Protein 8OYY (pdb70)

Radius of gyration: 28.61 Å; Cα contacts (8 Å, |Δi|>4): 568; chains: 2; bounding box: 35×54×94 Å

B-factor: mean 41.13, std 16.04, range [17.5, 110.41]

Nearest PDB structures (foldseek):
  8oyy-assembly2_B  TM=9.981E-01  e=1.713E-27  synthetic construct
  8oyx-assembly1_A  TM=9.283E-01  e=5.931E-12  synthetic construct
  8oyx-assembly2_B  TM=9.402E-01  e=3.424E-11  synthetic construct
  9dqj-assembly1_A  TM=5.378E-01  e=1.650E-01  Homo sapiens
  8yrg-assembly1_R  TM=5.883E-01  e=1.140E+00  Homo sapiens

Sequence (465 aa):
MGKMEELVKRRAEELAKEAKEMLEILKKAHEEGKIDSFLYEALKEMLESIKELAEALKELLEHPTGEKHLEALIKLLKSMVGILASMYEIARYRYLVGQQKQQDPNAPVDPRLPEEAREEAEKYVKEFEELVKKLKDSGKLREVEGLLRELLEFLRELAEKTLEAAEEYAKLDPDDELAKGLLEAARRILEALERALRAMEETDEWDLAIAEAAVEIAEAAIELVIKPVVEKLKEGKMEELVKRAEELAKEAKEMLEILKKAHEEGKIDSFLYEALKEMLESIKELAEALKELLEHPTGEKHLEALIKLLKSMVGILASMYEIARYRYLVGQQKQQDPNAPVDPRLPEEAREEAEKYVKEFEELVKKLKDSGKLREVEGLRELLEFLRELAEKTLEAAEEYAKLDPDDELAKGLLEAARRILEALERALRAMEETDEWDLAIAEAAVEIAEAAIELVIKPVVEKLKE

Solvent-accessible surface area: 23034 Å² total; per-residue (Å²): 139,21,48,27,80,59,0,8,113,67,0,77,86,11,14,127,50,0,117,78,13,28,112,55,0,116,130,7,56,120,107,72,124,17,77,62,20,12,14,84,0,0,69,75,0,0,57,13,1,50,79,1,4,88,0,0,93,57,2,62,93,61,87,105,56,132,118,36,36,86,0,2,13,67,0,0,87,4,0,2,14,0,0,4,6,1,21,8,1,0,53,38,66,39,13,62,20,52,38,154,120,139,68,93,149,43,112,138,51,96,179,18,33,97,62,0,93,116,37,2,80,108,45,68,130,64,1,101,116,27,8,137,124,2,110,114,80,12,80,3,191,79,30,78,0,9,68,55,0,0,65,30,0,46,92,3,0,69,101,1,25,83,8,1,49,60,8,4,154,47,65,89,120,30,118,18,0,79,9,0,17,64,0,0,103,116,0,21,89,2,0,53,115,5,22,100,36,2,14,36,5,92,37,69,30,40,9,0,0,46,3,0,0,43,0,0,54,5,0,0,79,39,1,0,52,54,16,2,74,125,44,130,177,76,137,25,89,111,17,10,128,80,1,77,72,1,19,142,43,0,140,96,12,26,85,52,0,103,129,6,22,48,109,61,131,18,64,34,5,14,16,61,2,0,69,86,0,0,42,7,2,70,83,2,6,85,0,0,94,62,3,57,95,60,88,108,53,130,106,34,30,92,0,5,19,63,0,0,86,6,0,2,12,0,0,5,10,0,20,20,1,0,57,17,62,42,21,40,12,48,28,140,113,127,84,97,151,52,103,60,59,80,175,19,4,49,64,0,55,107,38,6,82,110,37,68,124,72,2,98,116,28,6,138,117,1,103,107,80,10,80,4,176,80,23,88,0,6,57,54,0,0,67,36,0,53,66,0,0,69,82,0,30,89,8,0,71,61,3,16,145,31,54,91,126,40,94,18,0,90,9,0,53,54,0,0,103,101,0,23,65,3,0,60,113,5,26,133,29,3,121,136,65,124,95,69,32,40,11,0,0,74,2,0,10,50,0,1,53,4,0,0,64,34,1,0,58,49,16,1,75,104,43,124,177

Secondary structure (DSSP, 8-state):
--HHHHHHHHHHHHHHHHHHHHHHHHHHHHTT-S-HHHHHHHHHHHHHHHHHHHHHHHHHH-SSHHHHHHHHHHHHHHHHHHHHHHHHHHHHHHHHHHHHHH-TTS---THHHHHHHHHHHHHHHHHHHHHHHHHHHSGGGSHHHHHHHHHHHHHHHHHHHHHHHHHHHH-TT-HHHHHHHHHHHHHHHHHHHHHHHHHH-S-HHHHHHHHHHHHHHHIIIIIIHHHHHHHH-/-HHHHHHHHHHHHHHHHHHHHHHHHHHHHTT-S-HHHHHHHHHHHHHHHHHHHHHHHHHH-SSHHHHHHHHHHHHHHHHHHHHHHHHHHHHHHHHHHHHHH-TTSPPPTHHHHHHHHHHHHHHHHHHHHHHHHHHHTGGGSHHHHHHHHHHHHHHHHHHHHHHHHHHHH-TT-HHHHHHHHHHHHHHHHHHHHHHHHHH-S-HHHHHHHHHHHHHHHIIIIIIHHHHHHHH-

Foldseek 3Di:
DDLLVVLLVLLVVLLVVLVVLLVLLVVCVVVVNDDPLLSVLSNQLSVLSNQLSVLSVQCVVDVDDPSNLVSLLSNLLSLLSNLLSLQLVLQLLLVVLVCCVVPVPDDDDPCSNVVSNVVSVVLSVVLVVLVVVCVVVVVSVPLVSVLVSLVSSLVSLVSSLVSLVSSCVSPVVDQLSVLSNVLSVQLNVLSVVLSVVVVPDVPNSSSSSSSSSSSSVSCVPRHRVVVSVVSVD/DLLVVLLVLLVVLLVVLVVLLVLLVVCVVVVNDDPLLSVLSNQLSVLSNQLSVLSVQCVVDVDDPSNLVSLLSNLLSLLSNLLSLQLVLQLLLQQLVCCVVPVPDDGDVCSNVVSVVVSVVLSVVLVVLSVVCVVVVVSVPLVSVLVSLVSSLVSLVSSLVSLVSSCVSPVPDQLSVLSNVLSVQLNVLSVQLSVVSVVDVPNSSSSSSSSSSSSCSCVPRHSVVVSVVSVD

Structure (mmCIF, N/CA/C/O backbone):
data_8OYY
#
_entry.id   8OYY
#
_cell.length_a   39.278
_cell.length_b   56.783
_cell.length_c   202.974
_cell.angle_alpha   90.000
_cell.angle_beta   90.000
_cell.angle_gamma   90.000
#
_symmetry.space_group_name_H-M   'P 21 21 21'
#
loop_
_entity.id
_entity.type
_entity.pdbx_description
1 polymer 'De novo designed soluble GPCR-like protein'
2 non-polymer 'POTASSIUM ION'
3 non-polymer 'CHLORIDE ION'
4 water water
#
loop_
_atom_site.group_PDB
_atom_site.id
_atom_site.type_symbol
_atom_site.label_atom_id
_atom_site.label_alt_id
_atom_site.label_comp_id
_atom_site.label_asym_id
_atom_site.label_entity_id
_atom_site.label_seq_id
_atom_site.pdbx_PDB_ins_code
_atom_site.Cartn_x
_atom_site.Cartn_y
_atom_site.Cartn_z
_atom_site.occupancy
_atom_site.B_iso_or_equiv
_atom_site.auth_seq_id
_atom_site.auth_comp_id
_atom_site.auth_asym_id
_atom_site.auth_atom_id
_atom_site.pdbx_PDB_model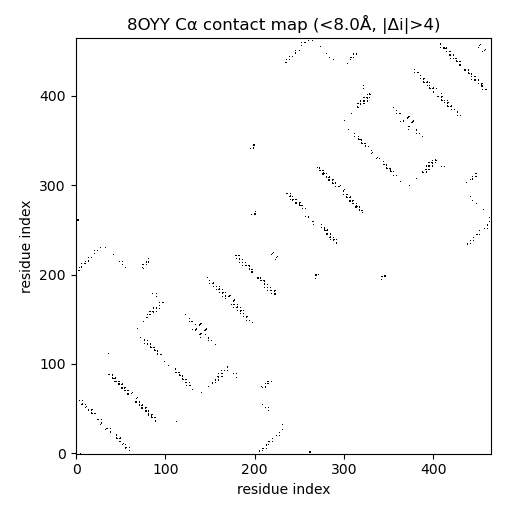_num
ATOM 1 N N . MET A 1 1 ? 21.52000 -12.78500 -24.31400 1.000 87.67104 0 MET A N 1
ATOM 2 C CA . MET A 1 1 ? 20.43600 -11.81100 -24.27300 1.000 81.15710 0 MET A CA 1
ATOM 3 C C . MET A 1 1 ? 19.08700 -12.51300 -24.18400 1.000 72.76136 0 MET A C 1
ATOM 4 O O . MET A 1 1 ? 18.91900 -13.62400 -24.68900 1.000 73.04823 0 MET A O 1
ATOM 9 N N . GLY A 1 2 ? 18.12600 -11.86500 -23.53600 1.000 50.31130 1 GLY A N 1
ATOM 10 C CA . GLY A 1 2 ? 16.78600 -12.40300 -23.46700 1.000 49.83492 1 GLY A CA 1
ATOM 11 C C . GLY A 1 2 ? 16.10600 -12.38500 -24.82200 1.000 50.83504 1 GLY A C 1
ATOM 12 O O . GLY A 1 2 ? 16.60700 -11.83400 -25.80600 1.000 43.69998 1 GLY A O 1
ATOM 13 N N . LYS A 1 3 ? 14.92500 -13.00400 -24.87000 1.000 45.87919 2 LYS A N 1
ATOM 14 C CA . LYS A 1 3 ? 14.18400 -13.06100 -26.12800 1.000 42.70249 2 LYS A CA 1
ATOM 15 C C . LYS A 1 3 ? 13.81500 -11.66400 -26.62200 1.000 42.27349 2 LYS A C 1
ATOM 16 O O . LYS A 1 3 ? 14.06400 -11.32500 -27.78700 1.000 43.18939 2 LYS A O 1
ATOM 22 N N . MET A 1 4 ? 13.21200 -10.83700 -25.75700 1.000 41.57867 3 MET A N 1
ATOM 23 C CA . MET A 1 4 ? 12.79800 -9.50400 -26.20100 1.000 47.01353 3 MET A CA 1
ATOM 24 C C . MET A 1 4 ? 13.98500 -8.69000 -26.70600 1.000 40.98913 3 MET A C 1
ATOM 25 O O . MET A 1 4 ? 13.87300 -7.95800 -27.69600 1.000 38.19932 3 MET A O 1
ATOM 30 N N . GLU A 1 5 ? 15.13700 -8.81800 -26.04900 1.000 41.82607 4 GLU A N 1
ATOM 31 C CA . GLU A 1 5 ? 16.32400 -8.10300 -26.50400 1.000 46.53453 4 GLU A CA 1
ATOM 32 C C . GLU A 1 5 ? 16.78900 -8.60500 -27.86800 1.000 39.58369 4 GLU A C 1
ATOM 33 O O . GLU A 1 5 ? 17.21200 -7.81300 -28.71900 1.000 41.21547 4 GLU A O 1
ATOM 39 N N . GLU A 1 6 ? 16.73200 -9.91700 -28.09400 1.000 39.98111 5 GLU A N 1
ATOM 40 C CA . GLU A 1 6 ? 17.07300 -10.44600 -29.41000 1.000 42.32613 5 GLU A CA 1
ATOM 41 C C . GLU A 1 6 ? 16.11100 -9.93400 -30.47900 1.000 41.03650 5 GLU A C 1
ATOM 42 O O . GLU A 1 6 ? 16.52700 -9.62800 -31.60500 1.000 40.33905 5 GLU A O 1
ATOM 48 N N . LEU A 1 7 ? 14.82400 -9.80900 -30.14200 1.000 37.43870 6 LEU A N 1
ATOM 49 C CA . LEU A 1 7 ? 13.86300 -9.29300 -31.11400 1.000 39.14417 6 LEU A CA 1
ATOM 50 C C . LEU A 1 7 ? 14.15300 -7.83700 -31.47200 1.000 35.82008 6 LEU A C 1
ATOM 51 O O . LEU A 1 7 ? 13.99500 -7.43500 -32.63600 1.000 34.96998 6 LEU A O 1
ATOM 56 N N . VAL A 1 8 ? 14.57500 -7.03100 -30.49100 1.000 35.81482 7 VAL A N 1
ATOM 57 C CA . VAL A 1 8 ? 14.90000 -5.63800 -30.78400 1.000 40.18113 7 VAL A CA 1
ATOM 58 C C . VAL A 1 8 ? 16.13900 -5.55600 -31.66600 1.000 35.87799 7 VAL A C 1
ATOM 59 O O . VAL A 1 8 ? 16.18700 -4.76800 -32.61500 1.000 36.64124 7 VAL A O 1
ATOM 63 N N . LYS A 1 9 ? 17.15400 -6.36900 -31.37400 1.000 36.71493 8 LYS A N 1
ATOM 64 C CA . LYS A 1 9 ? 18.32500 -6.42500 -32.24400 1.000 45.85023 8 LYS A CA 1
ATOM 65 C C . LYS A 1 9 ? 17.92300 -6.73700 -33.68500 1.000 36.21750 8 LYS A C 1
ATOM 66 O O . LYS A 1 9 ? 18.34800 -6.05000 -34.62700 1.000 36.04906 8 LYS A O 1
ATOM 72 N N . ARG A 1 10 ? 17.06800 -7.74900 -33.87300 1.000 35.69639 9 ARG A N 1
ATOM 73 C CA A ARG A 1 10 ? 16.63700 -8.11000 -35.22000 0.443 34.93050 9 ARG A CA 1
ATOM 74 C CA B ARG A 1 10 ? 16.64800 -8.10500 -35.22400 0.557 34.93577 9 ARG A CA 1
ATOM 75 C C . ARG A 1 10 ? 15.85300 -6.97500 -35.86900 1.000 37.63346 9 ARG A C 1
ATOM 76 O O . ARG A 1 10 ? 16.08400 -6.64000 -37.03700 1.000 33.20924 9 ARG A O 1
ATOM 91 N N . ALA A 1 11 ? 14.93600 -6.35200 -35.12100 1.000 33.08028 10 ALA A N 1
ATOM 92 C CA . ALA A 1 11 ? 14.15900 -5.25800 -35.70300 1.000 40.57592 10 ALA A CA 1
ATOM 93 C C . ALA A 1 11 ? 15.05400 -4.08400 -36.08500 1.000 36.47806 10 ALA A C 1
ATOM 94 O O . ALA A 1 11 ? 14.83900 -3.44400 -37.12400 1.000 33.55665 10 ALA A O 1
ATOM 96 N N . GLU A 1 12 ? 16.07800 -3.80500 -35.27800 1.000 34.42518 11 GLU A N 1
ATOM 97 C CA . GLU A 1 12 ? 16.99800 -2.72600 -35.61300 1.000 39.97058 11 GLU A CA 1
ATOM 98 C C . GLU A 1 12 ? 17.84000 -3.06400 -36.84000 1.000 38.00192 11 GLU A C 1
ATOM 99 O O . GLU A 1 12 ? 18.16200 -2.16900 -37.63200 1.000 34.55151 11 GLU A O 1
ATOM 105 N N . GLU A 1 13 ? 18.17000 -4.34200 -37.04000 1.000 34.67521 12 GLU A N 1
ATOM 106 C CA . GLU A 1 13 ? 18.81800 -4.73600 -38.28800 1.000 35.86746 12 GLU A CA 1
ATOM 107 C C . GLU A 1 13 ? 17.89400 -4.47800 -39.47000 1.000 39.95216 12 GLU A C 1
ATOM 108 O O . GLU A 1 13 ? 18.33000 -3.98200 -40.51300 1.000 42.07083 12 GLU A O 1
ATOM 114 N N . LEU A 1 14 ? 16.60300 -4.77800 -39.30500 1.000 37.97561 13 LEU A N 1
ATOM 115 C CA . LEU A 1 14 ? 15.63000 -4.54000 -40.36600 1.000 39.51000 13 LEU A CA 1
ATOM 116 C C . LEU A 1 14 ? 15.46500 -3.05000 -40.63000 1.000 41.56288 13 LEU A C 1
ATOM 117 O O . LEU A 1 14 ? 15.37000 -2.63000 -41.78700 1.000 37.81769 13 LEU A O 1
ATOM 122 N N . ALA A 1 15 ? 15.47200 -2.23400 -39.57400 1.000 34.50414 14 ALA A N 1
ATOM 123 C CA . ALA A 1 15 ? 15.37400 -0.79200 -39.76200 1.000 33.91986 14 ALA A CA 1
ATOM 124 C C . ALA A 1 15 ? 16.58200 -0.24900 -40.51100 1.000 44.53955 14 ALA A C 1
ATOM 125 O O . ALA A 1 15 ? 16.44000 0.62400 -41.37300 1.000 38.91519 14 ALA A O 1
ATOM 127 N N . LYS A 1 16 ? 17.77700 -0.75400 -40.19100 1.000 36.70966 15 LYS A N 1
ATOM 128 C CA . LYS A 1 16 ? 18.98600 -0.38600 -40.92600 1.000 39.32050 15 LYS A CA 1
ATOM 129 C C . LYS A 1 16 ? 18.85800 -0.72500 -42.40400 1.000 38.93362 15 LYS A C 1
ATOM 130 O O . LYS A 1 16 ? 19.18600 0.09000 -43.27900 1.000 36.55965 15 LYS A O 1
ATOM 136 N N . GLU A 1 17 ? 18.38100 -1.93200 -42.69600 1.000 33.77247 16 GLU A N 1
ATOM 137 C CA . GLU A 1 17 ? 18.15700 -2.34000 -44.07900 1.000 39.65739 16 GLU A CA 1
ATOM 138 C C . GLU A 1 17 ? 17.11700 -1.45400 -44.75200 1.000 47.37936 16 GLU A C 1
ATOM 139 O O . GLU A 1 17 ? 17.23800 -1.12700 -45.94200 1.000 36.57807 16 GLU A O 1
ATOM 145 N N . ALA A 1 18 ? 16.06700 -1.09400 -44.01200 1.000 31.48535 17 ALA A N 1
ATOM 146 C CA . ALA A 1 18 ? 14.98700 -0.28700 -44.56500 1.000 37.08339 17 ALA A CA 1
ATOM 147 C C . ALA A 1 18 ? 15.45800 1.10900 -44.93800 1.000 38.88361 17 ALA A C 1
ATOM 148 O O . ALA A 1 18 ? 15.06400 1.63800 -45.98600 1.000 40.51802 17 ALA A O 1
ATOM 150 N N . LYS A 1 19 ? 16.29100 1.72800 -44.09500 1.000 35.37793 18 LYS A N 1
ATOM 151 C CA . LYS A 1 19 ? 16.82500 3.04700 -44.43300 1.000 40.30483 18 LYS A CA 1
ATOM 152 C C . LYS A 1 19 ? 17.65300 2.98700 -45.70700 1.000 42.61827 18 LYS A C 1
ATOM 153 O O . LYS A 1 19 ? 17.60800 3.90800 -46.53100 1.000 42.32613 18 LYS A O 1
ATOM 159 N N . GLU A 1 20 ? 18.42200 1.91300 -45.88000 1.000 37.12287 19 GLU A N 1
ATOM 160 C CA . GLU A 1 20 ? 19.24400 1.78600 -47.07500 1.000 38.66779 19 GLU A CA 1
ATOM 161 C C . GLU A 1 20 ? 18.38000 1.55100 -48.31500 1.000 43.92895 19 GLU A C 1
ATOM 162 O O . GLU A 1 20 ? 18.63400 2.13900 -49.37500 1.000 40.34957 19 GLU A O 1
ATOM 168 N N . MET A 1 21 ? 17.34400 0.71400 -48.19300 1.000 34.53309 20 MET A N 1
ATOM 169 C CA . MET A 1 21 ? 16.44500 0.47200 -49.32000 1.000 34.05145 20 MET A CA 1
ATOM 170 C C . MET A 1 21 ? 15.62800 1.70700 -49.67200 1.000 39.06784 20 MET A C 1
ATOM 171 O O . MET A 1 21 ? 15.30400 1.92200 -50.85000 1.000 35.48583 20 MET A O 1
ATOM 176 N N . LEU A 1 22 ? 15.29000 2.53200 -48.68300 1.000 31.86171 21 LEU A N 1
ATOM 177 C CA . LEU A 1 22 ? 14.60300 3.78300 -48.98500 1.000 34.08303 21 LEU A CA 1
ATOM 178 C C . LEU A 1 22 ? 15.46700 4.67900 -49.85700 1.000 35.77534 21 LEU A C 1
ATOM 179 O O . LEU A 1 22 ? 14.96300 5.35300 -50.75900 1.000 35.61216 21 LEU A O 1
ATOM 184 N N . GLU A 1 23 ? 16.76900 4.70800 -49.58400 1.000 39.15733 22 GLU A N 1
ATOM 185 C CA . GLU A 1 23 ? 17.68400 5.53600 -50.35900 1.000 43.66839 22 GLU A CA 1
ATOM 186 C C . GLU A 1 23 ? 17.83800 5.01000 -51.78000 1.000 42.94462 22 GLU A C 1
ATOM 187 O O . GLU A 1 23 ? 17.87800 5.79300 -52.73800 1.000 43.02095 22 GLU A O 1
ATOM 193 N N . ILE A 1 24 ? 17.95100 3.68900 -51.93100 1.000 44.62114 23 ILE A N 1
ATOM 194 C CA . ILE A 1 24 ? 18.09000 3.09300 -53.25700 1.000 47.31357 23 ILE A CA 1
ATOM 195 C C . ILE A 1 24 ? 16.83200 3.31900 -54.08500 1.000 45.66600 23 ILE A C 1
ATOM 196 O O . ILE A 1 24 ? 16.90400 3.67300 -55.27100 1.000 42.49983 23 ILE A O 1
ATOM 201 N N . LEU A 1 25 ? 15.65900 3.11900 -53.47700 1.000 37.32290 24 LEU A N 1
ATOM 202 C CA . LEU A 1 25 ? 14.40700 3.26800 -54.21300 1.000 40.06796 24 LEU A CA 1
ATOM 203 C C . LEU A 1 25 ? 14.15900 4.71800 -54.61500 1.000 34.91471 24 LEU A C 1
ATOM 204 O O . LEU A 1 25 ? 13.62600 4.98100 -55.70000 1.000 32.66444 24 LEU A O 1
ATOM 209 N N . LYS A 1 26 ? 14.52900 5.67200 -53.75500 1.000 39.06784 25 LYS A N 1
ATOM 210 C CA . LYS A 1 26 ? 14.35600 7.07800 -54.10400 1.000 41.29442 25 LYS A CA 1
ATOM 211 C C . LYS A 1 26 ? 15.19800 7.45100 -55.32200 1.000 41.02071 25 LYS A C 1
ATOM 212 O O . LYS A 1 26 ? 14.71800 8.13800 -56.23200 1.000 38.04667 25 LYS A O 1
ATOM 218 N N . LYS A 1 27 ? 16.45900 7.01500 -55.35300 1.000 41.72342 26 LYS A N 1
ATOM 219 C CA . LYS A 1 27 ? 17.29600 7.27500 -56.51900 1.000 41.70500 26 LYS A CA 1
ATOM 220 C C . LYS A 1 27 ? 16.73500 6.58900 -57.75400 1.000 43.20781 26 LYS A C 1
ATOM 221 O O . LYS A 1 27 ? 16.75600 7.15500 -58.85200 1.000 44.38164 26 LYS A O 1
ATOM 227 N N . ALA A 1 28 ? 16.25200 5.35700 -57.60200 1.000 36.92811 27 ALA A N 1
ATOM 228 C CA . ALA A 1 28 ? 15.65900 4.65800 -58.73700 1.000 37.73874 27 ALA A CA 1
ATOM 229 C C . ALA A 1 28 ? 14.44400 5.40400 -59.27200 1.000 41.99451 27 ALA A C 1
ATOM 230 O O . ALA A 1 28 ? 14.24500 5.48800 -60.49400 1.000 36.25171 27 ALA A O 1
ATOM 232 N N . HIS A 1 29 ? 13.62200 5.96000 -58.37200 1.000 36.55965 28 HIS A N 1
ATOM 233 C CA . HIS A 1 29 ? 12.42600 6.67500 -58.81300 1.000 38.03614 28 HIS A CA 1
ATOM 234 C C . HIS A 1 29 ? 12.78500 7.98800 -59.50200 1.000 35.55953 28 HIS A C 1
ATOM 235 O O . HIS A 1 29 ? 12.16000 8.36100 -60.50000 1.000 37.88086 28 HIS A O 1
ATOM 242 N N . GLU A 1 30 ? 13.76500 8.72000 -58.96600 1.000 40.22324 29 GLU A N 1
ATOM 243 C CA . GLU A 1 30 ? 14.23000 9.94100 -59.61500 1.000 42.71302 29 GLU A CA 1
ATOM 244 C C . GLU A 1 30 ? 14.85400 9.67000 -60.97800 1.000 47.62413 29 GLU A C 1
ATOM 245 O O . GLU A 1 30 ? 14.87700 10.56600 -61.83200 1.000 49.83755 29 GLU A O 1
ATOM 251 N N . GLU A 1 31 ? 15.35000 8.45700 -61.20900 1.000 40.46801 30 GLU A N 1
ATOM 252 C CA . GLU A 1 31 ? 15.98600 8.09700 -62.46400 1.000 47.59781 30 GLU A CA 1
ATOM 253 C C . GLU A 1 31 ? 15.02800 7.40400 -63.42400 1.000 47.06091 30 GLU A C 1
ATOM 254 O O . GLU A 1 31 ? 15.47000 6.86300 -64.44100 1.000 44.85275 30 GLU A O 1
ATOM 260 N N . GLY A 1 32 ? 13.73000 7.42400 -63.13100 1.000 42.48141 31 GLY A N 1
ATOM 261 C CA . GLY A 1 32 ? 12.74000 6.81700 -64.00000 1.000 39.19417 31 GLY A CA 1
ATOM 262 C C . GLY A 1 32 ? 12.76900 5.30800 -64.02100 1.000 45.34228 31 GLY A C 1
ATOM 263 O O . GLY A 1 32 ? 12.26300 4.70500 -64.96400 1.000 39.15206 31 GLY A O 1
ATOM 264 N N . LYS A 1 33 ? 13.31300 4.67600 -62.98400 1.000 39.15996 32 LYS A N 1
ATOM 265 C CA . LYS A 1 33 ? 13.54800 3.23900 -62.99600 1.000 40.41537 32 LYS A CA 1
ATOM 266 C C . LYS A 1 33 ? 12.47500 2.42900 -62.28100 1.000 44.06581 32 LYS A C 1
ATOM 267 O O . LYS A 1 33 ? 12.45900 1.20100 -62.41900 1.000 37.07287 32 LYS A O 1
ATOM 273 N N . ILE A 1 34 ? 11.58900 3.06000 -61.52100 1.000 39.05205 33 ILE A N 1
ATOM 274 C CA . ILE A 1 34 ? 10.52800 2.32200 -60.85200 1.000 33.75142 33 ILE A CA 1
ATOM 275 C C . ILE A 1 34 ? 9.21900 3.09500 -60.96100 1.000 31.88277 33 ILE A C 1
ATOM 276 O O . ILE A 1 34 ? 9.17500 4.31300 -60.77100 1.000 34.99893 33 ILE A O 1
ATOM 281 N N . ASP A 1 35 ? 8.15100 2.36000 -61.24300 1.000 31.66695 34 ASP A N 1
ATOM 282 C CA . ASP A 1 35 ? 6.79600 2.89200 -61.30600 1.000 36.32541 34 ASP A CA 1
ATOM 283 C C . ASP A 1 35 ? 6.44100 3.67700 -60.04700 1.000 32.52232 34 ASP A C 1
ATOM 284 O O . ASP A 1 35 ? 6.77300 3.26500 -58.93000 1.000 30.06939 34 ASP A O 1
ATOM 289 N N . SER A 1 36 ? 5.76000 4.81800 -60.23000 1.000 30.09308 35 SER A N 1
ATOM 290 C CA . SER A 1 36 ? 5.50500 5.70700 -59.09200 1.000 28.52710 35 SER A CA 1
ATOM 291 C C . SER A 1 36 ? 4.59400 5.05500 -58.05500 1.000 32.13017 35 SER A C 1
ATOM 292 O O . SER A 1 36 ? 4.84000 5.17700 -56.84900 1.000 26.36895 35 SER A O 1
ATOM 295 N N . PHE A 1 37 ? 3.52500 4.38200 -58.49000 1.000 24.55558 36 PHE A N 1
ATOM 296 C CA . PHE A 1 37 ? 2.60700 3.79300 -57.51000 1.000 26.18998 36 PHE A CA 1
ATOM 297 C C . PHE A 1 37 ? 3.32200 2.74200 -56.66600 1.000 24.61611 36 PHE A C 1
ATOM 298 O O . PHE A 1 37 ? 3.16600 2.70400 -55.43500 1.000 23.97130 36 PHE A O 1
ATOM 306 N N . LEU A 1 38 ? 4.10900 1.87400 -57.31400 1.000 23.80549 37 LEU A N 1
ATOM 307 C CA . LEU A 1 38 ? 4.86000 0.86700 -56.57600 1.000 32.01173 37 LEU A CA 1
ATOM 308 C C . LEU A 1 38 ? 5.87000 1.52200 -55.65100 1.000 25.45832 37 LEU A C 1
ATOM 309 O O . LEU A 1 38 ? 6.03000 1.09900 -54.50600 1.000 24.05288 37 LEU A O 1
ATOM 314 N N . TYR A 1 39 ? 6.58900 2.53200 -56.14500 1.000 26.57687 38 TYR A N 1
ATOM 315 C CA . TYR A 1 39 ? 7.53700 3.23800 -55.28800 1.000 27.39539 38 TYR A CA 1
ATOM 316 C C . TYR A 1 39 ? 6.84600 3.80700 -54.05300 1.000 29.70619 38 TYR A C 1
ATOM 317 O O . TYR A 1 39 ? 7.32900 3.63400 -52.92500 1.000 28.32708 38 TYR A O 1
ATOM 326 N N . GLU A 1 40 ? 5.70900 4.48800 -54.23700 1.000 25.84784 39 GLU A N 1
ATOM 327 C CA . GLU A 1 40 ? 5.07100 5.13600 -53.08800 1.000 30.14046 39 GLU A CA 1
ATOM 328 C C . GLU A 1 40 ? 4.60200 4.10700 -52.06200 1.000 27.90335 39 GLU A C 1
ATOM 329 O O . GLU A 1 40 ? 4.63400 4.36900 -50.85000 1.000 24.53715 39 GLU A O 1
ATOM 335 N N . ALA A 1 41 ? 4.17800 2.92500 -52.52400 1.000 22.21845 40 ALA A N 1
ATOM 336 C CA . ALA A 1 41 ? 3.69800 1.91400 -51.58400 1.000 23.52650 40 ALA A CA 1
ATOM 337 C C . ALA A 1 41 ? 4.85500 1.24900 -50.85400 1.000 24.27396 40 ALA A C 1
ATOM 338 O O . ALA A 1 41 ? 4.76700 0.99700 -49.64500 1.000 22.97381 40 ALA A O 1
ATOM 340 N N . LEU A 1 42 ? 5.94100 0.93800 -51.57100 1.000 21.67628 41 LEU A N 1
ATOM 341 C CA . LEU A 1 42 ? 7.11400 0.38800 -50.90400 1.000 26.45054 41 LEU A CA 1
ATOM 342 C C . LEU A 1 42 ? 7.70100 1.39200 -49.92000 1.000 29.70093 41 LEU A C 1
ATOM 343 O O . LEU A 1 42 ? 8.16100 1.00900 -48.83600 1.000 23.91603 41 LEU A O 1
ATOM 348 N N . LYS A 1 43 ? 7.68000 2.68100 -50.27500 1.000 25.84520 42 LYS A N 1
ATOM 349 C CA . LYS A 1 43 ? 8.16100 3.71800 -49.35500 1.000 30.78527 42 LYS A CA 1
ATOM 350 C C . LYS A 1 43 ? 7.35600 3.71300 -48.06000 1.000 27.56120 42 LYS A C 1
ATOM 351 O O . LYS A 1 43 ? 7.93000 3.74700 -46.96300 1.000 29.79305 42 LYS A O 1
ATOM 357 N N . GLU A 1 44 ? 6.02000 3.65600 -48.16800 1.000 24.09499 43 GLU A N 1
ATOM 358 C CA . GLU A 1 44 ? 5.17000 3.56900 -46.97900 1.000 28.80609 43 GLU A CA 1
ATOM 359 C C . GLU A 1 44 ? 5.45500 2.30600 -46.17700 1.000 27.02166 43 GLU A C 1
ATOM 360 O O . GLU A 1 44 ? 5.49900 2.34300 -44.93900 1.000 25.91627 43 GLU A O 1
ATOM 366 N N . MET A 1 45 ? 5.63000 1.17500 -46.86200 1.000 25.05564 44 MET A N 1
ATOM 367 C CA . MET A 1 45 ? 5.94000 -0.07900 -46.17900 1.000 23.94498 44 MET A CA 1
ATOM 368 C C . MET A 1 45 ? 7.24800 0.02500 -45.39800 1.000 25.13459 44 MET A C 1
ATOM 369 O O . MET A 1 45 ? 7.33700 -0.39800 -44.23300 1.000 24.56610 44 MET A O 1
ATOM 374 N N . LEU A 1 46 ? 8.28000 0.57800 -46.03300 1.000 25.67150 45 LEU A N 1
ATOM 375 C CA . LEU A 1 46 ? 9.57500 0.72700 -45.37600 1.000 27.80597 45 LEU A CA 1
ATOM 376 C C . LEU A 1 46 ? 9.48700 1.67800 -44.19500 1.000 26.48475 45 LEU A C 1
ATOM 377 O O . LEU A 1 46 ? 10.11500 1.44500 -43.14400 1.000 27.81912 45 LEU A O 1
ATOM 382 N N . GLU A 1 47 ? 8.71300 2.75600 -44.33400 1.000 24.39503 46 GLU A N 1
ATOM 383 C CA . GLU A 1 47 ? 8.55500 3.66500 -43.19900 1.000 31.20374 46 GLU A CA 1
ATOM 384 C C . GLU A 1 47 ? 7.79400 3.00300 -42.04800 1.000 29.30088 46 GLU A C 1
ATOM 385 O O . GLU A 1 47 ? 8.04700 3.31300 -40.86900 1.000 27.55067 46 GLU A O 1
ATOM 391 N N . SER A 1 48 ? 6.87000 2.08800 -42.35300 1.000 28.04284 47 SER A N 1
ATOM 392 C CA . SER A 1 48 ? 6.20900 1.33600 -41.28400 1.000 24.65559 47 SER A CA 1
ATOM 393 C C . SER A 1 48 ? 7.18900 0.39500 -40.59600 1.000 26.67688 47 SER A C 1
ATOM 394 O O . SER A 1 48 ? 7.10700 0.18500 -39.38000 1.000 24.15816 47 SER A O 1
ATOM 397 N N . ILE A 1 49 ? 8.12400 -0.18200 -41.35500 1.000 23.56072 48 ILE A N 1
ATOM 398 C CA . ILE A 1 49 ? 9.12200 -1.07400 -40.76800 1.000 25.46621 48 ILE A CA 1
ATOM 399 C C . ILE A 1 49 ? 10.05700 -0.29200 -39.84700 1.000 32.41178 48 ILE A C 1
ATOM 400 O O . ILE A 1 49 ? 10.41500 -0.76100 -38.75500 1.000 25.49516 48 ILE A O 1
ATOM 405 N N . LYS A 1 50 ? 10.44700 0.92100 -40.25000 1.000 25.52674 49 LYS A N 1
ATOM 406 C CA . LYS A 1 50 ? 11.24600 1.75900 -39.35500 1.000 29.03243 49 LYS A CA 1
ATOM 407 C C . LYS A 1 50 ? 10.48700 2.10400 -38.07600 1.000 27.01377 49 LYS A C 1
ATOM 408 O O . LYS A 1 50 ? 11.08000 2.16700 -36.99200 1.000 30.17993 49 LYS A O 1
ATOM 414 N N . GLU A 1 51 ? 9.18200 2.35200 -38.18100 1.000 25.85573 50 GLU A N 1
ATOM 415 C CA . GLU A 1 51 ? 8.39100 2.67200 -36.99500 1.000 30.91686 50 GLU A CA 1
ATOM 416 C C . GLU A 1 51 ? 8.22000 1.45400 -36.09800 1.000 29.73251 50 GLU A C 1
ATOM 417 O O . GLU A 1 51 ? 8.25000 1.57100 -34.86600 1.000 27.17694 50 GLU A O 1
ATOM 423 N N . LEU A 1 52 ? 8.03600 0.28000 -36.70700 1.000 23.72653 51 LEU A N 1
ATOM 424 C CA . LEU A 1 52 ? 7.93400 -0.96700 -35.95700 1.000 26.39527 51 LEU A CA 1
ATOM 425 C C . LEU A 1 52 ? 9.16800 -1.18700 -35.09800 1.000 25.38199 51 LEU A C 1
ATOM 426 O O . LEU A 1 52 ? 9.06300 -1.48900 -33.90400 1.000 25.10564 51 LEU A O 1
ATOM 431 N N . ALA A 1 53 ? 10.35300 -0.99400 -35.67900 1.000 24.21869 52 ALA A N 1
ATOM 432 C CA . ALA A 1 53 ? 11.58200 -1.19300 -34.92000 1.000 27.92177 52 ALA A CA 1
ATOM 433 C C . ALA A 1 53 ? 11.70000 -0.19000 -33.77700 1.000 29.40879 52 ALA A C 1
ATOM 434 O O . ALA A 1 53 ? 12.19100 -0.53100 -32.69500 1.000 29.52986 52 ALA A O 1
ATOM 436 N N . GLU A 1 54 ? 11.25500 1.05100 -33.99400 1.000 28.50342 53 GLU A N 1
ATOM 437 C CA . GLU A 1 54 ? 11.25400 2.03600 -32.90800 1.000 35.06210 53 GLU A CA 1
ATOM 438 C C . GLU A 1 54 ? 10.31100 1.63400 -31.77800 1.000 34.69627 53 GLU A C 1
ATOM 439 O O . GLU A 1 54 ? 10.65400 1.75000 -30.58900 1.000 30.60893 53 GLU A O 1
ATOM 445 N N . ALA A 1 55 ? 9.10500 1.19000 -32.12800 1.000 30.20362 54 ALA A N 1
ATOM 446 C CA . ALA A 1 55 ? 8.13100 0.80600 -31.11200 1.000 26.85322 54 ALA A CA 1
ATOM 447 C C . ALA A 1 55 ? 8.60100 -0.40900 -30.33900 1.000 32.00910 54 ALA A C 1
ATOM 448 O O . ALA A 1 55 ? 8.36500 -0.51300 -29.12900 1.000 27.15852 54 ALA A O 1
ATOM 450 N N . LEU A 1 56 ? 9.28800 -1.32800 -31.01500 1.000 29.74041 55 LEU A N 1
ATOM 451 C CA . LEU A 1 56 ? 9.77900 -2.52000 -30.34100 1.000 32.60654 55 LEU A CA 1
ATOM 452 C C . LEU A 1 56 ? 10.82700 -2.16600 -29.29300 1.000 31.11426 55 LEU A C 1
ATOM 453 O O . LEU A 1 56 ? 10.84700 -2.74700 -28.19800 1.000 32.00121 55 LEU A O 1
ATOM 458 N N . LYS A 1 57 ? 11.70600 -1.21700 -29.61100 1.000 32.48284 56 LYS A N 1
ATOM 459 C CA . LYS A 1 57 ? 12.67800 -0.75100 -28.63100 1.000 33.82511 56 LYS A CA 1
ATOM 460 C C . LYS A 1 57 ? 11.97800 -0.09900 -27.43700 1.000 36.42016 56 LYS A C 1
ATOM 461 O O . LYS A 1 57 ? 12.33700 -0.35400 -26.27500 1.000 33.87511 56 LYS A O 1
ATOM 467 N N . GLU A 1 58 ? 10.95000 0.71500 -27.69900 1.000 31.98541 57 GLU A N 1
ATOM 468 C CA . GLU A 1 58 ? 10.19200 1.31400 -26.60400 1.000 32.82236 57 GLU A CA 1
ATOM 469 C C . GLU A 1 58 ? 9.51800 0.24800 -25.75100 1.000 35.09631 57 GLU A C 1
ATOM 470 O O . GLU A 1 58 ? 9.46000 0.37700 -24.52100 1.000 32.12490 57 GLU A O 1
ATOM 476 N N . LEU A 1 59 ? 8.99000 -0.80500 -26.38800 1.000 29.70883 58 LEU A N 1
ATOM 477 C CA . LEU A 1 59 ? 8.32500 -1.87200 -25.63900 1.000 27.90071 58 LEU A CA 1
ATOM 478 C C . LEU A 1 59 ? 9.29000 -2.58600 -24.71100 1.000 37.72558 58 LEU A C 1
ATOM 479 O O . LEU A 1 59 ? 8.95300 -2.87200 -23.55400 1.000 36.78073 58 LEU A O 1
ATOM 484 N N . LEU A 1 60 ? 10.49300 -2.88800 -25.20100 1.000 38.53094 59 LEU A N 1
ATOM 485 C CA . LEU A 1 60 ? 11.50800 -3.49600 -24.35200 1.000 38.79413 59 LEU A CA 1
ATOM 486 C C . LEU A 1 60 ? 11.79700 -2.62400 -23.13900 1.000 41.66026 59 LEU A C 1
ATOM 487 O O . LEU A 1 60 ? 11.91800 -3.12800 -22.01700 1.000 42.17611 59 LEU A O 1
ATOM 492 N N . GLU A 1 61 ? 11.91000 -1.31200 -23.35100 1.000 35.37793 60 GLU A N 1
ATOM 493 C CA . GLU A 1 61 ? 12.28500 -0.36800 -22.31100 1.000 39.58896 60 GLU A CA 1
ATOM 494 C C . GLU A 1 61 ? 11.14600 -0.01800 -21.36200 1.000 35.80692 60 GLU A C 1
ATOM 495 O O . GLU A 1 61 ? 11.41100 0.51400 -20.27600 1.000 37.09129 60 GLU A O 1
ATOM 501 N N . HIS A 1 62 ? 9.89600 -0.28300 -21.74200 1.000 31.86961 61 HIS A N 1
ATOM 502 C CA . HIS A 1 62 ? 8.73500 0.11700 -20.95100 1.000 37.23078 61 HIS A CA 1
ATOM 503 C C . HIS A 1 62 ? 7.77600 -1.05300 -20.82600 1.000 31.62221 61 HIS A C 1
ATOM 504 O O . HIS A 1 62 ? 6.75100 -1.11200 -21.51200 1.000 31.15637 61 HIS A O 1
ATOM 511 N N . PRO A 1 63 ? 8.07100 -1.99700 -19.92100 1.000 33.63824 62 PRO A N 1
ATOM 512 C CA . PRO A 1 63 ? 7.14700 -3.12000 -19.69200 1.000 34.02250 62 PRO A CA 1
ATOM 513 C C . PRO A 1 63 ? 5.86100 -2.74200 -18.97500 1.000 39.53632 62 PRO A C 1
ATOM 514 O O . PRO A 1 63 ? 4.91900 -3.54300 -18.99400 1.000 39.25734 62 PRO A O 1
ATOM 518 N N . THR A 1 64 ? 5.79100 -1.58300 -18.31500 1.000 36.95443 63 THR A N 1
ATOM 519 C CA . THR A 1 64 ? 4.60400 -1.18200 -17.57100 1.000 35.68849 63 THR A CA 1
ATOM 520 C C . THR A 1 64 ? 4.26600 0.27000 -17.87000 1.000 39.82320 63 THR A C 1
ATOM 521 O O . THR A 1 64 ? 5.06600 1.01500 -18.44500 1.000 42.89725 63 THR A O 1
ATOM 525 N N . GLY A 1 65 ? 3.06300 0.67000 -17.45900 1.000 42.34192 64 GLY A N 1
ATOM 526 C CA . GLY A 1 65 ? 2.67200 2.06600 -17.50400 1.000 46.15553 64 GLY A CA 1
ATOM 527 C C . GLY A 1 65 ? 2.03000 2.46800 -18.81300 1.000 43.07095 64 GLY A C 1
ATOM 528 O O . GLY A 1 65 ? 1.71000 1.64600 -19.67800 1.000 44.37111 64 GLY A O 1
ATOM 529 N N . GLU A 1 66 ? 1.82600 3.78100 -18.94400 1.000 48.45844 65 GLU A N 1
ATOM 530 C CA . GLU A 1 66 ? 1.24000 4.32200 -20.16700 1.000 47.85574 65 GLU A CA 1
ATOM 531 C C . GLU A 1 66 ? 2.18100 4.16400 -21.35700 1.000 47.64519 65 GLU A C 1
ATOM 532 O O . GLU A 1 66 ? 1.72900 3.91600 -22.48100 1.000 41.69710 65 GLU A O 1
ATOM 538 N N . LYS A 1 67 ? 3.49400 4.30100 -21.13700 1.000 39.91268 66 LYS A N 1
ATOM 539 C CA . LYS A 1 67 ? 4.43200 4.12800 -22.24100 1.000 47.98207 66 LYS A CA 1
ATOM 540 C C . LYS A 1 67 ? 4.40500 2.70500 -22.77700 1.000 39.17049 66 LYS A C 1
ATOM 541 O O . LYS A 1 67 ? 4.67300 2.48500 -23.96600 1.000 35.56479 66 LYS A O 1
ATOM 547 N N . HIS A 1 68 ? 4.08600 1.73000 -21.92200 1.000 40.98913 67 HIS A N 1
ATOM 548 C CA . HIS A 1 68 ? 3.95700 0.35500 -22.39000 1.000 41.42339 67 HIS A CA 1
ATOM 549 C C . HIS A 1 68 ? 2.79500 0.22600 -23.36900 1.000 42.24980 67 HIS A C 1
ATOM 550 O O . HIS A 1 68 ? 2.95700 -0.31500 -24.47000 1.000 33.03554 67 HIS A O 1
ATOM 557 N N . LEU A 1 69 ? 1.62000 0.74300 -22.99600 1.000 38.67569 68 LEU A N 1
ATOM 558 C CA . LEU A 1 69 ? 0.47100 0.67000 -23.89500 1.000 37.49397 68 LEU A CA 1
ATOM 559 C C . LEU A 1 69 ? 0.71400 1.45900 -25.17900 1.000 38.45724 68 LEU A C 1
ATOM 560 O O . LEU A 1 69 ? 0.38300 0.98600 -26.27300 1.000 36.41489 68 LEU A O 1
ATOM 565 N N . GLU A 1 70 ? 1.31300 2.65000 -25.07100 1.000 32.24071 69 GLU A N 1
ATOM 566 C CA . GLU A 1 70 ? 1.61800 3.45100 -26.25900 1.000 35.57005 69 GLU A CA 1
ATOM 567 C C . GLU A 1 70 ? 2.58700 2.73400 -27.20500 1.000 38.23090 69 GLU A C 1
ATOM 568 O O . GLU A 1 70 ? 2.46100 2.84300 -28.43200 1.000 34.74627 69 GLU A O 1
ATOM 574 N N . ALA A 1 71 ? 3.57400 2.01500 -26.65700 1.000 32.50916 70 ALA A N 1
ATOM 575 C CA . ALA A 1 71 ? 4.48200 1.24100 -27.50000 1.000 34.29095 70 ALA A CA 1
ATOM 576 C C . ALA A 1 71 ? 3.75200 0.08700 -28.17700 1.000 31.61958 70 ALA A C 1
ATOM 577 O O . ALA A 1 71 ? 3.98800 -0.20000 -29.36000 1.000 29.08243 70 ALA A O 1
ATOM 579 N N . LEU A 1 72 ? 2.88300 -0.59900 -27.43300 1.000 29.93517 71 LEU A N 1
ATOM 580 C CA . LEU A 1 72 ? 2.08700 -1.67700 -28.00600 1.000 30.27995 71 LEU A CA 1
ATOM 581 C C . LEU A 1 72 ? 1.20300 -1.15300 -29.13300 1.000 29.04296 71 LEU A C 1
ATOM 582 O O . LEU A 1 72 ? 1.13000 -1.75800 -30.20700 1.000 29.12454 71 LEU A O 1
ATOM 587 N N . ILE A 1 73 ? 0.54000 -0.01400 -28.91100 1.000 28.98242 72 ILE A N 1
ATOM 588 C CA . ILE A 1 73 ? -0.32800 0.55600 -29.94000 1.000 35.11210 72 ILE A CA 1
ATOM 589 C C . ILE A 1 73 ? 0.48300 0.93500 -31.17400 1.000 33.69351 72 ILE A C 1
ATOM 590 O O . ILE A 1 73 ? 0.11400 0.60000 -32.30600 1.000 28.75345 72 ILE A O 1
ATOM 595 N N . LYS A 1 74 ? 1.61100 1.62000 -30.97500 1.000 26.60319 73 LYS A N 1
ATOM 596 C CA . LYS A 1 74 ? 2.45400 2.00600 -32.10800 1.000 30.72210 73 LYS A CA 1
ATOM 597 C C . LYS A 1 74 ? 2.94600 0.78300 -32.87100 1.000 29.70883 73 LYS A C 1
ATOM 598 O O . LYS A 1 74 ? 2.97900 0.77800 -34.11000 1.000 25.25040 73 LYS A O 1
ATOM 604 N N . LEU A 1 75 ? 3.31000 -0.27200 -32.14200 1.000 23.55809 74 LEU A N 1
ATOM 605 C CA . LEU A 1 75 ? 3.75400 -1.51200 -32.76100 1.000 28.65080 74 LEU A CA 1
ATOM 606 C C . LEU A 1 75 ? 2.64200 -2.14500 -33.59700 1.000 30.62472 74 LEU A C 1
ATOM 607 O O . LEU A 1 75 ? 2.88400 -2.58800 -34.72400 1.000 25.06880 74 LEU A O 1
ATOM 612 N N . LEU A 1 76 ? 1.42200 -2.24200 -33.04600 1.000 24.01077 75 LEU A N 1
ATOM 613 C CA . LEU A 1 76 ? 0.33200 -2.84000 -33.82200 1.000 21.17096 75 LEU A CA 1
ATOM 614 C C . LEU A 1 76 ? -0.01800 -1.98100 -35.03400 1.000 25.51885 75 LEU A C 1
ATOM 615 O O . LEU A 1 76 ? -0.34500 -2.50500 -36.10400 1.000 24.46346 75 LEU A O 1
ATOM 620 N N . LYS A 1 77 ? 0.02200 -0.65800 -34.88300 1.000 24.39503 76 LYS A N 1
ATOM 621 C CA . LYS A 1 77 ? -0.29800 0.20300 -36.02300 1.000 23.92392 76 LYS A CA 1
ATOM 622 C C . LYS A 1 77 ? 0.72500 0.04200 -37.14000 1.000 23.93182 76 LYS A C 1
ATOM 623 O O . LYS A 1 77 ? 0.37200 0.10400 -38.32500 1.000 23.77917 76 LYS A O 1
ATOM 629 N N . SER A 1 78 ? 1.99900 -0.15600 -36.79300 1.000 20.68932 77 SER A N 1
ATOM 630 C CA . SER A 1 78 ? 3.00700 -0.33700 -37.83800 1.000 23.58441 77 SER A CA 1
ATOM 631 C C . SER A 1 78 ? 2.83200 -1.67400 -38.54400 1.000 26.91375 77 SER A C 1
ATOM 632 O O . SER A 1 78 ? 3.08600 -1.77500 -39.75100 1.000 21.65523 77 SER A O 1
ATOM 635 N N . MET A 1 79 ? 2.37500 -2.70000 -37.82300 1.000 21.07621 78 MET A N 1
ATOM 636 C CA . MET A 1 79 ? 2.03800 -3.96200 -38.47200 1.000 19.23915 78 MET A CA 1
ATOM 637 C C . MET A 1 79 ? 0.86400 -3.77800 -39.43300 1.000 25.25566 78 MET A C 1
ATOM 638 O O . MET A 1 79 ? 0.89100 -4.28900 -40.56100 1.000 25.43726 78 MET A O 1
ATOM 643 N N . VAL A 1 80 ? -0.16200 -3.03100 -39.01600 1.000 23.31595 79 VAL A N 1
ATOM 644 C CA . VAL A 1 80 ? -1.26800 -2.70600 -39.91700 1.000 19.26020 79 VAL A CA 1
ATOM 645 C C . VAL A 1 80 ? -0.76200 -1.93500 -41.13300 1.000 22.67903 79 VAL A C 1
ATOM 646 O O . VAL A 1 80 ? -1.19700 -2.18300 -42.26800 1.000 20.87092 79 VAL A O 1
ATOM 650 N N . GLY A 1 81 ? 0.18700 -1.02600 -40.92900 1.000 21.46310 80 GLY A N 1
ATOM 651 C CA . GLY A 1 81 ? 0.69500 -0.24600 -42.05300 1.000 21.97106 80 GLY A CA 1
ATOM 652 C C . GLY A 1 81 ? 1.40300 -1.10200 -43.08900 1.000 21.18938 80 GLY A C 1
ATOM 653 O O . GLY A 1 81 ? 1.24800 -0.89100 -44.29800 1.000 20.01556 80 GLY A O 1
ATOM 654 N N . ILE A 1 82 ? 2.18200 -2.08800 -42.63600 1.000 19.32337 81 ILE A N 1
ATOM 655 C CA . ILE A 1 82 ? 2.87000 -2.98600 -43.57400 1.000 22.85537 81 ILE A CA 1
ATOM 656 C C . ILE A 1 82 ? 1.85800 -3.77300 -44.40000 1.000 21.11832 81 ILE A C 1
ATOM 657 O O . ILE A 1 82 ? 1.99100 -3.90300 -45.63100 1.000 20.26559 81 ILE A O 1
ATOM 662 N N . LEU A 1 83 ? 0.83100 -4.32400 -43.73100 1.000 18.54696 82 LEU A N 1
ATOM 663 C CA . LEU A 1 83 ? -0.18400 -5.11500 -44.42700 1.000 23.00802 82 LEU A CA 1
ATOM 664 C C . LEU A 1 83 ? -0.99700 -4.26000 -45.38500 1.000 22.77115 82 LEU A C 1
ATOM 665 O O . LEU A 1 83 ? -1.34800 -4.71000 -46.48400 1.000 22.76326 82 LEU A O 1
ATOM 670 N N . ALA A 1 84 ? -1.33100 -3.03200 -44.98300 1.000 20.21032 83 ALA A N 1
ATOM 671 C CA . ALA A 1 84 ? -2.11600 -2.17100 -45.86200 1.000 21.28676 83 ALA A CA 1
ATOM 672 C C . ALA A 1 84 ? -1.32900 -1.78200 -47.11700 1.000 19.83133 83 ALA A C 1
ATOM 673 O O . ALA A 1 84 ? -1.90700 -1.66000 -48.20200 1.000 19.85501 83 ALA A O 1
ATOM 675 N N . SER A 1 85 ? -0.02100 -1.56100 -46.98800 1.000 20.70511 84 SER A N 1
ATOM 676 C CA . SER A 1 85 ? 0.78900 -1.25200 -48.16600 1.000 21.16043 84 SER A CA 1
ATOM 677 C C . SER A 1 85 ? 0.90200 -2.46000 -49.09500 1.000 23.98972 84 SER A C 1
ATOM 678 O O . SER A 1 85 ? 0.90700 -2.30600 -50.33000 1.000 19.96029 84 SER A O 1
ATOM 681 N N . MET A 1 86 ? 1.01300 -3.66400 -48.52400 1.000 19.65499 85 MET A N 1
ATOM 682 C CA . MET A 1 86 ? 0.99900 -4.87400 -49.34000 1.000 22.20529 85 MET A CA 1
ATOM 683 C C . MET A 1 86 ? -0.32900 -5.02300 -50.05600 1.000 20.97620 85 MET A C 1
ATOM 684 O O . MET A 1 86 ? -0.36400 -5.33500 -51.25400 1.000 19.88133 85 MET A O 1
ATOM 689 N N . TYR A 1 87 ? -1.43300 -4.80800 -49.33100 1.000 18.00216 86 TYR A N 1
ATOM 690 C CA . TYR A 1 87 ? -2.75400 -4.87800 -49.93800 1.000 21.35256 86 TYR A CA 1
ATOM 691 C C . TYR A 1 87 ? -2.88700 -3.86600 -51.06800 1.000 23.65020 86 TYR A C 1
ATOM 692 O O . TYR A 1 87 ? -3.43900 -4.17800 -52.13200 1.000 24.15553 86 TYR A O 1
ATOM 701 N N . GLU A 1 88 ? -2.38200 -2.65300 -50.85700 1.000 20.06820 87 GLU A N 1
ATOM 702 C CA . GLU A 1 88 ? -2.47300 -1.60800 -51.87900 1.000 22.66851 87 GLU A CA 1
ATOM 703 C C . GLU A 1 88 ? -1.79400 -2.03500 -53.18000 1.000 24.32660 87 GLU A C 1
ATOM 704 O O . GLU A 1 88 ? -2.34200 -1.84600 -54.27800 1.000 21.98948 87 GLU A O 1
ATOM 710 N N . ILE A 1 89 ? -0.59900 -2.61300 -53.08600 1.000 20.29980 88 ILE A N 1
ATOM 711 C CA . ILE A 1 89 ? 0.10500 -3.04400 -54.30200 1.000 18.76014 88 ILE A CA 1
ATOM 712 C C . ILE A 1 89 ? -0.64100 -4.16900 -55.00000 1.000 25.35830 88 ILE A C 1
ATOM 713 O O . ILE A 1 89 ? -0.79200 -4.16700 -56.23300 1.000 23.64757 88 ILE A O 1
ATOM 718 N N . ALA A 1 90 ? -1.02100 -5.20400 -54.24300 1.000 24.15026 89 ALA A N 1
ATOM 719 C CA . ALA A 1 90 ? -1.66600 -6.34900 -54.86500 1.000 27.42434 89 ALA A CA 1
ATOM 720 C C . ALA A 1 90 ? -2.98000 -5.94000 -55.50700 1.000 24.07394 89 ALA A C 1
ATOM 721 O O . ALA A 1 90 ? -3.30600 -6.39200 -56.60800 1.000 26.89270 89 ALA A O 1
ATOM 723 N N . ARG A 1 91 ? -3.75300 -5.09800 -54.82200 1.000 19.97871 90 ARG A N 1
ATOM 724 C CA . ARG A 1 91 ? -5.02600 -4.63700 -55.36800 1.000 24.73981 90 ARG A CA 1
ATOM 725 C C . ARG A 1 91 ? -4.81900 -3.83500 -56.64900 1.000 24.29765 90 ARG A C 1
ATOM 726 O O . ARG A 1 91 ? -5.51000 -4.04900 -57.66100 1.000 24.41082 90 ARG A O 1
ATOM 734 N N . TYR A 1 92 ? -3.89900 -2.87300 -56.61200 1.000 19.87607 91 TYR A N 1
ATOM 735 C CA . TYR A 1 92 ? -3.66900 -2.04200 -57.79600 1.000 28.50868 91 TYR A CA 1
ATOM 736 C C . TYR A 1 92 ? -3.18300 -2.87700 -58.97100 1.000 22.71325 91 TYR A C 1
ATOM 737 O O . TYR A 1 92 ? -3.66000 -2.72600 -60.11200 1.000 23.70284 91 TYR A O 1
ATOM 746 N N . ARG A 1 93 ? -2.21100 -3.75300 -58.72200 1.000 22.27636 92 ARG A N 1
ATOM 747 C CA . ARG A 1 93 ? -1.66900 -4.54900 -59.82200 1.000 29.12718 92 ARG A CA 1
ATOM 748 C C . ARG A 1 93 ? -2.73000 -5.48300 -60.37500 1.000 25.20039 92 ARG A C 1
ATOM 749 O O . ARG A 1 93 ? -2.81500 -5.69400 -61.59400 1.000 25.23724 92 ARG A O 1
ATOM 757 N N . TYR A 1 94 ? -3.58400 -6.00700 -59.49800 1.000 25.86363 93 TYR A N 1
ATOM 758 C CA . TYR A 1 94 ? -4.67800 -6.85600 -59.94700 1.000 27.64016 93 TYR A CA 1
ATOM 759 C C . TYR A 1 94 ? -5.66900 -6.07900 -60.80100 1.000 26.70057 93 TYR A C 1
ATOM 760 O O . TYR A 1 94 ? -6.08800 -6.55200 -61.86500 1.000 30.49839 93 TYR A O 1
ATOM 769 N N . LEU A 1 95 ? -6.10100 -4.91200 -60.32300 1.000 24.87667 94 LEU A N 1
ATOM 770 C CA . LEU A 1 95 ? -7.08000 -4.12700 -61.07500 1.000 25.80309 94 LEU A CA 1
ATOM 771 C C . LEU A 1 95 ? -6.54700 -3.77700 -62.45400 1.000 29.69303 94 LEU A C 1
ATOM 772 O O . LEU A 1 95 ? -7.26200 -3.88900 -63.45600 1.000 28.29550 94 LEU A O 1
ATOM 777 N N . VAL A 1 96 ? -5.29100 -3.33800 -62.52300 1.000 24.33713 95 VAL A N 1
ATOM 778 C CA . VAL A 1 96 ? -4.69100 -3.02100 -63.81600 1.000 26.69267 95 VAL A CA 1
ATOM 779 C C . VAL A 1 96 ? -4.59800 -4.27400 -64.68300 1.000 28.06915 95 VAL A C 1
ATOM 780 O O . VAL A 1 96 ? -4.84200 -4.23400 -65.89700 1.000 27.69279 95 VAL A O 1
ATOM 784 N N . GLY A 1 97 ? -4.21300 -5.40300 -64.08600 1.000 29.34299 96 GLY A N 1
ATOM 785 C CA . GLY A 1 97 ? -4.13400 -6.63600 -64.85100 1.000 29.88516 96 GLY A CA 1
ATOM 786 C C . GLY A 1 97 ? -5.48500 -7.15200 -65.30400 1.000 37.87823 96 GLY A C 1
ATOM 787 O O . GLY A 1 97 ? -5.60500 -7.73000 -66.39500 1.000 34.61994 96 GLY A O 1
ATOM 788 N N . GLN A 1 98 ? -6.51300 -6.95700 -64.48100 1.000 36.95443 97 GLN A N 1
ATOM 789 C CA . GLN A 1 98 ? -7.86400 -7.35300 -64.86100 1.000 35.91220 97 GLN A CA 1
ATOM 790 C C . GLN A 1 98 ? -8.37600 -6.52300 -66.03700 1.000 39.32314 97 GLN A C 1
ATOM 791 O O . GLN A 1 98 ? -9.00300 -7.06100 -66.95600 1.000 40.08375 97 GLN A O 1
ATOM 797 N N . GLN A 1 99 ? -8.12100 -5.21200 -66.02500 1.000 33.58034 98 GLN A N 1
ATOM 798 C CA . GLN A 1 99 ? -8.53500 -4.38300 -67.15600 1.000 33.18556 98 GLN A CA 1
ATOM 799 C C . GLN A 1 99 ? -7.85800 -4.83400 -68.43700 1.000 37.84401 98 GLN A C 1
ATOM 800 O O . GLN A 1 99 ? -8.48600 -4.87200 -69.50600 1.000 37.54134 98 GLN A O 1
ATOM 806 N N . LYS A 1 100 ? -6.58700 -5.21700 -68.34600 1.000 32.01173 99 LYS A N 1
ATOM 807 C CA . LYS A 1 100 ? -5.89500 -5.70800 -69.53000 1.000 35.95957 99 LYS A CA 1
ATOM 808 C C . LYS A 1 100 ? -6.57000 -6.95700 -70.08000 1.000 42.88146 99 LYS A C 1
ATOM 809 O O . LYS A 1 100 ? -6.66800 -7.13000 -71.30200 1.000 43.43679 99 LYS A O 1
ATOM 815 N N . GLN A 1 101 ? -7.06000 -7.83100 -69.19900 1.000 35.21738 100 GLN A N 1
ATOM 816 C CA . GLN A 1 101 ? -7.76000 -9.02900 -69.64700 1.000 44.71852 100 GLN A CA 1
ATOM 817 C C . GLN A 1 101 ? -9.16600 -8.72900 -70.14700 1.000 36.67545 100 GLN A C 1
ATOM 818 O O . GLN A 1 101 ? -9.57600 -9.23300 -71.19700 1.000 42.61037 100 GLN A O 1
ATOM 824 N N . GLN A 1 102 ? -9.94100 -7.94400 -69.40100 1.000 42.87619 101 GLN A N 1
ATOM 825 C CA . GLN A 1 102 ? -11.32700 -7.72200 -69.80500 1.000 44.50797 101 GLN A CA 1
ATOM 826 C C . GLN A 1 102 ? -11.42700 -6.82100 -71.03300 1.000 45.08962 101 GLN A C 1
ATOM 827 O O . GLN A 1 102 ? -12.19200 -7.11500 -71.95800 1.000 44.81327 101 GLN A O 1
ATOM 833 N N . ASP A 1 103 ? -10.66700 -5.72700 -71.08500 1.000 40.55223 102 ASP A N 1
ATOM 834 C CA . ASP A 1 103 ? -10.71900 -4.84500 -72.25200 1.000 50.16654 102 ASP A CA 1
ATOM 835 C C . ASP A 1 103 ? -9.34900 -4.24500 -72.53800 1.000 38.88887 102 ASP A C 1
ATOM 836 O O . ASP A 1 103 ? -9.03400 -3.11900 -72.12300 1.000 33.71983 102 ASP A O 1
ATOM 841 N N . PRO A 1 104 ? -8.50500 -4.98100 -73.26900 1.000 38.93098 103 PRO A N 1
ATOM 842 C CA . PRO A 1 104 ? -7.14200 -4.50500 -73.56700 1.000 44.07371 103 PRO A CA 1
ATOM 843 C C . PRO A 1 104 ? -7.08300 -3.22700 -74.38800 1.000 38.30459 103 PRO A C 1
ATOM 844 O O . PRO A 1 104 ? -6.03400 -2.57600 -74.40600 1.000 49.51120 103 PRO A O 1
ATOM 848 N N . ASN A 1 105 ? -8.14200 -2.87300 -75.10900 1.000 34.58573 104 ASN A N 1
ATOM 849 C CA . ASN A 1 105 ? -8.11200 -1.69500 -75.97100 1.000 36.74651 104 ASN A CA 1
ATOM 850 C C . ASN A 1 105 ? -8.51200 -0.39900 -75.26500 1.000 32.85657 104 ASN A C 1
ATOM 851 O O . ASN A 1 105 ? -8.47400 0.65800 -75.90600 1.000 36.13591 104 ASN A O 1
ATOM 856 N N . ALA A 1 106 ? -8.94700 -0.45800 -74.00400 1.000 31.82750 105 ALA A N 1
ATOM 857 C CA . ALA A 1 106 ? -9.33800 0.74500 -73.27800 1.000 32.24334 105 ALA A CA 1
ATOM 858 C C . ALA A 1 106 ? -8.10600 1.55300 -72.85600 1.000 34.00671 105 ALA A C 1
ATOM 859 O O . ALA A 1 106 ? -7.02100 1.00000 -72.68400 1.000 29.22719 105 ALA A O 1
ATOM 861 N N . PRO A 1 107 ? -8.25600 2.85700 -72.65600 1.000 28.91926 106 PRO A N 1
ATOM 862 C CA . PRO A 1 107 ? -7.14100 3.68700 -72.19100 1.000 30.86159 106 PRO A CA 1
ATOM 863 C C . PRO A 1 107 ? -6.89400 3.47200 -70.70300 1.000 35.28055 106 PRO A C 1
ATOM 864 O O . PRO A 1 107 ? -7.61200 2.72500 -70.03600 1.000 29.55354 106 PRO A O 1
ATOM 868 N N . VAL A 1 108 ? -5.82600 4.10800 -70.20300 1.000 32.38546 107 VAL A N 1
ATOM 869 C CA . VAL A 1 108 ? -5.51400 4.02700 -68.77400 1.000 28.80609 107 VAL A CA 1
ATOM 870 C C . VAL A 1 108 ? -6.69700 4.56700 -67.98400 1.000 30.52208 107 VAL A C 1
ATOM 871 O O . VAL A 1 108 ? -7.26700 5.61200 -68.33000 1.000 34.39360 107 VAL A O 1
ATOM 875 N N . ASP A 1 109 ? -7.11100 3.82400 -66.95000 1.000 29.12191 108 ASP A N 1
ATOM 876 C CA . ASP A 1 109 ? -8.17700 4.25500 -66.05300 1.000 31.49588 108 ASP A CA 1
ATOM 877 C C . ASP A 1 109 ? -7.60000 5.01900 -64.87000 1.000 27.76912 108 ASP A C 1
ATOM 878 O O . ASP A 1 109 ? -7.00200 4.39200 -63.97800 1.000 28.00862 108 ASP A O 1
ATOM 883 N N . PRO A 1 110 ? -7.83100 6.32500 -64.75000 1.000 28.75082 109 PRO A N 1
ATOM 884 C CA . PRO A 1 110 ? -7.28900 7.05500 -63.59100 1.000 35.35424 109 PRO A CA 1
ATOM 885 C C . PRO A 1 110 ? -7.87100 6.62600 -62.25400 1.000 32.61180 109 PRO A C 1
ATOM 886 O O . PRO A 1 110 ? -7.24700 6.88500 -61.21500 1.000 35.32002 109 PRO A O 1
ATOM 890 N N . ARG A 1 111 ? -9.04600 5.99800 -62.22800 1.000 31.22743 110 ARG A N 1
ATOM 891 C CA . ARG A 1 111 ? -9.65900 5.65300 -60.94300 1.000 30.79053 110 ARG A CA 1
ATOM 892 C C . ARG A 1 111 ? -8.92600 4.52300 -60.22400 1.000 31.93541 110 ARG A C 1
ATOM 893 O O . ARG A 1 111 ? -9.04200 4.40200 -58.99500 1.000 31.88014 110 ARG A O 1
ATOM 901 N N . LEU A 1 112 ? -8.21500 3.66100 -60.95500 1.000 28.90610 111 LEU A N 1
ATOM 902 C CA . LEU A 1 112 ? -7.64000 2.47200 -60.32000 1.000 27.74543 111 LEU A CA 1
ATOM 903 C C . LEU A 1 112 ? -6.63200 2.78700 -59.21900 1.000 26.35316 111 LEU A C 1
ATOM 904 O O . LEU A 1 112 ? -6.75100 2.19600 -58.12800 1.000 25.67150 111 LEU A O 1
ATOM 909 N N . PRO A 1 113 ? -5.61100 3.63100 -59.42100 1.000 25.98206 112 PRO A N 1
ATOM 910 C CA . PRO A 1 113 ? -4.70400 3.90700 -58.29300 1.000 26.40843 112 PRO A CA 1
ATOM 911 C C . PRO A 1 113 ? -5.42600 4.52400 -57.11500 1.000 27.65595 112 PRO A C 1
ATOM 912 O O . PRO A 1 113 ? -5.10300 4.19800 -55.96400 1.000 25.37936 112 PRO A O 1
ATOM 916 N N . GLU A 1 114 ? -6.40300 5.40100 -57.38100 1.000 26.10576 113 GLU A N 1
ATOM 917 C CA . GLU A 1 114 ? -7.18100 6.02900 -56.31500 1.000 26.49265 113 GLU A CA 1
ATOM 918 C C . GLU A 1 114 ? -8.00700 4.99600 -55.55700 1.000 26.29789 113 GLU A C 1
ATOM 919 O O . GLU A 1 114 ? -8.13400 5.06600 -54.32500 1.000 25.97417 113 GLU A O 1
ATOM 925 N N . GLU A 1 115 ? -8.55300 4.01300 -56.28000 1.000 26.60319 114 GLU A N 1
ATOM 926 C CA . GLU A 1 115 ? -9.35900 2.97200 -55.65200 1.000 26.56108 114 GLU A CA 1
ATOM 927 C C . GLU A 1 115 ? -8.51200 2.08700 -54.74300 1.000 28.33498 114 GLU A C 1
ATOM 928 O O . GLU A 1 115 ? -8.89000 1.81700 -53.58900 1.000 27.22695 114 GLU A O 1
ATOM 934 N N . ALA A 1 116 ? -7.34400 1.65000 -55.22700 1.000 24.47662 115 ALA A N 1
ATOM 935 C CA . ALA A 1 116 ? -6.47400 0.82800 -54.38000 1.000 25.56096 115 ALA A CA 1
ATOM 936 C C . ALA A 1 116 ? -6.02000 1.58900 -53.13700 1.000 22.83695 115 ALA A C 1
ATOM 937 O O . ALA A 1 116 ? -6.02600 1.04200 -52.02500 1.000 25.60833 115 ALA A O 1
ATOM 939 N N . ARG A 1 117 ? -5.62600 2.84700 -53.30500 1.000 24.39503 116 ARG A N 1
ATOM 940 C CA . ARG A 1 117 ? -5.16700 3.65100 -52.17100 1.000 23.25279 116 ARG A CA 1
ATOM 941 C C . ARG A 1 117 ? -6.28900 3.87600 -51.15500 1.000 25.27408 116 ARG A C 1
ATOM 942 O O . ARG A 1 117 ? -6.06000 3.80300 -49.93600 1.000 24.71349 116 ARG A O 1
ATOM 950 N N . GLU A 1 118 ? -7.50700 4.15700 -51.63300 1.000 24.34502 117 GLU A N 1
ATOM 951 C CA . GLU A 1 118 ? -8.62600 4.41700 -50.72600 1.000 28.90610 117 GLU A CA 1
ATOM 952 C C . GLU A 1 118 ? -8.96500 3.19000 -49.88200 1.000 27.15062 117 GLU A C 1
ATOM 953 O O . GLU A 1 118 ? -9.21700 3.30100 -48.67000 1.000 24.83192 117 GLU A O 1
ATOM 959 N N . GLU A 1 119 ? -8.96600 2.00900 -50.50400 1.000 24.04499 118 GLU A N 1
ATOM 960 C CA . GLU A 1 119 ? -9.25200 0.76900 -49.78200 1.000 23.86602 118 GLU A CA 1
ATOM 961 C C . GLU A 1 119 ? -8.20600 0.48800 -48.71300 1.000 26.22946 118 GLU A C 1
ATOM 962 O O . GLU A 1 119 ? -8.54200 0.10400 -47.58500 1.000 29.77725 118 GLU A O 1
ATOM 968 N N . ALA A 1 120 ? -6.93000 0.64900 -49.05200 1.000 22.86590 119 ALA A N 1
ATOM 969 C CA . ALA A 1 120 ? -5.87500 0.40500 -48.07500 1.000 24.18185 119 ALA A CA 1
ATOM 970 C C . ALA A 1 120 ? -5.91400 1.43300 -46.94400 1.000 28.90610 119 ALA A C 1
ATOM 971 O O . ALA A 1 120 ? -5.72400 1.08400 -45.76700 1.000 26.22946 119 ALA A O 1
ATOM 973 N N . GLU A 1 121 ? -6.14000 2.70400 -47.27900 1.000 24.08973 120 GLU A N 1
ATOM 974 C CA . GLU A 1 121 ? -6.21400 3.74400 -46.24400 1.000 29.34036 120 GLU A CA 1
ATOM 975 C C . GLU A 1 121 ? -7.40500 3.54500 -45.31500 1.000 29.41668 120 GLU A C 1
ATOM 976 O O . GLU A 1 121 ? -7.35600 3.95000 -44.14200 1.000 26.77163 120 GLU A O 1
ATOM 982 N N . LYS A 1 122 ? -8.48300 2.94100 -45.81400 1.000 28.94821 121 LYS A N 1
ATOM 983 C CA . LYS A 1 122 ? -9.63000 2.66700 -44.95400 1.000 34.00934 121 LYS A CA 1
ATOM 984 C C . LYS A 1 122 ? -9.25200 1.73400 -43.81000 1.000 36.21487 121 LYS A C 1
ATOM 985 O O . LYS A 1 122 ? -9.68800 1.93000 -42.66700 1.000 29.98781 121 LYS A O 1
ATOM 991 N N . TYR A 1 123 ? -8.43600 0.71700 -44.09500 1.000 27.95072 122 TYR A N 1
ATOM 992 C CA . TYR A 1 123 ? -8.03200 -0.22000 -43.05300 1.000 27.74017 122 TYR A CA 1
ATOM 993 C C . TYR A 1 123 ? -7.21200 0.47300 -41.97400 1.000 32.75130 122 TYR A C 1
ATOM 994 O O . TYR A 1 123 ? -7.36300 0.18300 -40.77700 1.000 27.03745 122 TYR A O 1
ATOM 1003 N N . VAL A 1 124 ? -6.31500 1.36900 -42.38600 1.000 26.76374 123 VAL A N 1
ATOM 1004 C CA . VAL A 1 124 ? -5.52900 2.14500 -41.43900 1.000 25.86626 123 VAL A CA 1
ATOM 1005 C C . VAL A 1 124 ? -6.45100 2.97400 -40.55700 1.000 25.79783 123 VAL A C 1
ATOM 1006 O O . VAL A 1 124 ? -6.27200 3.03800 -39.33400 1.000 28.29287 123 VAL A O 1
ATOM 1010 N N . LYS A 1 125 ? -7.44900 3.62700 -41.16700 1.000 26.30842 124 LYS A N 1
ATOM 1011 C CA . LYS A 1 125 ? -8.39700 4.45100 -40.41400 1.000 32.31966 124 LYS A CA 1
ATOM 1012 C C . LYS A 1 125 ? -9.25300 3.60000 -39.48700 1.000 26.03733 124 LYS A C 1
ATOM 1013 O O . LYS A 1 125 ? -9.49400 3.98000 -38.33300 1.000 31.56431 124 LYS A O 1
ATOM 1019 N N . GLU A 1 126 ? -9.74200 2.45900 -39.98100 1.000 24.72402 125 GLU A N 1
ATOM 1020 C CA . GLU A 1 126 ? -10.56500 1.58400 -39.15100 1.000 32.23281 125 GLU A CA 1
ATOM 1021 C C . GLU A 1 126 ? -9.79200 1.11400 -37.92500 1.000 30.61683 125 GLU A C 1
ATOM 1022 O O . GLU A 1 126 ? -10.33200 1.07300 -36.80700 1.000 24.97405 125 GLU A O 1
ATOM 1028 N N . PHE A 1 127 ? -8.51600 0.78800 -38.10800 1.000 25.67413 126 PHE A N 1
ATOM 1029 C CA . PHE A 1 127 ? -7.71600 0.36600 -36.96800 1.000 29.71672 126 PHE A CA 1
ATOM 1030 C C . PHE A 1 127 ? -7.56100 1.49300 -35.95700 1.000 24.51610 126 PHE A C 1
ATOM 1031 O O . PHE A 1 127 ? -7.67400 1.27000 -34.74200 1.000 24.95826 126 PHE A O 1
ATOM 1039 N N . GLU A 1 128 ? -7.31200 2.71300 -36.43200 1.000 25.15828 127 GLU A N 1
ATOM 1040 C CA . GLU A 1 128 ? -7.18700 3.83800 -35.51100 1.000 31.39850 127 GLU A CA 1
ATOM 1041 C C . GLU A 1 128 ? -8.48700 4.06300 -34.74500 1.000 28.68502 127 GLU A C 1
ATOM 1042 O O . GLU A 1 128 ? -8.46000 4.37800 -33.55000 1.000 28.55606 127 GLU A O 1
ATOM 1048 N N . GLU A 1 129 ? -9.63700 3.88700 -35.41300 1.000 30.88265 128 GLU A N 1
ATOM 1049 C CA . GLU A 1 129 ? -10.92600 4.02000 -34.73200 1.000 34.81996 128 GLU A CA 1
ATOM 1050 C C . GLU A 1 129 ? -11.13300 2.90900 -33.70100 1.000 28.19812 128 GLU A C 1
ATOM 1051 O O . GLU A 1 129 ? -11.70200 3.14900 -32.62200 1.000 30.72474 128 GLU A O 1
ATOM 1057 N N . LEU A 1 130 ? -10.69200 1.69000 -34.01400 1.000 26.77689 129 LEU A N 1
ATOM 1058 C CA . LEU A 1 130 ? -10.83500 0.58500 -33.06500 1.000 27.55067 129 LEU A CA 1
ATOM 1059 C C . LEU A 1 130 ? -9.98200 0.80800 -31.82400 1.000 27.97967 129 LEU A C 1
ATOM 1060 O O . LEU A 1 130 ? -10.43600 0.57300 -30.69300 1.000 27.58752 129 LEU A O 1
ATOM 1065 N N . VAL A 1 131 ? -8.73600 1.23900 -32.02300 1.000 26.75584 130 VAL A N 1
ATOM 1066 C CA . VAL A 1 131 ? -7.85800 1.57400 -30.89900 1.000 29.42458 130 VAL A CA 1
ATOM 1067 C C . VAL A 1 131 ? -8.51000 2.61700 -30.00600 1.000 30.38522 130 VAL A C 1
ATOM 1068 O O . VAL A 1 131 ? -8.49300 2.50500 -28.77500 1.000 30.73526 130 VAL A O 1
ATOM 1072 N N . LYS A 1 132 ? -9.06700 3.66600 -30.61300 1.000 30.02202 131 LYS A N 1
ATOM 1073 C CA . LYS A 1 132 ? -9.68000 4.73700 -29.83300 1.000 36.64387 131 LYS A CA 1
ATOM 1074 C C . LYS A 1 132 ? -10.88300 4.22700 -29.04300 1.000 34.40676 131 LYS A C 1
ATOM 1075 O O . LYS A 1 132 ? -11.07200 4.59400 -27.87800 1.000 34.14357 131 LYS A O 1
ATOM 1081 N N . LYS A 1 133 ? -11.69900 3.36900 -29.65800 1.000 33.89880 132 LYS A N 1
ATOM 1082 C CA . LYS A 1 133 ? -12.85300 2.80600 -28.96200 1.000 35.53321 132 LYS A CA 1
ATOM 1083 C C . LYS A 1 133 ? -12.42100 1.96000 -27.76900 1.000 34.52782 132 LYS A C 1
ATOM 1084 O O . LYS A 1 133 ? -12.94300 2.11800 -26.65600 1.000 37.57029 132 LYS A O 1
ATOM 1090 N N . LEU A 1 134 ? -11.45600 1.06700 -27.97500 1.000 30.25363 133 LEU A N 1
ATOM 1091 C CA . LEU A 1 134 ? -10.99300 0.22900 -26.87300 1.000 30.16151 133 LEU A CA 1
ATOM 1092 C C . LEU A 1 134 ? -10.30100 1.05900 -25.80400 1.000 37.41764 133 LEU A C 1
ATOM 1093 O O . LEU A 1 134 ? -10.40700 0.75800 -24.60500 1.000 32.41178 133 LEU A O 1
ATOM 1098 N N . LYS A 1 135 ? -9.57400 2.09700 -26.21700 1.000 34.77785 134 LYS A N 1
ATOM 1099 C CA . LYS A 1 135 ? -8.92600 2.96500 -25.24200 1.000 42.75776 134 LYS A CA 1
ATOM 1100 C C . LYS A 1 135 ? -9.96100 3.69900 -24.40000 1.000 45.40808 134 LYS A C 1
ATOM 1101 O O . LYS A 1 135 ? -9.78800 3.85900 -23.18200 1.000 43.85789 134 LYS A O 1
ATOM 1107 N N . ASP A 1 136 ? -11.05800 4.13700 -25.02400 1.000 42.94725 135 ASP A N 1
ATOM 1108 C CA . ASP A 1 136 ? -12.09000 4.85200 -24.27500 1.000 44.00528 135 ASP A CA 1
ATOM 1109 C C . ASP A 1 136 ? -12.80600 3.94500 -23.27800 1.000 44.79484 135 ASP A C 1
ATOM 1110 O O . ASP A 1 136 ? -13.14100 4.38300 -22.17300 1.000 41.63394 135 ASP A O 1
ATOM 1115 N N . SER A 1 137 ? -13.08000 2.69500 -23.65400 1.000 41.92082 136 SER A N 1
ATOM 1116 C CA . SER A 1 137 ? -13.78100 1.77900 -22.75800 1.000 38.09930 136 SER A CA 1
ATOM 1117 C C . SER A 1 137 ? -12.88800 1.22200 -21.66400 1.000 38.17037 136 SER A C 1
ATOM 1118 O O . SER A 1 137 ? -13.40000 0.67700 -20.68100 1.000 37.04392 136 SER A O 1
ATOM 1121 N N . GLY A 1 138 ? -11.57900 1.34300 -21.81500 1.000 41.16546 137 GLY A N 1
ATOM 1122 C CA . GLY A 1 138 ? -10.64400 0.69000 -20.93800 1.000 42.07873 137 GLY A CA 1
ATOM 1123 C C . GLY A 1 138 ? -10.28800 -0.71200 -21.36700 1.000 38.93888 137 GLY A C 1
ATOM 1124 O O . GLY A 1 138 ? -9.33300 -1.28300 -20.83500 1.000 39.77582 137 GLY A O 1
ATOM 1125 N N . LYS A 1 139 ? -11.00000 -1.27200 -22.34600 1.000 37.79137 138 LYS A N 1
ATOM 1126 C CA . LYS A 1 139 ? -10.72900 -2.64100 -22.76100 1.000 36.35173 138 LYS A CA 1
ATOM 1127 C C . LYS A 1 139 ? -9.32300 -2.79000 -23.32000 1.000 35.63322 138 LYS A C 1
ATOM 1128 O O . LYS A 1 139 ? -8.76800 -3.89100 -23.29100 1.000 38.24669 138 LYS A O 1
ATOM 1134 N N . LEU A 1 140 ? -8.71900 -1.69200 -23.77900 1.000 40.56802 139 LEU A N 1
ATOM 1135 C CA . LEU A 1 140 ? -7.35900 -1.74000 -24.29400 1.000 39.59422 139 LEU A CA 1
ATOM 1136 C C . LEU A 1 140 ? -6.37700 -2.25700 -23.25500 1.000 45.50546 139 LEU A C 1
ATOM 1137 O O . LEU A 1 140 ? -5.35900 -2.85800 -23.61400 1.000 47.43463 139 LEU A O 1
ATOM 1142 N N . ARG A 1 141 ? -6.66200 -2.05300 -21.96700 1.000 45.85550 140 ARG A N 1
ATOM 1143 C CA . ARG A 1 141 ? -5.73800 -2.48100 -20.92600 1.000 49.71122 140 ARG A CA 1
ATOM 1144 C C . ARG A 1 141 ? -5.95900 -3.92000 -20.48400 1.000 49.14537 140 ARG A C 1
ATOM 1145 O O . ARG A 1 141 ? -5.18100 -4.42500 -19.66900 1.000 56.93051 140 ARG A O 1
ATOM 1153 N N . GLU A 1 142 ? -6.97100 -4.59700 -21.00900 1.000 44.13161 141 GLU A N 1
ATOM 1154 C CA . GLU A 1 142 ? -7.23100 -5.98900 -20.67100 1.000 42.21296 141 GLU A CA 1
ATOM 1155 C C . GLU A 1 142 ? -6.79800 -6.88000 -21.82900 1.000 35.57532 141 GLU A C 1
ATOM 1156 O O . GLU A 1 142 ? -6.61700 -6.41700 -22.95900 1.000 33.58034 141 GLU A O 1
ATOM 1162 N N . VAL A 1 143 ? -6.65500 -8.17800 -21.54200 1.000 38.35986 142 VAL A N 1
ATOM 1163 C CA . VAL A 1 143 ? -6.25200 -9.10800 -22.60100 1.000 38.85203 142 VAL A CA 1
ATOM 1164 C C . VAL A 1 143 ? -7.29600 -9.15100 -23.71100 1.000 37.44396 142 VAL A C 1
ATOM 1165 O O . VAL A 1 143 ? -6.95900 -9.35800 -24.88500 1.000 35.59901 142 VAL A O 1
ATOM 1169 N N . GLU A 1 144 ? -8.57700 -8.96600 -23.37000 1.000 37.31763 143 GLU A N 1
ATOM 1170 C CA . GLU A 1 144 ? -9.61400 -9.01400 -24.39700 1.000 37.36237 143 GLU A CA 1
ATOM 1171 C C . GLU A 1 144 ? -9.47000 -7.87500 -25.39900 1.000 32.91447 143 GLU A C 1
ATOM 1172 O O . GLU A 1 144 ? -9.84200 -8.03300 -26.57000 1.000 32.61707 143 GLU A O 1
ATOM 1178 N N . GLY A 1 145 ? -8.98000 -6.71700 -24.95700 1.000 32.08279 144 GLY A N 1
ATOM 1179 C CA . GLY A 1 145 ? -8.72100 -5.62700 -25.88700 1.000 30.45892 144 GLY A CA 1
ATOM 1180 C C . GLY A 1 145 ? -7.57500 -5.92200 -26.83600 1.000 28.67975 144 GLY A C 1
ATOM 1181 O O . GLY A 1 145 ? -7.63600 -5.59400 -28.02600 1.000 27.30854 144 GLY A O 1
ATOM 1182 N N . LEU A 1 146 ? -6.51200 -6.53600 -26.33000 1.000 28.97979 145 LEU A N 1
ATOM 1183 C CA A LEU A 1 146 ? -5.40400 -6.89000 -27.21200 0.691 27.70859 145 LEU A CA 1
ATOM 1184 C CA B LEU A 1 146 ? -5.39100 -6.92600 -27.18000 0.309 27.75596 145 LEU A CA 1
ATOM 1185 C C . LEU A 1 146 ? -5.80700 -7.97900 -28.20100 1.000 27.12957 145 LEU A C 1
ATOM 1186 O O . LEU A 1 146 ? -5.38400 -7.94400 -29.36700 1.000 26.14524 145 LEU A O 1
ATOM 1195 N N . ARG A 1 147 ? -6.63400 -8.93500 -27.77400 1.000 32.05121 146 ARG A N 1
ATOM 1196 C CA . ARG A 1 147 ? -7.14000 -9.94500 -28.69900 1.000 30.32995 146 ARG A CA 1
ATOM 1197 C C . ARG A 1 147 ? -7.94400 -9.31100 -29.82100 1.000 30.66947 146 ARG A C 1
ATOM 1198 O O . ARG A 1 147 ? -7.85200 -9.73500 -30.97800 1.000 29.81936 146 ARG A O 1
ATOM 1206 N N . GLU A 1 148 ? -8.77700 -8.32200 -29.48300 1.000 31.96699 147 GLU A N 1
ATOM 1207 C CA . GLU A 1 148 ? -9.60300 -7.65900 -30.48900 1.000 27.09272 147 GLU A CA 1
ATOM 1208 C C . GLU A 1 148 ? -8.74300 -6.94300 -31.51900 1.000 25.11617 147 GLU A C 1
ATOM 1209 O O . GLU A 1 148 ? -9.05600 -6.95700 -32.71800 1.000 28.52974 147 GLU A O 1
ATOM 1215 N N . LEU A 1 149 ? -7.63700 -6.34200 -31.08100 1.000 24.45556 148 LEU A N 1
ATOM 1216 C CA . LEU A 1 149 ? -6.72500 -5.69500 -32.02300 1.000 22.97907 148 LEU A CA 1
ATOM 1217 C C . LEU A 1 149 ? -5.99200 -6.71600 -32.89000 1.000 25.17144 148 LEU A C 1
ATOM 1218 O O . LEU A 1 149 ? -5.81000 -6.50200 -34.10100 1.000 21.94737 148 LEU A O 1
ATOM 1223 N N . LEU A 1 150 ? -5.55700 -7.83100 -32.29500 1.000 23.52650 149 LEU A N 1
ATOM 1224 C CA . LEU A 1 150 ? -4.92500 -8.89600 -33.07900 1.000 23.54493 149 LEU A CA 1
ATOM 1225 C C . LEU A 1 150 ? -5.91500 -9.57300 -34.02500 1.000 24.83192 149 LEU A C 1
ATOM 1226 O O . LEU A 1 150 ? -5.53800 -9.99300 -35.12500 1.000 22.34478 149 LEU A O 1
ATOM 1231 N N . GLU A 1 151 ? -7.17500 -9.73500 -33.60400 1.000 23.99761 150 GLU A N 1
ATOM 1232 C CA . GLU A 1 151 ? -8.17300 -10.29000 -34.51800 1.000 28.08758 150 GLU A CA 1
ATOM 1233 C C . GLU A 1 151 ? -8.39400 -9.36200 -35.70800 1.000 31.08531 150 GLU A C 1
ATOM 1234 O O . GLU A 1 151 ? -8.59900 -9.82200 -36.84100 1.000 26.68215 150 GLU A O 1
ATOM 1240 N N . PHE A 1 152 ? -8.36600 -8.04800 -35.47100 1.000 22.60008 151 PHE A N 1
ATOM 1241 C CA . PHE A 1 152 ? -8.43400 -7.11000 -36.59300 1.000 25.57675 151 PHE A CA 1
ATOM 1242 C C . PHE A 1 152 ? -7.26400 -7.31500 -37.54100 1.000 25.41094 151 PHE A C 1
ATOM 1243 O O . PHE A 1 152 ? -7.44300 -7.32500 -38.77100 1.000 24.28975 151 PHE A O 1
ATOM 1251 N N . LEU A 1 153 ? -6.05600 -7.46200 -36.99400 1.000 19.78921 152 LEU A N 1
ATOM 1252 C CA . LEU A 1 153 ? -4.89400 -7.70200 -37.84600 1.000 19.89186 152 LEU A CA 1
ATOM 1253 C C . LEU A 1 153 ? -5.03500 -9.00600 -38.61700 1.000 24.30028 152 LEU A C 1
ATOM 1254 O O . LEU A 1 153 ? -4.69000 -9.07500 -39.80700 1.000 21.60259 152 LEU A O 1
ATOM 1259 N N . ARG A 1 154 ? -5.56100 -10.05200 -37.97200 1.000 22.78431 153 ARG A N 1
ATOM 1260 C CA . ARG A 1 154 ? -5.71700 -11.31300 -38.69100 1.000 22.90801 153 ARG A CA 1
ATOM 1261 C C . ARG A 1 154 ? -6.71100 -11.16900 -39.84500 1.000 27.19010 153 ARG A C 1
ATOM 1262 O O . ARG A 1 154 ? -6.50000 -11.73100 -40.92600 1.000 23.94498 153 ARG A O 1
ATOM 1270 N N . GLU A 1 155 ? -7.80000 -10.42500 -39.64200 1.000 24.53715 154 GLU A N 1
ATOM 1271 C CA . GLU A 1 155 ? -8.76100 -10.22900 -40.72400 1.000 25.87415 154 GLU A CA 1
ATOM 1272 C C . GLU A 1 155 ? -8.14300 -9.42700 -41.85800 1.000 23.65284 154 GLU A C 1
ATOM 1273 O O . GLU A 1 155 ? -8.38700 -9.71100 -43.03700 1.000 23.98445 154 GLU A O 1
ATOM 1279 N N . LEU A 1 156 ? -7.34100 -8.41600 -41.51700 1.000 23.59493 155 LEU A N 1
ATOM 1280 C CA . LEU A 1 156 ? -6.61800 -7.66400 -42.53200 1.000 23.79496 155 LEU A CA 1
ATOM 1281 C C . LEU A 1 156 ? -5.60900 -8.53800 -43.25100 1.000 21.96579 155 LEU A C 1
ATOM 1282 O O . LEU A 1 156 ? -5.43800 -8.41300 -44.46700 1.000 23.07908 155 LEU A O 1
ATOM 1287 N N . ALA A 1 157 ? -4.92000 -9.41700 -42.52000 1.000 21.62891 156 ALA A N 1
ATOM 1288 C CA . ALA A 1 157 ? -3.98500 -10.32800 -43.17100 1.000 23.78180 156 ALA A CA 1
ATOM 1289 C C . ALA A 1 157 ? -4.71000 -11.27400 -44.12400 1.000 24.53189 156 ALA A C 1
ATOM 1290 O O . ALA A 1 157 ? -4.19800 -11.59400 -45.21200 1.000 21.11306 156 ALA A O 1
ATOM 1292 N N . GLU A 1 158 ? -5.91200 -11.71600 -43.75100 1.000 21.20517 157 GLU A N 1
ATOM 1293 C CA . GLU A 1 158 ? -6.68800 -12.57700 -44.64900 1.000 24.63980 157 GLU A CA 1
ATOM 1294 C C . GLU A 1 158 ? -7.12200 -11.82400 -45.90800 1.000 24.33450 157 GLU A C 1
ATOM 1295 O O . GLU A 1 158 ? -7.10300 -12.38400 -47.01400 1.000 23.42649 157 GLU A O 1
ATOM 1301 N N . LYS A 1 159 ? -7.53400 -10.56400 -45.75800 1.000 21.64207 158 LYS A N 1
ATOM 1302 C CA . LYS A 1 159 ? -7.88400 -9.75000 -46.92000 1.000 25.56886 158 LYS A CA 1
ATOM 1303 C C . LYS A 1 159 ? -6.66700 -9.47600 -47.79900 1.000 26.84532 158 LYS A C 1
ATOM 1304 O O . LYS A 1 159 ? -6.77000 -9.46300 -49.03900 1.000 20.77091 158 LYS A O 1
ATOM 1310 N N . THR A 1 160 ? -5.50800 -9.24900 -47.17700 1.000 21.38941 159 THR A N 1
ATOM 1311 C CA . THR A 1 160 ? -4.28100 -9.06600 -47.94600 1.000 21.80261 159 THR A CA 1
ATOM 1312 C C . THR A 1 160 ? -3.89400 -10.34000 -48.67800 1.000 23.60809 159 THR A C 1
ATOM 1313 O O . THR A 1 160 ? -3.47500 -10.28500 -49.83800 1.000 21.09727 159 THR A O 1
ATOM 1317 N N . LEU A 1 161 ? -4.01100 -11.49300 -48.01600 1.000 20.04188 160 LEU A N 1
ATOM 1318 C CA . LEU A 1 161 ? -3.72800 -12.75800 -48.68900 1.000 22.57113 160 LEU A CA 1
ATOM 1319 C C . LEU A 1 161 ? -4.65000 -12.98200 -49.88400 1.000 27.52698 160 LEU A C 1
ATOM 1320 O O . LEU A 1 161 ? -4.20200 -13.43600 -50.94700 1.000 23.51071 160 LEU A O 1
ATOM 1325 N N . GLU A 1 162 ? -5.94300 -12.68900 -49.73000 1.000 23.47387 161 GLU A N 1
ATOM 1326 C CA . GLU A 1 162 ? -6.86900 -12.84900 -50.85000 1.000 28.57448 161 GLU A CA 1
ATOM 1327 C C . GLU A 1 162 ? -6.46200 -11.96000 -52.01900 1.000 29.58513 161 GLU A C 1
ATOM 1328 O O . GLU A 1 162 ? -6.45000 -12.39700 -53.17600 1.000 26.68215 161 GLU A O 1
ATOM 1334 N N . ALA A 1 163 ? -6.09800 -10.71400 -51.72700 1.000 28.04810 162 ALA A N 1
ATOM 1335 C CA . ALA A 1 163 ? -5.67400 -9.80000 -52.78100 1.000 25.56886 162 ALA A CA 1
ATOM 1336 C C . ALA A 1 163 ? -4.40400 -10.30100 -53.45700 1.000 23.99761 162 ALA A C 1
ATOM 1337 O O . ALA A 1 163 ? -4.30100 -10.27900 -54.69000 1.000 25.59781 162 ALA A O 1
ATOM 1339 N N . ALA A 1 164 ? -3.45400 -10.81200 -52.67300 1.000 22.51849 163 ALA A N 1
ATOM 1340 C CA . ALA A 1 164 ? -2.23600 -11.36900 -53.25600 1.000 25.31093 163 ALA A CA 1
ATOM 1341 C C . ALA A 1 164 ? -2.53400 -12.60100 -54.09600 1.000 29.36668 163 ALA A C 1
ATOM 1342 O O . ALA A 1 164 ? -1.91500 -12.79300 -55.15300 1.000 27.14536 163 ALA A O 1
ATOM 1344 N N . GLU A 1 165 ? -3.45900 -13.45600 -53.64000 1.000 24.39766 164 GLU A N 1
ATOM 1345 C CA . GLU A 1 165 ? -3.82700 -14.64600 -54.41300 1.000 28.70344 164 GLU A CA 1
ATOM 1346 C C . GLU A 1 165 ? -4.42700 -14.27000 -55.76000 1.000 34.21463 164 GLU A C 1
ATOM 1347 O O . GLU A 1 165 ? -4.07300 -14.84300 -56.79900 1.000 33.05923 164 GLU A O 1
ATOM 1353 N N . GLU A 1 166 ? -5.36800 -13.32800 -55.76000 1.000 27.87966 165 GLU A N 1
ATOM 1354 C CA . GLU A 1 166 ? -5.98300 -12.90500 -57.01600 1.000 32.41968 165 GLU A CA 1
ATOM 1355 C C . GLU A 1 166 ? -4.94700 -12.31700 -57.96400 1.000 28.82451 165 GLU A C 1
ATOM 1356 O O . GLU A 1 166 ? -4.98100 -12.57600 -59.17900 1.000 29.37721 165 GLU A O 1
ATOM 1362 N N . TYR A 1 167 ? -4.01200 -11.53200 -57.42700 1.000 25.29514 166 TYR A N 1
ATOM 1363 C CA . TYR A 1 167 ? -2.95600 -10.95800 -58.25400 1.000 29.60618 166 TYR A CA 1
ATOM 1364 C C . TYR A 1 167 ? -2.05500 -12.04800 -58.82600 1.000 37.22552 166 TYR A C 1
ATOM 1365 O O . TYR A 1 167 ? -1.72400 -12.03100 -60.02000 1.000 31.35639 166 TYR A O 1
ATOM 1374 N N . ALA A 1 168 ? -1.64600 -13.01000 -57.98900 1.000 26.54792 167 ALA A N 1
ATOM 1375 C CA . ALA A 1 168 ? -0.76000 -14.07000 -58.46400 1.000 28.31918 167 ALA A CA 1
ATOM 1376 C C . ALA A 1 168 ? -1.43100 -14.96400 -59.50100 1.000 34.22516 167 ALA A C 1
ATOM 1377 O O . ALA A 1 168 ? -0.75100 -15.49100 -60.39000 1.000 36.96759 167 ALA A O 1
ATOM 1379 N N . LYS A 1 169 ? -2.74600 -15.15700 -59.40500 1.000 33.61456 168 LYS A N 1
ATOM 1380 C CA . LYS A 1 169 ? -3.43900 -15.98200 -60.39200 1.000 38.05193 168 LYS A CA 1
ATOM 1381 C C . LYS A 1 169 ? -3.44500 -15.32800 -61.76300 1.000 38.04404 168 LYS A C 1
ATOM 1382 O O . LYS A 1 169 ? -3.52900 -16.03300 -62.77400 1.000 36.98601 168 LYS A O 1
ATOM 1388 N N . LEU A 1 170 ? -3.38700 -13.99300 -61.83000 1.000 34.37781 169 LEU A N 1
ATOM 1389 C CA . LEU A 1 170 ? -3.33800 -13.34000 -63.13900 1.000 33.03028 169 LEU A CA 1
ATOM 1390 C C . LEU A 1 170 ? -2.06200 -13.68000 -63.89400 1.000 48.80322 169 LEU A C 1
ATOM 1391 O O . LEU A 1 170 ? -2.10200 -14.04300 -65.07600 1.000 45.88971 169 LEU A O 1
ATOM 1396 N N . ASP A 1 171 ? -0.91300 -13.51400 -63.25000 1.000 43.78420 170 ASP A N 1
ATOM 1397 C CA . ASP A 1 171 ? 0.37200 -13.76900 -63.89700 1.000 61.82057 170 ASP A CA 1
ATOM 1398 C C . ASP A 1 171 ? 1.22900 -14.65500 -63.01000 1.000 52.30101 170 ASP A C 1
ATOM 1399 O O . ASP A 1 171 ? 1.87600 -14.15300 -62.07300 1.000 38.79149 170 ASP A O 1
ATOM 1404 N N . PRO A 1 172 ? 1.27500 -15.96200 -63.27800 1.000 52.84844 171 PRO A N 1
ATOM 1405 C CA . PRO A 1 172 ? 2.13500 -16.85100 -62.48000 1.000 62.72068 171 PRO A CA 1
ATOM 1406 C C . PRO A 1 172 ? 3.62400 -16.56300 -62.61700 1.000 56.50678 171 PRO A C 1
ATOM 1407 O O . PRO A 1 172 ? 4.40900 -17.07200 -61.81300 1.000 54.60392 171 PRO A O 1
ATOM 1411 N N . ASP A 1 173 ? 4.06000 -15.81000 -63.62400 1.000 57.86483 172 ASP A N 1
ATOM 1412 C CA . ASP A 1 173 ? 5.48200 -15.50100 -63.71300 1.000 51.15350 172 ASP A CA 1
ATOM 1413 C C . ASP A 1 173 ? 5.84500 -14.18600 -63.03800 1.000 51.66672 172 ASP A C 1
ATOM 1414 O O . ASP A 1 173 ? 7.01900 -13.80500 -63.04800 1.000 45.89234 172 ASP A O 1
ATOM 1419 N N . ASP A 1 174 ? 4.86800 -13.46700 -62.49100 1.000 37.52555 173 ASP A N 1
ATOM 1420 C CA . ASP A 1 174 ? 5.12100 -12.18300 -61.85500 1.000 36.06485 173 ASP A CA 1
ATOM 1421 C C . ASP A 1 174 ? 5.83400 -12.41100 -60.52200 1.000 34.38570 173 ASP A C 1
ATOM 1422 O O . ASP A 1 174 ? 5.24300 -12.94700 -59.58200 1.000 33.81195 173 ASP A O 1
ATOM 1427 N N . GLU A 1 175 ? 7.10000 -11.99100 -60.42600 1.000 34.19884 174 GLU A N 1
ATOM 1428 C CA . GLU A 1 175 ? 7.85900 -12.25300 -59.20100 1.000 35.40951 174 GLU A CA 1
ATOM 1429 C C . GLU A 1 175 ? 7.39000 -11.39200 -58.04000 1.000 33.49086 174 GLU A C 1
ATOM 1430 O O . GLU A 1 175 ? 7.43600 -11.83100 -56.88200 1.000 30.00886 174 GLU A O 1
ATOM 1436 N N . LEU A 1 176 ? 6.95800 -10.16400 -58.31100 1.000 32.19597 175 LEU A N 1
ATOM 1437 C CA . LEU A 1 176 ? 6.41000 -9.35700 -57.22300 1.000 36.87021 175 LEU A CA 1
ATOM 1438 C C . LEU A 1 176 ? 5.14600 -9.99700 -56.67200 1.000 27.05851 175 LEU A C 1
ATOM 1439 O O . LEU A 1 176 ? 4.91800 -10.00200 -55.45600 1.000 26.51107 175 LEU A O 1
ATOM 1444 N N . ALA A 1 177 ? 4.29400 -10.52700 -57.55900 1.000 27.23484 176 ALA A N 1
ATOM 1445 C CA . ALA A 1 177 ? 3.10100 -11.22400 -57.08400 1.000 28.46131 176 ALA A CA 1
ATOM 1446 C C . ALA A 1 177 ? 3.46900 -12.41900 -56.20400 1.000 30.41417 176 ALA A C 1
ATOM 1447 O O . ALA A 1 177 ? 2.83300 -12.65700 -55.17100 1.000 27.02429 176 ALA A O 1
ATOM 1449 N N . LYS A 1 178 ? 4.48700 -13.18900 -56.61100 1.000 28.99558 177 LYS A N 1
ATOM 1450 C CA . LYS A 1 178 ? 4.88700 -14.36700 -55.85100 1.000 30.54577 177 LYS A CA 1
ATOM 1451 C C . LYS A 1 178 ? 5.41400 -13.96700 -54.48200 1.000 25.70571 177 LYS A C 1
ATOM 1452 O O . LYS A 1 178 ? 5.12000 -14.62700 -53.47100 1.000 28.04020 177 LYS A O 1
ATOM 1458 N N . GLY A 1 179 ? 6.14600 -12.85400 -54.41700 1.000 25.86100 178 GLY A N 1
ATOM 1459 C CA . GLY A 1 179 ? 6.65900 -12.39600 -53.13200 1.000 23.89760 178 GLY A CA 1
ATOM 1460 C C . GLY A 1 179 ? 5.57500 -11.87300 -52.20500 1.000 24.50557 178 GLY A C 1
ATOM 1461 O O . GLY A 1 179 ? 5.61300 -12.12400 -50.99500 1.000 25.84784 178 GLY A O 1
ATOM 1462 N N . LEU A 1 180 ? 4.60700 -11.12500 -52.74800 1.000 24.61085 179 LEU A N 1
ATOM 1463 C CA . LEU A 1 180 ? 3.49600 -10.65400 -51.92100 1.000 21.91052 179 LEU A CA 1
ATOM 1464 C C . LEU A 1 180 ? 2.68600 -11.82400 -51.38500 1.000 26.50055 179 LEU A C 1
ATOM 1465 O O . LEU A 1 180 ? 2.24000 -11.79900 -50.22900 1.000 20.88408 179 LEU A O 1
ATOM 1470 N N . LEU A 1 181 ? 2.48800 -12.85900 -52.20600 1.000 22.56060 180 LEU A N 1
ATOM 1471 C CA . LEU A 1 181 ? 1.68900 -14.00200 -51.78300 1.000 22.47901 180 LEU A CA 1
ATOM 1472 C C . LEU A 1 181 ? 2.37300 -14.76400 -50.65300 1.000 26.71110 180 LEU A C 1
ATOM 1473 O O . LEU A 1 181 ? 1.74500 -15.07800 -49.63200 1.000 25.63202 180 LEU A O 1
ATOM 1478 N N . GLU A 1 182 ? 3.66000 -15.06900 -50.81000 1.000 23.58704 181 GLU A N 1
ATOM 1479 C CA . GLU A 1 182 ? 4.34500 -15.80000 -49.75100 1.000 27.86913 181 GLU A CA 1
ATOM 1480 C C . GLU A 1 182 ? 4.46600 -14.95500 -48.48700 1.000 24.11079 181 GLU A C 1
ATOM 1481 O O . GLU A 1 182 ? 4.33200 -15.47700 -47.37100 1.000 24.56084 181 GLU A O 1
ATOM 1487 N N . ALA A 1 183 ? 4.70900 -13.65000 -48.63000 1.000 22.33426 182 ALA A N 1
ATOM 1488 C CA . ALA A 1 183 ? 4.74900 -12.80600 -47.43200 1.000 23.20805 182 ALA A CA 1
ATOM 1489 C C . ALA A 1 183 ? 3.39600 -12.78600 -46.73500 1.000 24.32923 182 ALA A C 1
ATOM 1490 O O . ALA A 1 183 ? 3.32400 -12.83700 -45.49500 1.000 21.42099 182 ALA A O 1
ATOM 1492 N N . ALA A 1 184 ? 2.30600 -12.68500 -47.50800 1.000 24.65296 183 ALA A N 1
ATOM 1493 C CA . ALA A 1 184 ? 0.98000 -12.64600 -46.89100 1.000 26.46633 183 ALA A CA 1
ATOM 1494 C C . ALA A 1 184 ? 0.67200 -13.96100 -46.18700 1.000 20.65774 183 ALA A C 1
ATOM 1495 O O . ALA A 1 184 ? 0.02800 -13.97500 -45.13000 1.000 21.13411 183 ALA A O 1
ATOM 1497 N N . ARG A 1 185 ? 1.12500 -15.08000 -46.75200 1.000 19.75763 184 ARG A N 1
ATOM 1498 C CA . ARG A 1 185 ? 0.92700 -16.36600 -46.08400 1.000 24.93720 184 ARG A CA 1
ATOM 1499 C C . ARG A 1 185 ? 1.67400 -16.40900 -44.75400 1.000 24.68980 184 ARG A C 1
ATOM 1500 O O . ARG A 1 185 ? 1.11500 -16.82000 -43.72700 1.000 22.97644 184 ARG A O 1
ATOM 1508 N N . ARG A 1 186 ? 2.92800 -15.96300 -44.74800 1.000 23.45544 185 ARG A N 1
ATOM 1509 C CA . ARG A 1 186 ? 3.72000 -15.98800 -43.51700 1.000 27.03745 185 ARG A CA 1
ATOM 1510 C C . ARG A 1 186 ? 3.18000 -15.01400 -42.47500 1.000 27.20589 185 ARG A C 1
ATOM 1511 O O . ARG A 1 186 ? 3.22800 -15.30000 -41.26700 1.000 22.98433 185 ARG A O 1
ATOM 1519 N N . ILE A 1 187 ? 2.67200 -13.86100 -42.92300 1.000 20.49719 186 ILE A N 1
ATOM 1520 C CA . ILE A 1 187 ? 2.13700 -12.85700 -42.00800 1.000 26.50055 186 ILE A CA 1
ATOM 1521 C C . ILE A 1 187 ? 0.87100 -13.36600 -41.34000 1.000 25.18986 186 ILE A C 1
ATOM 1522 O O . ILE A 1 187 ? 0.69400 -13.21800 -40.11900 1.000 22.81326 186 ILE A O 1
ATOM 1527 N N . LEU A 1 188 ? -0.02900 -13.98200 -42.11900 1.000 23.22910 187 LEU A N 1
ATOM 1528 C CA . LEU A 1 188 ? -1.22000 -14.57400 -41.51400 1.000 23.09487 187 LEU A CA 1
ATOM 1529 C C . LEU A 1 188 ? -0.84100 -15.67800 -40.52700 1.000 25.18197 187 LEU A C 1
ATOM 1530 O O . LEU A 1 188 ? -1.39500 -15.76000 -39.42200 1.000 22.41848 187 LEU A O 1
ATOM 1535 N N . GLU A 1 189 ? 0.11500 -16.52800 -40.90300 1.000 21.52890 188 GLU A N 1
ATOM 1536 C CA . GLU A 1 189 ? 0.56400 -17.57800 -39.99300 1.000 27.53225 188 GLU A CA 1
ATOM 1537 C C . GLU A 1 189 ? 1.14900 -16.98800 -38.70400 1.000 22.70009 188 GLU A C 1
ATOM 1538 O O . GLU A 1 189 ? 0.90000 -17.50200 -37.60500 1.000 22.98697 188 GLU A O 1
ATOM 1544 N N . ALA A 1 190 ? 1.91300 -15.90200 -38.81300 1.000 22.57376 189 ALA A N 1
ATOM 1545 C CA . ALA A 1 190 ? 2.48600 -15.27900 -37.62000 1.000 24.19764 189 ALA A CA 1
ATOM 1546 C C . ALA A 1 190 ? 1.40200 -14.71600 -36.70600 1.000 27.02692 189 ALA A C 1
ATOM 1547 O O . ALA A 1 190 ? 1.52100 -14.78500 -35.47500 1.000 26.60319 189 ALA A O 1
ATOM 1549 N N . LEU A 1 191 ? 0.34400 -14.14100 -37.28300 1.000 19.24178 190 LEU A N 1
ATOM 1550 C CA . LEU A 1 191 ? -0.72100 -13.59700 -36.45200 1.000 22.30004 190 LEU A CA 1
ATOM 1551 C C . LEU A 1 191 ? -1.54700 -14.70600 -35.82400 1.000 25.13459 190 LEU A C 1
ATOM 1552 O O . LEU A 1 191 ? -1.96900 -14.58700 -34.67400 1.000 23.62389 190 LEU A O 1
ATOM 1557 N N . GLU A 1 192 ? -1.77500 -15.80400 -36.54700 1.000 21.50784 191 GLU A N 1
ATOM 1558 C CA . GLU A 1 192 ? -2.49700 -16.90200 -35.92700 1.000 24.31344 191 GLU A CA 1
ATOM 1559 C C . GLU A 1 192 ? -1.69200 -17.50800 -34.78400 1.000 30.58261 191 GLU A C 1
ATOM 1560 O O . GLU A 1 192 ? -2.26500 -17.89100 -33.75300 1.000 27.91651 191 GLU A O 1
ATOM 1566 N N . ARG A 1 193 ? -0.36400 -17.53000 -34.89900 1.000 24.20290 192 ARG A N 1
ATOM 1567 C CA . ARG A 1 193 ? 0.43500 -18.02800 -33.78300 1.000 28.46131 192 ARG A CA 1
ATOM 1568 C C . ARG A 1 193 ? 0.39600 -17.06300 -32.60400 1.000 28.14811 192 ARG A C 1
ATOM 1569 O O . ARG A 1 193 ? 0.38900 -17.49000 -31.44000 1.000 31.38271 192 ARG A O 1
ATOM 1577 N N . ALA A 1 194 ? 0.37600 -15.76100 -32.88400 1.000 23.64757 193 ALA A N 1
ATOM 1578 C CA . ALA A 1 194 ? 0.32700 -14.77200 -31.81400 1.000 28.63238 193 ALA A CA 1
ATOM 1579 C C . ALA A 1 194 ? -0.98400 -14.86300 -31.04600 1.000 27.50593 193 ALA A C 1
ATOM 1580 O O . ALA A 1 194 ? -0.99900 -14.75900 -29.81100 1.000 26.27157 193 ALA A O 1
ATOM 1582 N N . LEU A 1 195 ? -2.09500 -15.06100 -31.76000 1.000 24.65296 194 LEU A N 1
ATOM 1583 C CA . LEU A 1 195 ? -3.38000 -15.25200 -31.10100 1.000 26.49528 194 LEU A CA 1
ATOM 1584 C C . LEU A 1 195 ? -3.35800 -16.49700 -30.23100 1.000 36.13065 194 LEU A C 1
ATOM 1585 O O . LEU A 1 195 ? -3.91700 -16.50000 -29.13500 1.000 32.31177 194 LEU A O 1
ATOM 1590 N N . ARG A 1 196 ? -2.68500 -17.55500 -30.68200 1.000 32.86710 195 ARG A N 1
ATOM 1591 C CA . ARG A 1 196 ? -2.58800 -18.74500 -29.83800 1.000 41.38128 195 ARG A CA 1
ATOM 1592 C C . ARG A 1 196 ? -1.70000 -18.48600 -28.62300 1.000 33.46191 195 ARG A C 1
ATOM 1593 O O . ARG A 1 196 ? -2.06200 -18.84500 -27.48900 1.000 43.59733 195 ARG A O 1
ATOM 1601 N N . ALA A 1 197 ? -0.56800 -17.80700 -28.82500 1.000 37.32816 196 ALA A N 1
ATOM 1602 C CA . ALA A 1 197 ? 0.36000 -17.53700 -27.72800 1.000 36.63071 196 ALA A CA 1
ATOM 1603 C C . ALA A 1 197 ? -0.29100 -16.69200 -26.63900 1.000 38.83360 196 ALA A C 1
ATOM 1604 O O . ALA A 1 197 ? -0.02900 -16.89300 -25.44600 1.000 35.07263 196 ALA A O 1
ATOM 1606 N N . MET A 1 198 ? -1.15700 -15.75500 -27.02600 1.000 30.97477 197 MET A N 1
ATOM 1607 C CA . MET A 1 198 ? -1.81000 -14.89500 -26.04700 1.000 39.09942 197 MET A CA 1
ATOM 1608 C C . MET A 1 198 ? -2.82300 -15.62500 -25.18200 1.000 36.00695 197 MET A C 1
ATOM 1609 O O . MET A 1 198 ? -3.16900 -15.11800 -24.10800 1.000 49.06115 197 MET A O 1
ATOM 1614 N N . GLU A 1 199 ? -3.33800 -16.76500 -25.63500 1.000 42.33139 198 GLU A N 1
ATOM 1615 C CA . GLU A 1 199 ? -4.24500 -17.56400 -24.82500 1.000 44.79221 198 GLU A CA 1
ATOM 1616 C C . GLU A 1 199 ? -3.50400 -18.51600 -23.90500 1.000 51.24299 198 GLU A C 1
ATOM 1617 O O . GLU A 1 199 ? -4.01800 -18.86200 -22.83400 1.000 46.96616 198 GLU A O 1
ATOM 1623 N N . GLU A 1 200 ? -2.30200 -18.94200 -24.29700 1.000 44.31847 199 GLU A N 1
ATOM 1624 C CA . GLU A 1 200 ? -1.60500 -19.97000 -23.53800 1.000 52.30627 199 GLU A CA 1
ATOM 1625 C C . GLU A 1 200 ? -0.91000 -19.40000 -22.31100 1.000 48.60583 199 GLU A C 1
ATOM 1626 O O . GLU A 1 200 ? -0.93000 -20.02700 -21.24600 1.000 47.95575 199 GLU A O 1
ATOM 1632 N N . THR A 1 201 ? -0.26900 -18.23600 -22.42400 1.000 41.95766 200 THR A N 1
ATOM 1633 C CA . THR A 1 201 ? 0.38100 -17.63400 -21.26400 1.000 47.49517 200 THR A CA 1
ATOM 1634 C C . THR A 1 201 ? 0.08200 -16.14100 -21.24900 1.000 46.58980 200 THR A C 1
ATOM 1635 O O . THR A 1 201 ? -0.61800 -15.61000 -22.11700 1.000 48.73479 200 THR A O 1
ATOM 1639 N N . ASP A 1 202 ? 0.67400 -15.45300 -20.27800 1.000 45.74496 201 ASP A N 1
ATOM 1640 C CA . ASP A 1 202 ? 0.52200 -14.01700 -20.10500 1.000 51.24562 201 ASP A CA 1
ATOM 1641 C C . ASP A 1 202 ? 1.67600 -13.24200 -20.72500 1.000 52.99056 201 ASP A C 1
ATOM 1642 O O . ASP A 1 202 ? 1.86500 -12.06600 -20.40400 1.000 43.43152 201 ASP A O 1
ATOM 1647 N N . GLU A 1 203 ? 2.46100 -13.88300 -21.59200 1.000 39.51790 202 GLU A N 1
ATOM 1648 C CA . GLU A 1 203 ? 3.60100 -13.23300 -22.23300 1.000 44.69220 202 GLU A CA 1
ATOM 1649 C C . GLU A 1 203 ? 3.13200 -12.46600 -23.47300 1.000 35.52268 202 GLU A C 1
ATOM 1650 O O . GLU A 1 203 ? 3.55700 -12.71200 -24.60300 1.000 39.28103 202 GLU A O 1
ATOM 1656 N N . TRP A 1 204 ? 2.25300 -11.48900 -23.23000 1.000 37.79927 203 TRP A N 1
ATOM 1657 C CA . TRP A 1 204 ? 1.61100 -10.78600 -24.33900 1.000 34.35149 203 TRP A CA 1
ATOM 1658 C C . TRP A 1 204 ? 2.61500 -9.94900 -25.12700 1.000 31.87751 203 TRP A C 1
ATOM 1659 O O . TRP A 1 204 ? 2.55800 -9.90600 -26.36200 1.000 31.94594 203 TRP A O 1
ATOM 1670 N N . ASP A 1 205 ? 3.55500 -9.29500 -24.43100 1.000 35.15948 204 ASP A N 1
ATOM 1671 C CA . ASP A 1 205 ? 4.56500 -8.49100 -25.11400 1.000 37.06497 204 ASP A CA 1
ATOM 1672 C C . ASP A 1 205 ? 5.39400 -9.34000 -26.06600 1.000 33.32242 204 ASP A C 1
ATOM 1673 O O . ASP A 1 205 ? 5.63900 -8.94800 -27.21400 1.000 34.46203 204 ASP A O 1
ATOM 1678 N N . LEU A 1 206 ? 5.87000 -10.49200 -25.59400 1.000 41.00755 205 LEU A N 1
ATOM 1679 C CA . LEU A 1 206 ? 6.66800 -11.36600 -26.45000 1.000 34.08567 205 LEU A CA 1
ATOM 1680 C C . LEU A 1 206 ? 5.85800 -11.88700 -27.62500 1.000 39.66791 205 LEU A C 1
ATOM 1681 O O . LEU A 1 206 ? 6.37100 -11.99200 -28.74700 1.000 33.95407 205 LEU A O 1
ATOM 1686 N N . ALA A 1 207 ? 4.59300 -12.23300 -27.38900 1.000 35.91746 206 ALA A N 1
ATOM 1687 C CA . ALA A 1 207 ? 3.75500 -12.71200 -28.48500 1.000 34.70679 206 ALA A CA 1
ATOM 1688 C C . ALA A 1 207 ? 3.63700 -11.66700 -29.59300 1.000 28.10863 206 ALA A C 1
ATOM 1689 O O . ALA A 1 207 ? 3.77800 -11.98300 -30.78300 1.000 28.37182 206 ALA A O 1
ATOM 1691 N N . ILE A 1 208 ? 3.36300 -10.41400 -29.22700 1.000 29.90095 207 ILE A N 1
ATOM 1692 C CA . ILE A 1 208 ? 3.15900 -9.39100 -30.25400 1.000 26.05049 207 ILE A CA 1
ATOM 1693 C C . ILE A 1 208 ? 4.47700 -8.99500 -30.90000 1.000 25.70835 207 ILE A C 1
ATOM 1694 O O . ILE A 1 208 ? 4.54800 -8.79600 -32.12100 1.000 26.68741 207 ILE A O 1
ATOM 1699 N N . ALA A 1 209 ? 5.53600 -8.86300 -30.09700 1.000 30.71158 208 ALA A N 1
ATOM 1700 C CA . ALA A 1 209 ? 6.84500 -8.51100 -30.63500 1.000 36.62018 208 ALA A CA 1
ATOM 1701 C C . ALA A 1 209 ? 7.34700 -9.57100 -31.60300 1.000 33.98829 208 ALA A C 1
ATOM 1702 O O . ALA A 1 209 ? 7.91200 -9.24400 -32.65500 1.000 31.07741 208 ALA A O 1
ATOM 1704 N N . GLU A 1 210 ? 7.13900 -10.84700 -31.27800 1.000 28.22180 209 GLU A N 1
ATOM 1705 C CA . GLU A 1 210 ? 7.56100 -11.90500 -32.19400 1.000 33.40137 209 GLU A CA 1
ATOM 1706 C C . GLU A 1 210 ? 6.81400 -11.80500 -33.51900 1.000 33.73826 209 GLU A C 1
ATOM 1707 O O . GLU A 1 210 ? 7.41800 -11.88200 -34.60300 1.000 23.13698 209 GLU A O 1
ATOM 1713 N N . ALA A 1 211 ? 5.49700 -11.60400 -33.45200 1.000 25.97680 210 ALA A N 1
ATOM 1714 C CA . ALA A 1 211 ? 4.73500 -11.44700 -34.68500 1.000 24.60821 210 ALA A CA 1
ATOM 1715 C C . ALA A 1 211 ? 5.19800 -10.22700 -35.46400 1.000 25.17407 210 ALA A C 1
ATOM 1716 O O . ALA A 1 211 ? 5.31400 -10.28200 -36.69200 1.000 20.88935 210 ALA A O 1
ATOM 1718 N N . ALA A 1 212 ? 5.48800 -9.12200 -34.76900 1.000 22.43164 211 ALA A N 1
ATOM 1719 C CA . ALA A 1 212 ? 5.89800 -7.90100 -35.46200 1.000 27.77175 211 ALA A CA 1
ATOM 1720 C C . ALA A 1 212 ? 7.19400 -8.11100 -36.24400 1.000 28.60343 211 ALA A C 1
ATOM 1721 O O . ALA A 1 212 ? 7.32100 -7.67000 -37.39900 1.000 24.49504 211 ALA A O 1
ATOM 1723 N N . VAL A 1 213 ? 8.18100 -8.75600 -35.61500 1.000 25.95574 212 VAL A N 1
ATOM 1724 C CA . VAL A 1 213 ? 9.45700 -9.00500 -36.27900 1.000 29.85358 212 VAL A CA 1
ATOM 1725 C C . VAL A 1 213 ? 9.26900 -9.94100 -37.46800 1.000 29.82463 212 VAL A C 1
ATOM 1726 O O . VAL A 1 213 ? 9.84400 -9.72400 -38.54200 1.000 28.20338 212 VAL A O 1
ATOM 1730 N N . GLU A 1 214 ? 8.45200 -10.98400 -37.31000 1.000 28.06389 213 GLU A N 1
ATOM 1731 C CA . GLU A 1 214 ? 8.21600 -11.88400 -38.43600 1.000 29.81936 213 GLU A CA 1
ATOM 1732 C C . GLU A 1 214 ? 7.53300 -11.16100 -39.59300 1.000 20.86829 213 GLU A C 1
ATOM 1733 O O . GLU A 1 214 ? 7.80400 -11.45200 -40.76800 1.000 23.22647 213 GLU A O 1
ATOM 1739 N N . ILE A 1 215 ? 6.63900 -10.22800 -39.28600 1.000 22.38689 214 ILE A N 1
ATOM 1740 C CA . ILE A 1 215 ? 5.93300 -9.50300 -40.33800 1.000 22.70009 214 ILE A CA 1
ATOM 1741 C C . ILE A 1 215 ? 6.89300 -8.59400 -41.09600 1.000 28.51131 214 ILE A C 1
ATOM 1742 O O . ILE A 1 215 ? 6.87400 -8.54300 -42.33400 1.000 25.17933 214 ILE A O 1
ATOM 1747 N N . ALA A 1 216 ? 7.74800 -7.86500 -40.36900 1.000 24.50031 215 ALA A N 1
ATOM 1748 C CA . ALA A 1 216 ? 8.73800 -7.01500 -41.02600 1.000 19.44970 215 ALA A CA 1
ATOM 1749 C C . ALA A 1 216 ? 9.74800 -7.84500 -41.80900 1.000 29.20350 215 ALA A C 1
ATOM 1750 O O . ALA A 1 216 ? 10.13800 -7.46700 -42.92400 1.000 26.88480 215 ALA A O 1
ATOM 1752 N N . GLU A 1 217 ? 10.18400 -8.98000 -41.24800 1.000 24.01867 216 GLU A N 1
ATOM 1753 C CA . GLU A 1 217 ? 11.11000 -9.84800 -41.97200 1.000 28.41920 216 GLU A CA 1
ATOM 1754 C C . GLU A 1 217 ? 10.50100 -10.35200 -43.27200 1.000 29.11139 216 GLU A C 1
ATOM 1755 O O . GLU A 1 217 ? 11.18400 -10.40300 -44.29800 1.000 26.40843 216 GLU A O 1
ATOM 1761 N N . ALA A 1 218 ? 9.22600 -10.75000 -43.24800 1.000 20.96304 217 ALA A N 1
ATOM 1762 C CA . ALA A 1 218 ? 8.60200 -11.26100 -44.46600 1.000 26.55318 217 ALA A CA 1
ATOM 1763 C C . ALA A 1 218 ? 8.50400 -10.18000 -45.53200 1.000 29.51143 217 ALA A C 1
ATOM 1764 O O . ALA A 1 218 ? 8.79200 -10.42800 -46.71400 1.000 24.41872 217 ALA A O 1
ATOM 1766 N N . ALA A 1 219 ? 8.10500 -8.97500 -45.13000 1.000 25.77151 218 ALA A N 1
ATOM 1767 C CA . ALA A 1 219 ? 7.95500 -7.88800 -46.09500 1.000 27.85860 218 ALA A CA 1
ATOM 1768 C C . ALA A 1 219 ? 9.29800 -7.51100 -46.70700 1.000 30.38522 218 ALA A C 1
ATOM 1769 O O . ALA A 1 219 ? 9.42000 -7.37200 -47.93200 1.000 26.89796 218 ALA A O 1
ATOM 1771 N N . ILE A 1 220 ? 10.32000 -7.33700 -45.86300 1.000 25.08985 219 ILE A N 1
ATOM 1772 C CA . ILE A 1 220 ? 11.65400 -6.98200 -46.33800 1.000 25.63728 219 ILE A CA 1
ATOM 1773 C C . ILE A 1 220 ? 12.20500 -8.06300 -47.26200 1.000 35.53321 219 ILE A C 1
ATOM 1774 O O . ILE A 1 220 ? 12.68800 -7.77400 -48.36200 1.000 33.51191 219 ILE A O 1
ATOM 1779 N N . GLU A 1 221 ? 12.15600 -9.32400 -46.82700 1.000 29.19297 220 GLU A N 1
ATOM 1780 C CA . GLU A 1 221 ? 12.86200 -10.37000 -47.56300 1.000 35.10684 220 GLU A CA 1
ATOM 1781 C C . GLU A 1 221 ? 12.12400 -10.77900 -48.82900 1.000 27.04535 220 GLU A C 1
ATOM 1782 O O . GLU A 1 221 ? 12.76000 -11.04100 -49.85700 1.000 31.21690 220 GLU A O 1
ATOM 1788 N N . LEU A 1 222 ? 10.79400 -10.83800 -48.78400 1.000 25.30040 221 LEU A N 1
ATOM 1789 C CA . LEU A 1 222 ? 10.02200 -11.41000 -49.88400 1.000 30.97477 221 LEU A CA 1
ATOM 1790 C C . LEU A 1 222 ? 9.44300 -10.36900 -50.83900 1.000 28.73502 221 LEU A C 1
ATOM 1791 O O . LEU A 1 222 ? 9.28100 -10.65500 -52.03500 1.000 28.62975 221 LEU A O 1
ATOM 1796 N N . VAL A 1 223 ? 9.16200 -9.16000 -50.35600 1.000 26.23736 222 VAL A N 1
ATOM 1797 C CA . VAL A 1 223 ? 8.50100 -8.14900 -51.16800 1.000 22.45269 222 VAL A CA 1
ATOM 1798 C C . VAL A 1 223 ? 9.52100 -7.10700 -51.59900 1.000 31.34060 222 VAL A C 1
ATOM 1799 O O . VAL A 1 223 ? 9.72700 -6.89000 -52.79900 1.000 29.18245 222 VAL A O 1
ATOM 1803 N N . ILE A 1 224 ? 10.18500 -6.47500 -50.63500 1.000 23.97919 223 ILE A N 1
ATOM 1804 C CA . ILE A 1 224 ? 10.96000 -5.27800 -50.95200 1.000 25.68466 223 ILE A CA 1
ATOM 1805 C C . ILE A 1 224 ? 12.31700 -5.63300 -51.53700 1.000 29.71409 223 ILE A C 1
ATOM 1806 O O . ILE A 1 224 ? 12.71400 -5.09600 -52.58400 1.000 28.52710 223 ILE A O 1
ATOM 1811 N N . LYS A 1 225 ? 13.05100 -6.52500 -50.87000 1.000 27.97967 224 LYS A N 1
ATOM 1812 C CA . LYS A 1 225 ? 14.41000 -6.86300 -51.29400 1.000 35.01472 224 LYS A CA 1
ATOM 1813 C C . LYS A 1 225 ? 14.51000 -7.30500 -52.74700 1.000 30.31153 224 LYS A C 1
ATOM 1814 O O . LYS A 1 225 ? 15.42300 -6.83100 -53.44100 1.000 36.14381 224 LYS A O 1
ATOM 1820 N N . PRO A 1 226 ? 13.66600 -8.21200 -53.26000 1.000 30.49839 225 PRO A N 1
ATOM 1821 C CA . PRO A 1 226 ? 13.79100 -8.59400 -54.68100 1.000 31.52220 225 PRO A CA 1
ATOM 1822 C C . PRO A 1 226 ? 13.56800 -7.44400 -55.65500 1.000 32.20649 225 PRO A C 1
ATOM 1823 O O . PRO A 1 226 ? 14.21000 -7.41600 -56.71800 1.000 38.46777 225 PRO A O 1
ATOM 1827 N N . VAL A 1 227 ? 12.68200 -6.49500 -55.34000 1.000 30.12203 226 VAL A N 1
ATOM 1828 C CA . VAL A 1 227 ? 12.53100 -5.31800 -56.19600 1.000 31.82487 226 VAL A CA 1
ATOM 1829 C C . VAL A 1 227 ? 13.81500 -4.50300 -56.18500 1.000 35.72534 226 VAL A C 1
ATOM 1830 O O . VAL A 1 227 ? 14.32800 -4.09400 -57.23500 1.000 34.83576 226 VAL A O 1
ATOM 1834 N N . VAL A 1 228 ? 14.36300 -4.27600 -54.99200 1.000 31.96962 227 VAL A N 1
ATOM 1835 C CA . VAL A 1 228 ? 15.60000 -3.51600 -54.86600 1.000 34.56730 227 VAL A CA 1
ATOM 1836 C C . VAL A 1 228 ? 16.73600 -4.22900 -55.58800 1.000 41.33127 227 VAL A C 1
ATOM 1837 O O . VAL A 1 228 ? 17.53200 -3.59900 -56.30000 1.000 43.85526 227 VAL A O 1
ATOM 1841 N N . GLU A 1 229 ? 16.80700 -5.55800 -55.45600 1.000 36.99917 228 GLU A N 1
ATOM 1842 C CA . GLU A 1 229 ? 17.87900 -6.30400 -56.11400 1.000 48.21631 228 GLU A CA 1
ATOM 1843 C C . GLU A 1 229 ? 17.78300 -6.17700 -57.63300 1.000 49.74017 228 GLU A C 1
ATOM 1844 O O . GLU A 1 229 ? 18.80500 -6.02100 -58.32300 1.000 48.45055 228 GLU A O 1
ATOM 1850 N N . LYS A 1 230 ? 16.55900 -6.23000 -58.17100 1.000 41.44707 229 LYS A N 1
ATOM 1851 C CA . LYS A 1 230 ? 16.37000 -6.08600 -59.61500 1.000 44.38164 229 LYS A CA 1
ATOM 1852 C C . LYS A 1 230 ? 16.82400 -4.71700 -60.09300 1.000 42.65248 229 LYS A C 1
ATOM 1853 O O . LYS A 1 230 ? 17.41800 -4.59100 -61.17200 1.000 51.28246 229 LYS A O 1
ATOM 1859 N N . LEU A 1 231 ? 16.58500 -3.67900 -59.28900 1.000 42.99989 230 LEU A N 1
ATOM 1860 C CA . LEU A 1 231 ? 17.06800 -2.34900 -59.64600 1.000 51.95886 230 LEU A CA 1
ATOM 1861 C C . LEU A 1 231 ? 18.59100 -2.28200 -59.64900 1.000 61.59686 230 LEU A C 1
ATOM 1862 O O . LEU A 1 231 ? 19.17500 -1.56200 -60.46700 1.000 59.90192 230 LEU A O 1
ATOM 1867 N N . LYS A 1 232 ? 19.25200 -3.02900 -58.76300 1.000 62.42064 231 LYS A N 1
ATOM 1868 C CA . LYS A 1 232 ? 20.71200 -3.00500 -58.73500 1.000 75.37746 231 LYS A CA 1
ATOM 1869 C C . LYS A 1 232 ? 21.32300 -3.65000 -59.97600 1.000 77.51719 231 LYS A C 1
ATOM 1870 O O . LYS A 1 232 ? 22.38500 -3.21300 -60.43500 1.000 77.93303 231 LYS A O 1
ATOM 1876 N N . GLU A 1 233 ? 20.68300 -4.67500 -60.53000 1.000 78.66996 232 GLU A N 1
ATOM 1877 C CA . GLU A 1 233 ? 21.20400 -5.32600 -61.73400 1.000 87.75789 232 GLU A CA 1
ATOM 1878 C C . GLU A 1 233 ? 21.23900 -4.36700 -62.91700 1.000 84.13114 232 GLU A C 1
ATOM 1879 O O . GLU A 1 233 ? 22.27000 -4.21600 -63.57400 1.000 89.16332 232 GLU A O 1
ATOM 1885 N N . GLY B 1 2 ? 17.49900 -35.49500 14.03200 1.000 55.43296 1 GLY B N 1
ATOM 1886 C CA . GLY B 1 2 ? 16.05000 -35.54400 14.12500 1.000 57.82272 1 GLY B CA 1
ATOM 1887 C C . GLY B 1 2 ? 15.35800 -35.78800 12.79400 1.000 55.49350 1 GLY B C 1
ATOM 1888 O O . GLY B 1 2 ? 15.90700 -35.47300 11.73000 1.000 57.61743 1 GLY B O 1
ATOM 1889 N N . LYS B 1 3 ? 14.14800 -36.35200 12.84400 1.000 57.59901 2 LYS B N 1
ATOM 1890 C CA . LYS B 1 3 ? 13.43900 -36.67100 11.60600 1.000 54.91185 2 LYS B CA 1
ATOM 1891 C C . LYS B 1 3 ? 13.01100 -35.41100 10.87000 1.000 54.53285 2 LYS B C 1
ATOM 1892 O O . LYS B 1 3 ? 13.06300 -35.36500 9.63500 1.000 51.19298 2 LYS B O 1
ATOM 1898 N N . MET B 1 4 ? 12.58500 -34.38000 11.60400 1.000 51.20088 3 MET B N 1
ATOM 1899 C CA . MET B 1 4 ? 12.23100 -33.12000 10.95200 1.000 57.06737 3 MET B CA 1
ATOM 1900 C C . MET B 1 4 ? 13.46400 -32.44300 10.36100 1.000 56.85682 3 MET B C 1
ATOM 1901 O O . MET B 1 4 ? 13.39600 -31.84100 9.27800 1.000 50.84557 3 MET B O 1
ATOM 1906 N N . GLU B 1 5 ? 14.59900 -32.52400 11.06300 1.000 53.57484 4 GLU B N 1
ATOM 1907 C CA . GLU B 1 5 ? 15.83700 -31.96000 10.53800 1.000 49.91125 4 GLU B CA 1
ATOM 1908 C C . GLU B 1 5 ? 16.29100 -32.70000 9.28700 1.000 44.35532 4 GLU B C 1
ATOM 1909 O O . GLU B 1 5 ? 16.79200 -32.07800 8.34600 1.000 43.01042 4 GLU B O 1
ATOM 1915 N N . GLU B 1 6 ? 16.14200 -34.02800 9.26500 1.000 48.56109 5 GLU B N 1
ATOM 1916 C CA . GLU B 1 6 ? 16.44300 -34.77700 8.05000 1.000 48.70321 5 GLU B CA 1
ATOM 1917 C C . GLU B 1 6 ? 15.51600 -34.36600 6.91000 1.000 46.73192 5 GLU B C 1
ATOM 1918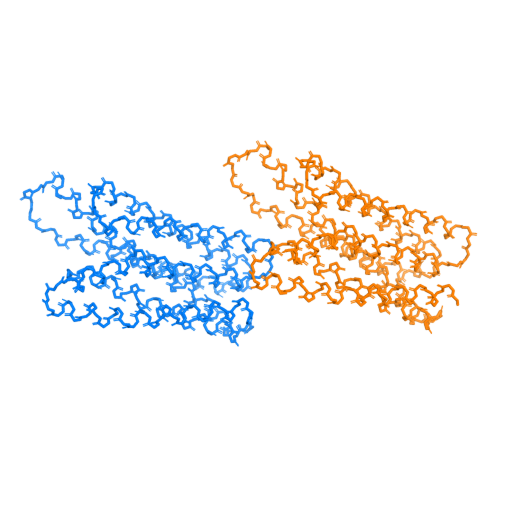 O O . GLU B 1 6 ? 15.94300 -34.28600 5.75400 1.000 43.41573 5 GLU B O 1
ATOM 1924 N N . LEU B 1 7 ? 14.24100 -34.10600 7.21700 1.000 44.13161 6 LEU B N 1
ATOM 1925 C CA . LEU B 1 7 ? 13.30400 -33.65900 6.19000 1.000 37.52029 6 LEU B CA 1
ATOM 1926 C C . LEU B 1 7 ? 13.65500 -32.26400 5.68900 1.000 37.47028 6 LEU B C 1
ATOM 1927 O O . LEU B 1 7 ? 13.53000 -31.98400 4.49500 1.000 38.47040 6 LEU B O 1
ATOM 1932 N N . VAL B 1 8 ? 14.09900 -31.37500 6.57800 1.000 38.23090 7 VAL B N 1
ATOM 1933 C CA . VAL B 1 8 ? 14.51600 -30.05500 6.11400 1.000 39.81530 7 VAL B CA 1
ATOM 1934 C C . VAL B 1 8 ? 15.76500 -30.17000 5.24500 1.000 34.03829 7 VAL B C 1
ATOM 1935 O O . VAL B 1 8 ? 15.87300 -29.50800 4.20700 1.000 38.54410 7 VAL B O 1
ATOM 1939 N N . LYS B 1 9 ? 16.72900 -31.00400 5.65100 1.000 41.71026 8 LYS B N 1
ATOM 1940 C CA . LYS B 1 9 ? 17.89900 -31.22700 4.80300 1.000 42.83671 8 LYS B CA 1
ATOM 1941 C C . LYS B 1 9 ? 17.48300 -31.70600 3.41700 1.000 38.89414 8 LYS B C 1
ATOM 1942 O O . LYS B 1 9 ? 17.97000 -31.20200 2.39700 1.000 40.24167 8 LYS B O 1
ATOM 1948 N N . ARG B 1 10 ? 16.58000 -32.68600 3.36200 1.000 38.78886 9 ARG B N 1
ATOM 1949 C CA . ARG B 1 10 ? 16.11800 -33.17700 2.07000 1.0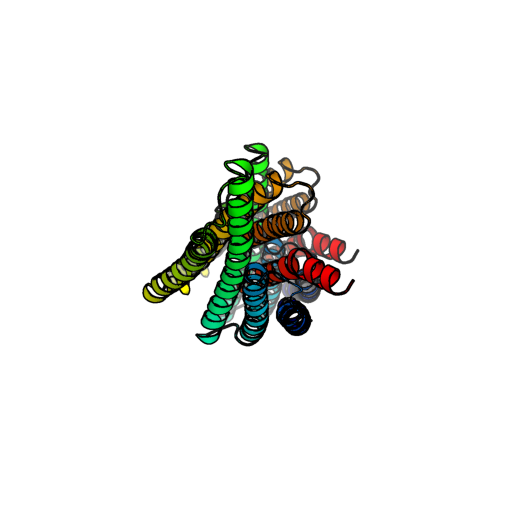00 32.86447 9 ARG B CA 1
ATOM 1950 C C . ARG B 1 10 ? 15.39800 -32.08800 1.29600 1.000 35.70691 9 ARG B C 1
ATOM 1951 O O . ARG B 1 10 ? 15.62200 -31.92700 0.09200 1.000 33.54086 9 ARG B O 1
ATOM 1959 N N . ALA B 1 11 ? 14.53700 -31.32100 1.96700 1.000 33.07239 10 ALA B N 1
ATOM 1960 C CA . ALA B 1 11 ? 13.80400 -30.27200 1.26200 1.000 37.57029 10 ALA B CA 1
ATOM 1961 C C . ALA B 1 11 ? 14.75000 -29.22100 0.69200 1.000 32.92500 10 ALA B C 1
ATOM 1962 O O . ALA B 1 11 ? 14.53300 -28.71200 -0.42000 1.000 30.64052 10 ALA B O 1
ATOM 1964 N N . GLU B 1 12 ? 15.81900 -28.90100 1.42600 1.000 32.60917 11 GLU B N 1
ATOM 1965 C CA . GLU B 1 12 ? 16.78200 -27.91800 0.93900 1.000 37.56766 11 GLU B CA 1
ATOM 1966 C C . GLU B 1 12 ? 17.61200 -28.44800 -0.22600 1.000 34.40412 11 GLU B C 1
ATOM 1967 O O . GLU B 1 12 ? 17.99400 -27.67100 -1.11100 1.000 34.18568 11 GLU B O 1
ATOM 1973 N N . GLU B 1 13 ? 17.89800 -29.75300 -0.25900 1.000 33.72246 12 GLU B N 1
ATOM 1974 C CA . GLU B 1 13 ? 18.52800 -30.31700 -1.45100 1.000 34.53572 12 GLU B CA 1
ATOM 1975 C C . GLU B 1 13 ? 17.61000 -30.18600 -2.66200 1.000 32.06700 12 GLU B C 1
ATOM 1976 O O . GLU B 1 13 ? 18.06600 -29.85100 -3.76500 1.000 29.67461 12 GLU B O 1
ATOM 1982 N N . LEU B 1 14 ? 16.31000 -30.42700 -2.47300 1.000 31.12742 13 LEU B N 1
ATOM 1983 C CA . LEU B 1 14 ? 15.36300 -30.29900 -3.57900 1.000 33.54350 13 LEU B CA 1
ATOM 1984 C C . LEU B 1 14 ? 15.21200 -28.84500 -4.01600 1.000 32.60128 13 LEU B C 1
ATOM 1985 O O . LEU B 1 14 ? 15.11200 -28.55700 -5.21600 1.000 29.88253 13 LEU B O 1
ATOM 1990 N N . ALA B 1 15 ? 15.20500 -27.91100 -3.06200 1.000 29.41405 14 ALA B N 1
ATOM 1991 C CA . ALA B 1 15 ? 15.13100 -26.50000 -3.42400 1.000 29.06138 14 ALA B CA 1
ATOM 1992 C C . ALA B 1 15 ? 16.37700 -26.06600 -4.18100 1.000 33.66193 14 ALA B C 1
ATOM 1993 O O . ALA B 1 15 ? 16.29200 -25.25000 -5.10700 1.000 28.96663 14 ALA B O 1
ATOM 1995 N N . LYS B 1 16 ? 17.54600 -26.56800 -3.77100 1.000 30.32995 15 LYS B N 1
ATOM 1996 C CA . LYS B 1 16 ? 18.76500 -26.31100 -4.52900 1.000 30.45365 15 LYS B CA 1
ATOM 1997 C C . LYS B 1 16 ? 18.64400 -26.85100 -5.95300 1.000 27.09009 15 LYS B C 1
ATOM 1998 O O . LYS B 1 16 ? 19.03600 -26.17700 -6.91300 1.000 29.81410 15 LYS B O 1
ATOM 2004 N N . GLU B 1 17 ? 18.11000 -28.06900 -6.10900 1.000 30.98529 16 GLU B N 1
ATOM 2005 C CA . GLU B 1 17 ? 17.88000 -28.58700 -7.45600 1.000 38.28354 16 GLU B CA 1
ATOM 2006 C C . GLU B 1 17 ? 16.88000 -27.72800 -8.22000 1.000 31.63274 16 GLU B C 1
ATOM 2007 O O . GLU B 1 17 ? 17.08800 -27.42900 -9.40500 1.000 32.37493 16 GLU B O 1
ATOM 2013 N N . ALA B 1 18 ? 15.80300 -27.29800 -7.54900 1.000 30.07729 17 ALA B N 1
ATOM 2014 C CA . ALA B 1 18 ? 14.76500 -26.50700 -8.21100 1.000 29.26140 17 ALA B CA 1
ATOM 2015 C C . ALA B 1 18 ? 15.30800 -25.17600 -8.71600 1.000 31.20901 17 ALA B C 1
ATOM 2016 O O . ALA B 1 18 ? 14.92400 -24.71100 -9.79500 1.000 32.16438 17 ALA B O 1
ATOM 2018 N N . LYS B 1 19 ? 16.18500 -24.53500 -7.94200 1.000 26.83480 18 LYS B N 1
ATOM 2019 C CA . LYS B 1 19 ? 16.79300 -23.29100 -8.39900 1.000 27.16905 18 LYS B CA 1
ATOM 2020 C C . LYS B 1 19 ? 17.60400 -23.50600 -9.67300 1.000 37.82296 18 LYS B C 1
ATOM 2021 O O . LYS B 1 19 ? 17.53300 -22.70100 -10.61100 1.000 33.23030 18 LYS B O 1
ATOM 2027 N N . GLU B 1 20 ? 18.35600 -24.60600 -9.74100 1.000 33.49875 19 GLU B N 1
ATOM 2028 C CA . GLU B 1 20 ? 19.17400 -24.86300 -10.92200 1.000 31.79592 19 GLU B CA 1
ATOM 2029 C C . GLU B 1 20 ? 18.30900 -25.20800 -12.12900 1.000 30.50892 19 GLU B C 1
ATOM 2030 O O . GLU B 1 20 ? 18.57000 -24.73200 -13.24300 1.000 31.57221 19 GLU B O 1
ATOM 2036 N N . MET B 1 21 ? 17.26700 -26.01700 -11.92400 1.000 31.36165 20 MET B N 1
ATOM 2037 C CA . MET B 1 21 ? 16.36000 -26.34600 -13.02000 1.000 31.13531 20 MET B CA 1
ATOM 2038 C C . MET B 1 21 ? 15.59000 -25.12400 -13.49800 1.000 30.80106 20 MET B C 1
ATOM 2039 O O . MET B 1 21 ? 15.28300 -25.01800 -14.69600 1.000 32.55917 20 MET B O 1
ATOM 2044 N N . LEU B 1 22 ? 15.28600 -24.18900 -12.59200 1.000 25.84520 21 LEU B N 1
ATOM 2045 C CA . LEU B 1 22 ? 14.64700 -22.94300 -13.00300 1.000 36.02800 21 LEU B CA 1
ATOM 2046 C C . LEU B 1 22 ? 15.54200 -22.15100 -13.93900 1.000 35.28844 21 LEU B C 1
ATOM 2047 O O . LEU B 1 22 ? 15.06600 -21.57400 -14.92400 1.000 28.44552 21 LEU B O 1
ATOM 2052 N N . GLU B 1 23 ? 16.84500 -22.11600 -13.65500 1.000 33.71720 22 GLU B N 1
ATOM 2053 C CA . GLU B 1 23 ? 17.75000 -21.39200 -14.53800 1.000 41.03650 22 GLU B CA 1
ATOM 2054 C C . GLU B 1 23 ? 17.86200 -22.07200 -15.89700 1.000 35.22264 22 GLU B C 1
ATOM 2055 O O . GLU B 1 23 ? 17.86300 -21.39600 -16.93100 1.000 31.73012 22 GLU B O 1
ATOM 2061 N N . ILE B 1 24 ? 17.93300 -23.40600 -15.91900 1.000 32.59338 23 ILE B N 1
ATOM 2062 C CA . ILE B 1 24 ? 18.03700 -24.12000 -17.18700 1.000 33.76721 23 ILE B CA 1
ATOM 2063 C C . ILE B 1 24 ? 16.78200 -23.91000 -18.02600 1.000 32.93816 23 ILE B C 1
ATOM 2064 O O . ILE B 1 24 ? 16.86500 -23.69400 -19.24100 1.000 28.81398 23 ILE B O 1
ATOM 2069 N N . LEU B 1 25 ? 15.60400 -23.98700 -17.40000 1.000 29.03243 24 LEU B N 1
ATOM 2070 C CA . LEU B 1 25 ? 14.35700 -23.81800 -18.14500 1.000 32.18017 24 LEU B CA 1
ATOM 2071 C C . LEU B 1 25 ? 14.20300 -22.38500 -18.64200 1.000 29.14297 24 LEU B C 1
ATOM 2072 O O . LEU B 1 25 ? 13.72000 -22.15800 -19.76100 1.000 31.06425 24 LEU B O 1
ATOM 2077 N N . LYS B 1 26 ? 14.63200 -21.40700 -17.83800 1.000 27.97704 25 LYS B N 1
ATOM 2078 C CA . LYS B 1 26 ? 14.57700 -20.01600 -18.26900 1.000 31.36429 25 LYS B CA 1
ATOM 2079 C C . LYS B 1 26 ? 15.43200 -19.79800 -19.51300 1.000 34.25674 25 LYS B C 1
ATOM 2080 O O . LYS B 1 26 ? 14.97800 -19.19100 -20.48900 1.000 34.84628 25 LYS B O 1
ATOM 2086 N N . LYS B 1 27 ? 16.66800 -20.30400 -19.51000 1.000 31.43535 26 LYS B N 1
ATOM 2087 C CA . LYS B 1 27 ? 17.49100 -20.17200 -20.70600 1.000 35.39898 26 LYS B CA 1
ATOM 2088 C C . LYS B 1 27 ? 16.86200 -20.90600 -21.87900 1.000 33.30399 26 LYS B C 1
ATOM 2089 O O . LYS B 1 27 ? 16.87800 -20.40800 -23.01100 1.000 38.97046 26 LYS B O 1
ATOM 2095 N N . ALA B 1 28 ? 16.30000 -22.09100 -21.62700 1.000 32.19070 27 ALA B N 1
ATOM 2096 C CA . ALA B 1 28 ? 15.64300 -22.84500 -22.68700 1.000 31.34586 27 ALA B CA 1
ATOM 2097 C C . ALA B 1 28 ? 14.47600 -22.06600 -23.27800 1.000 34.64363 27 ALA B C 1
ATOM 2098 O O . ALA B 1 28 ? 14.28800 -22.04300 -24.50600 1.000 35.47794 27 ALA B O 1
ATOM 2100 N N . HIS B 1 29 ? 13.70500 -21.38900 -22.42800 1.000 28.76661 28 HIS B N 1
ATOM 2101 C CA . HIS B 1 29 ? 12.56300 -20.62800 -22.91700 1.000 30.91160 28 HIS B CA 1
ATOM 2102 C C . HIS B 1 29 ? 13.00100 -19.37600 -23.67400 1.000 35.48583 28 HIS B C 1
ATOM 2103 O O . HIS B 1 29 ? 12.45200 -19.06700 -24.74200 1.000 34.05671 28 HIS B O 1
ATOM 2110 N N . GLU B 1 30 ? 13.99600 -18.64800 -23.15200 1.000 33.34084 29 GLU B N 1
ATOM 2111 C CA . GLU B 1 30 ? 14.48300 -17.46600 -23.86500 1.000 36.13854 29 GLU B CA 1
ATOM 2112 C C . GLU B 1 30 ? 15.04900 -17.82200 -25.22900 1.000 39.10206 29 GLU B C 1
ATOM 2113 O O . GLU B 1 30 ? 15.05900 -16.97500 -26.12800 1.000 44.50007 29 GLU B O 1
ATOM 2119 N N . GLU B 1 31 ? 15.50500 -19.05800 -25.40000 1.000 42.23664 30 GLU B N 1
ATOM 2120 C CA . GLU B 1 31 ? 16.10900 -19.52500 -26.63000 1.000 43.69208 30 GLU B CA 1
ATOM 2121 C C . GLU B 1 31 ? 15.12900 -20.27100 -27.52700 1.000 44.10002 30 GLU B C 1
ATOM 2122 O O . GLU B 1 31 ? 15.54700 -20.83600 -28.54200 1.000 42.51299 30 GLU B O 1
ATOM 2128 N N . GLY B 1 32 ? 13.83500 -20.24100 -27.21100 1.000 39.97321 31 GLY B N 1
ATOM 2129 C CA . GLY B 1 32 ? 12.85300 -20.89300 -28.06200 1.000 35.71481 31 GLY B CA 1
ATOM 2130 C C . GLY B 1 32 ? 12.85700 -22.40600 -28.03100 1.000 39.40736 31 GLY B C 1
ATOM 2131 O O . GLY B 1 32 ? 12.37300 -23.03200 -28.97100 1.000 35.05683 31 GLY B O 1
ATOM 2132 N N . LYS B 1 33 ? 13.37200 -23.02500 -26.97400 1.000 35.25160 32 LYS B N 1
ATOM 2133 C CA . LYS B 1 33 ? 13.50900 -24.47600 -26.95600 1.000 35.99116 32 LYS B CA 1
ATOM 2134 C C . LYS B 1 33 ? 12.39600 -25.18800 -26.19900 1.000 35.72797 32 LYS B C 1
ATOM 2135 O O . LYS B 1 33 ? 12.29800 -26.41800 -26.28400 1.000 31.86435 32 LYS B O 1
ATOM 2141 N N . ILE B 1 34 ? 11.55700 -24.47400 -25.46200 1.000 28.91926 33 ILE B N 1
ATOM 2142 C CA . ILE B 1 34 ? 10.47300 -25.13200 -24.75900 1.000 27.59278 33 ILE B CA 1
ATOM 2143 C C . ILE B 1 34 ? 9.18800 -24.33800 -24.92200 1.000 28.64817 33 ILE B C 1
ATOM 2144 O O . ILE B 1 34 ? 9.18800 -23.10500 -24.86300 1.000 29.02716 33 ILE B O 1
ATOM 2149 N N . ASP B 1 35 ? 8.09600 -25.06800 -25.11100 1.000 28.43762 34 ASP B N 1
ATOM 2150 C CA . ASP B 1 35 ? 6.76300 -24.49900 -25.21500 1.000 29.42458 34 ASP B CA 1
ATOM 2151 C C . ASP B 1 35 ? 6.46700 -23.56800 -24.04700 1.000 34.76996 34 ASP B C 1
ATOM 2152 O O . ASP B 1 35 ? 6.76300 -23.89300 -22.89600 1.000 26.86375 34 ASP B O 1
ATOM 2157 N N . SER B 1 36 ? 5.87800 -22.40300 -24.34500 1.000 28.69291 35 SER B N 1
ATOM 2158 C CA . SER B 1 36 ? 5.68300 -21.39400 -23.29600 1.000 33.45138 35 SER B CA 1
ATOM 2159 C C . SER B 1 36 ? 4.69500 -21.86200 -22.23600 1.000 30.60893 35 SER B C 1
ATOM 2160 O O . SER B 1 36 ? 4.93000 -21.66200 -21.03500 1.000 30.59051 35 SER B O 1
ATOM 2163 N N . PHE B 1 37 ? 3.58400 -22.48200 -22.64500 1.000 25.88995 36 PHE B N 1
ATOM 2164 C CA . PHE B 1 37 ? 2.61600 -22.93800 -21.64300 1.000 31.38271 36 PHE B CA 1
ATOM 2165 C C . PHE B 1 37 ? 3.25400 -23.92300 -20.67800 1.000 28.61396 36 PHE B C 1
ATOM 2166 O O . PHE B 1 37 ? 3.06500 -23.82400 -19.45800 1.000 24.21869 36 PHE B O 1
ATOM 2174 N N . LEU B 1 38 ? 4.01200 -24.88600 -21.20900 1.000 27.98757 37 LEU B N 1
ATOM 2175 C CA . LEU B 1 38 ? 4.67400 -25.87100 -20.35300 1.000 31.03004 37 LEU B CA 1
ATOM 2176 C C . LEU B 1 38 ? 5.71300 -25.21300 -19.45700 1.000 25.74256 37 LEU B C 1
ATOM 2177 O O . LEU B 1 38 ? 5.82300 -25.55000 -18.27000 1.000 26.01365 37 LEU B O 1
ATOM 2182 N N . TYR B 1 39 ? 6.50700 -24.30200 -20.01900 1.000 26.57424 38 TYR B N 1
ATOM 2183 C CA . TYR B 1 39 ? 7.49900 -23.58300 -19.22300 1.000 31.21690 38 TYR B CA 1
ATOM 2184 C C . TYR B 1 39 ? 6.85800 -22.87400 -18.03400 1.000 31.65116 38 TYR B C 1
ATOM 2185 O O . TYR B 1 39 ? 7.34300 -22.98100 -16.89900 1.000 25.03195 38 TYR B O 1
ATOM 2194 N N . GLU B 1 40 ? 5.77900 -22.12600 -18.27300 1.000 29.46406 39 GLU B N 1
ATOM 2195 C CA . GLU B 1 40 ? 5.14900 -21.38600 -17.18400 1.000 31.48535 39 GLU B CA 1
ATOM 2196 C C . GLU B 1 40 ? 4.61800 -22.32100 -16.09500 1.000 32.85920 39 GLU B C 1
ATOM 2197 O O . GLU B 1 40 ? 4.69800 -22.01100 -14.89300 1.000 27.37697 39 GLU B O 1
ATOM 2203 N N . ALA B 1 41 ? 4.07000 -23.47100 -16.48300 1.000 23.47650 40 ALA B N 1
ATOM 2204 C CA . ALA B 1 41 ? 3.57200 -24.38800 -15.45000 1.000 24.93720 40 ALA B CA 1
ATOM 2205 C C . ALA B 1 41 ? 4.70700 -25.04300 -14.66400 1.000 22.87116 40 ALA B C 1
ATOM 2206 O O . ALA B 1 41 ? 4.62000 -25.19500 -13.42900 1.000 23.60283 40 ALA B O 1
ATOM 2208 N N . LEU B 1 42 ? 5.76400 -25.47200 -15.35000 1.000 23.22647 41 LEU B N 1
ATOM 2209 C CA . LEU B 1 42 ? 6.90800 -26.04200 -14.64100 1.000 24.73981 41 LEU B CA 1
ATOM 2210 C C . LEU B 1 42 ? 7.56700 -25.00400 -13.73800 1.000 23.68968 41 LEU B C 1
ATOM 2211 O O . LEU B 1 42 ? 8.03600 -25.33500 -12.63500 1.000 23.96866 41 LEU B O 1
ATOM 2216 N N . LYS B 1 43 ? 7.62800 -23.74600 -14.19600 1.000 23.77917 42 LYS B N 1
ATOM 2217 C CA . LYS B 1 43 ? 8.17400 -22.67400 -13.36500 1.000 31.56957 42 LYS B CA 1
ATOM 2218 C C . LYS B 1 43 ? 7.37200 -22.50900 -12.08000 1.000 34.61994 42 LYS B C 1
ATOM 2219 O O . LYS B 1 43 ? 7.94600 -22.35300 -10.98800 1.000 30.43260 42 LYS B O 1
ATOM 2225 N N . GLU B 1 44 ? 6.04000 -22.54300 -12.18500 1.000 27.30064 43 GLU B N 1
ATOM 2226 C CA . GLU B 1 44 ? 5.21200 -22.39800 -10.98600 1.000 28.13495 43 GLU B CA 1
ATOM 2227 C C . GLU B 1 44 ? 5.40600 -23.58800 -10.05600 1.000 27.37960 43 GLU B C 1
ATOM 2228 O O . GLU B 1 44 ? 5.44300 -23.43100 -8.82500 1.000 27.92703 43 GLU B O 1
ATOM 2234 N N . MET B 1 45 ? 5.54400 -24.78100 -10.63600 1.000 23.08171 44 MET B N 1
ATOM 2235 C CA . MET B 1 45 ? 5.82100 -25.97700 -9.85000 1.000 25.73730 44 MET B CA 1
ATOM 2236 C C . MET B 1 45 ? 7.13900 -25.84200 -9.08900 1.000 26.56898 44 MET B C 1
ATOM 2237 O O . MET B 1 45 ? 7.21500 -26.15200 -7.89200 1.000 25.46884 44 MET B O 1
ATOM 2242 N N . LEU B 1 46 ? 8.19200 -25.37900 -9.77300 1.000 27.67963 45 LEU B N 1
ATOM 2243 C CA . LEU B 1 46 ? 9.49900 -25.21100 -9.13900 1.000 28.27181 45 LEU B CA 1
ATOM 2244 C C . LEU B 1 46 ? 9.46900 -24.11600 -8.07600 1.000 28.18233 45 LEU B C 1
ATOM 2245 O O . LEU B 1 46 ? 10.08200 -24.25900 -7.00500 1.000 28.25602 45 LEU B O 1
ATOM 2250 N N . GLU B 1 47 ? 8.74900 -23.02300 -8.33300 1.000 26.17682 46 GLU B N 1
ATOM 2251 C CA . GLU B 1 47 ? 8.64800 -21.98800 -7.30800 1.000 31.29323 46 GLU B CA 1
ATOM 2252 C C . GLU B 1 47 ? 7.88100 -22.48800 -6.09000 1.000 28.22707 46 GLU B C 1
ATOM 2253 O O . GLU B 1 47 ? 8.17200 -22.07100 -4.96400 1.000 28.89557 46 GLU B O 1
ATOM 2259 N N . SER B 1 48 ? 6.91600 -23.39300 -6.28200 1.000 26.29789 47 SER B N 1
ATOM 2260 C CA . SER B 1 48 ? 6.23700 -23.97700 -5.12100 1.000 26.46896 47 SER B CA 1
ATOM 2261 C C . SER B 1 48 ? 7.17100 -24.88000 -4.32800 1.000 27.18747 47 SER B C 1
ATOM 2262 O O . SER B 1 48 ? 7.08300 -24.94800 -3.09200 1.000 25.91363 47 SER B O 1
ATOM 2265 N N . ILE B 1 49 ? 8.06600 -25.59000 -5.02000 1.000 25.53464 48 ILE B N 1
ATOM 2266 C CA . ILE B 1 49 ? 9.01100 -26.46400 -4.33600 1.000 27.11904 48 ILE B CA 1
ATOM 2267 C C . ILE B 1 49 ? 9.97300 -25.64200 -3.48800 1.000 29.71146 48 ILE B C 1
ATOM 2268 O O . ILE B 1 49 ? 10.30600 -26.02200 -2.35500 1.000 28.88241 48 ILE B O 1
ATOM 2273 N N . LYS B 1 50 ? 10.42200 -24.49400 -4.00700 1.000 28.74555 49 LYS B N 1
ATOM 2274 C CA . LYS B 1 50 ? 11.25800 -23.60300 -3.20400 1.000 28.80082 49 LYS B CA 1
ATOM 2275 C C . LYS B 1 50 ? 10.50300 -23.08900 -1.98600 1.000 29.68777 49 LYS B C 1
ATOM 2276 O O . LYS B 1 50 ? 11.07200 -22.99300 -0.88800 1.000 31.12478 49 LYS B O 1
ATOM 2282 N N . GLU B 1 51 ? 9.21500 -22.76600 -2.14900 1.000 29.52196 50 GLU B N 1
ATOM 2283 C CA . GLU B 1 51 ? 8.43700 -22.28700 -1.00200 1.000 31.00898 50 GLU B CA 1
ATOM 2284 C C . GLU B 1 51 ? 8.17800 -23.40900 -0.00300 1.000 29.54565 50 GLU B C 1
ATOM 2285 O O . GLU B 1 51 ? 8.13500 -23.17000 1.21500 1.000 30.57472 50 GLU B O 1
ATOM 2291 N N . LEU B 1 52 ? 7.98300 -24.63200 -0.50100 1.000 27.71385 51 LEU B N 1
ATOM 2292 C CA . LEU B 1 52 ? 7.83500 -25.79300 0.37400 1.000 26.96639 51 LEU B CA 1
ATOM 2293 C C . LEU B 1 52 ? 9.05100 -25.94100 1.29100 1.000 31.51957 51 LEU B C 1
ATOM 2294 O O . LEU B 1 52 ? 8.91300 -26.16500 2.49900 1.000 28.66396 51 LEU B O 1
ATOM 2299 N N . ALA B 1 53 ? 10.25700 -25.80400 0.73300 1.000 32.06963 52 ALA B N 1
ATOM 2300 C CA . ALA B 1 53 ? 11.46900 -25.90300 1.54100 1.000 31.89593 52 ALA B CA 1
ATOM 2301 C C . ALA B 1 53 ? 11.57600 -24.75400 2.53800 1.000 30.85633 52 ALA B C 1
ATOM 2302 O O . ALA B 1 53 ? 12.10300 -24.93200 3.64100 1.000 31.73802 52 ALA B O 1
ATOM 2304 N N . GLU B 1 54 ? 11.13200 -23.55600 2.16200 1.000 31.79592 53 GLU B N 1
ATOM 2305 C CA . GLU B 1 54 ? 11.13200 -22.46400 3.13500 1.000 35.26212 53 GLU B CA 1
ATOM 2306 C C . GLU B 1 54 ? 10.17800 -22.76300 4.28100 1.000 33.74615 53 GLU B C 1
ATOM 2307 O O . GLU B 1 54 ? 10.49900 -22.51400 5.45400 1.000 35.06736 53 GLU B O 1
ATOM 2313 N N . ALA B 1 55 ? 8.99600 -23.28900 3.95800 1.000 32.33809 54 ALA B N 1
ATOM 2314 C CA . ALA B 1 55 ? 7.99800 -23.57400 4.98700 1.000 32.40125 54 ALA B CA 1
ATOM 2315 C C . ALA B 1 55 ? 8.45200 -24.69600 5.90800 1.000 34.16462 54 ALA B C 1
ATOM 2316 O O . ALA B 1 55 ? 8.17200 -24.66900 7.11100 1.000 32.54338 54 ALA B O 1
ATOM 2318 N N . LEU B 1 56 ? 9.15100 -25.69700 5.37100 1.000 32.51969 55 LEU B N 1
ATOM 2319 C CA . LEU B 1 56 ? 9.61900 -26.77900 6.23600 1.000 32.30124 55 LEU B CA 1
ATOM 2320 C C . LEU B 1 56 ? 10.65100 -26.28800 7.24400 1.000 33.27241 55 LEU B C 1
ATOM 2321 O O . LEU B 1 56 ? 10.60000 -26.66300 8.42500 1.000 34.98051 55 LEU B O 1
ATOM 2326 N N . LYS B 1 57 ? 11.56900 -25.42100 6.80900 1.000 33.86985 56 LYS B N 1
ATOM 2327 C CA . LYS B 1 57 ? 12.55500 -24.86000 7.72900 1.000 36.24908 56 LYS B CA 1
ATOM 2328 C C . LYS B 1 57 ? 11.88800 -24.03600 8.82800 1.000 38.90993 56 LYS B C 1
ATOM 2329 O O . LYS B 1 57 ? 12.28300 -24.11900 9.99700 1.000 41.97609 56 LYS B O 1
ATOM 2335 N N . GLU B 1 58 ? 10.89100 -23.22100 8.47300 1.000 37.32553 57 GLU B N 1
ATOM 2336 C CA . GLU B 1 58 ? 10.15700 -22.46500 9.48400 1.000 37.93876 57 GLU B CA 1
ATOM 2337 C C . GLU B 1 58 ? 9.42100 -23.40500 10.42700 1.000 39.68107 57 GLU B C 1
ATOM 2338 O O . GLU B 1 58 ? 9.39100 -23.18800 11.64700 1.000 38.32828 57 GLU B O 1
ATOM 2344 N N . LEU B 1 59 ? 8.84800 -24.47800 9.87800 1.000 35.17264 58 LEU B N 1
ATOM 2345 C CA . LEU B 1 59 ? 8.13600 -25.44700 10.70300 1.000 37.33869 58 LEU B CA 1
ATOM 2346 C C . LEU B 1 59 ? 9.07800 -26.10500 11.69800 1.000 39.62054 58 LEU B C 1
ATOM 2347 O O . LEU B 1 59 ? 8.72800 -26.28300 12.87100 1.000 41.85239 58 LEU B O 1
ATOM 2352 N N . LEU B 1 60 ? 10.28000 -26.47700 11.24500 1.000 38.68885 59 LEU B N 1
ATOM 2353 C CA . LEU B 1 60 ? 11.28300 -27.04600 12.14500 1.000 44.12898 59 LEU B CA 1
ATOM 2354 C C . LEU B 1 60 ? 11.63800 -26.08900 13.27600 1.000 42.48930 59 LEU B C 1
ATOM 2355 O O . LEU B 1 60 ? 11.76100 -26.50100 14.43700 1.000 54.61971 59 LEU B O 1
ATOM 2360 N N . GLU B 1 61 ? 11.82800 -24.81200 12.95800 1.000 38.61252 60 GLU B N 1
ATOM 2361 C CA . GLU B 1 61 ? 12.25200 -23.83900 13.95300 1.000 43.53154 60 GLU B CA 1
ATOM 2362 C C . GLU B 1 61 ? 11.11700 -23.39200 14.85800 1.000 51.56408 60 GLU B C 1
ATOM 2363 O O . GLU B 1 61 ? 11.38200 -22.82700 15.92600 1.000 55.10134 60 GLU B O 1
ATOM 2369 N N . HIS B 1 62 ? 9.86600 -23.62000 14.46200 1.000 40.28115 61 HIS B N 1
ATOM 2370 C CA . HIS B 1 62 ? 8.70900 -23.14600 15.21300 1.000 46.00552 61 HIS B CA 1
ATOM 2371 C C . HIS B 1 62 ? 7.67800 -24.25700 15.36600 1.000 47.06617 61 HIS B C 1
ATOM 2372 O O . HIS B 1 62 ? 6.65800 -24.27700 14.66300 1.000 38.90993 61 HIS B O 1
ATOM 2379 N N . PRO B 1 63 ? 7.89800 -25.18900 16.30100 1.000 43.91842 62 PRO B N 1
ATOM 2380 C CA . PRO B 1 63 ? 6.87100 -26.20900 16.58200 1.000 38.48356 62 PRO B CA 1
ATOM 2381 C C . PRO B 1 63 ? 5.63000 -25.67400 17.29100 1.000 39.74687 62 PRO B C 1
ATOM 2382 O O . PRO B 1 63 ? 4.61900 -26.38700 17.34600 1.000 46.83456 62 PRO B O 1
ATOM 2386 N N . THR B 1 64 ? 5.66000 -24.46700 17.85400 1.000 41.66289 63 THR B N 1
ATOM 2387 C CA . THR B 1 64 ? 4.49700 -23.95100 18.56300 1.000 43.88421 63 THR B CA 1
ATOM 2388 C C . THR B 1 64 ? 4.25300 -22.50400 18.15900 1.000 45.10014 63 THR B C 1
ATOM 2389 O O . THR B 1 64 ? 5.10800 -21.85100 17.56000 1.000 45.53177 63 THR B O 1
ATOM 2393 N N . GLY B 1 65 ? 3.07000 -22.00700 18.50300 1.000 47.93733 64 GLY B N 1
ATOM 2394 C CA . GLY B 1 65 ? 2.75500 -20.60500 18.33900 1.000 49.29012 64 GLY B CA 1
ATOM 2395 C C . GLY B 1 65 ? 2.18500 -20.27400 16.97800 1.000 55.30663 64 GLY B C 1
ATOM 2396 O O . GLY B 1 65 ? 1.94700 -21.13700 16.12300 1.000 58.66756 64 GLY B O 1
ATOM 2397 N N . GLU B 1 66 ? 2.00500 -18.96900 16.75800 1.000 47.88732 65 GLU B N 1
ATOM 2398 C CA . GLU B 1 66 ? 1.46700 -18.51700 15.47600 1.000 58.58597 65 GLU B CA 1
ATOM 2399 C C . GLU B 1 66 ? 2.42800 -18.78500 14.32300 1.000 54.16176 65 GLU B C 1
ATOM 2400 O O . GLU B 1 66 ? 1.98200 -19.08000 13.20500 1.000 45.76601 65 GLU B O 1
ATOM 2406 N N . LYS B 1 67 ? 3.74100 -18.69700 14.56000 1.000 43.74209 66 LYS B N 1
ATOM 2407 C CA . LYS B 1 67 ? 4.68500 -18.97500 13.48500 1.000 49.86914 66 LYS B CA 1
ATOM 2408 C C . LYS B 1 67 ? 4.54900 -20.41700 13.01100 1.000 44.35795 66 LYS B C 1
ATOM 2409 O O . LYS B 1 67 ? 4.73900 -20.70600 11.82100 1.000 40.06533 66 LYS B O 1
ATOM 2415 N N . HIS B 1 68 ? 4.16600 -21.31500 13.92300 1.000 40.63908 67 HIS B N 1
ATOM 2416 C CA . HIS B 1 68 ? 3.94500 -22.71600 13.58300 1.000 36.45963 67 HIS B CA 1
ATOM 2417 C C . HIS B 1 68 ? 2.77100 -22.87500 12.63200 1.000 35.53584 67 HIS B C 1
ATOM 2418 O O . HIS B 1 68 ? 2.87700 -23.55500 11.60600 1.000 35.83061 67 HIS B O 1
ATOM 2425 N N . LEU B 1 69 ? 1.63800 -22.26200 12.96300 1.000 37.10708 68 LEU B N 1
ATOM 2426 C CA . LEU B 1 69 ? 0.47200 -22.35900 12.08600 1.000 41.78396 68 LEU B CA 1
ATOM 2427 C C . LEU B 1 69 ? 0.74700 -21.72700 10.72500 1.000 35.99642 68 LEU B C 1
ATOM 2428 O O . LEU B 1 69 ? 0.37100 -22.28300 9.68100 1.000 34.64100 68 LEU B O 1
ATOM 2433 N N . GLU B 1 70 ? 1.42200 -20.57500 10.70800 1.000 36.98865 69 GLU B N 1
ATOM 2434 C CA . GLU B 1 70 ? 1.75900 -19.94500 9.43500 1.000 35.58585 69 GLU B CA 1
ATOM 2435 C C . GLU B 1 70 ? 2.62400 -20.86200 8.58600 1.000 37.82296 69 GLU B C 1
ATOM 2436 O O . GLU B 1 70 ? 2.50100 -20.88700 7.35300 1.000 33.98039 69 GLU B O 1
ATOM 2442 N N . ALA B 1 71 ? 3.53500 -21.59800 9.22300 1.000 30.93792 70 ALA B N 1
ATOM 2443 C CA . ALA B 1 71 ? 4.39900 -22.50200 8.47000 1.000 32.00384 70 ALA B CA 1
ATOM 2444 C C . ALA B 1 71 ? 3.61500 -23.67300 7.89700 1.000 32.90395 70 ALA B C 1
ATOM 2445 O O . ALA B 1 71 ? 3.79700 -24.03200 6.72500 1.000 33.69351 70 ALA B O 1
ATOM 2447 N N . LEU B 1 72 ? 2.73000 -24.26900 8.70200 1.000 29.82200 71 LEU B N 1
ATOM 2448 C CA . LEU B 1 72 ? 1.88100 -25.35800 8.22300 1.000 29.06927 71 LEU B CA 1
ATOM 2449 C C . LEU B 1 72 ? 1.04700 -24.91300 7.03400 1.000 30.04834 71 LEU B C 1
ATOM 2450 O O . LEU B 1 72 ? 0.92700 -25.63400 6.03900 1.000 29.77989 71 LEU B O 1
ATOM 2455 N N . ILE B 1 73 ? 0.45300 -23.72600 7.13000 1.000 28.94821 72 ILE B N 1
ATOM 2456 C CA . ILE B 1 73 ? -0.37000 -23.22000 6.04200 1.000 33.89354 72 ILE B CA 1
ATOM 2457 C C . ILE B 1 73 ? 0.48100 -23.02400 4.79700 1.000 32.67234 72 ILE B C 1
ATOM 2458 O O . ILE B 1 73 ? 0.12200 -23.46900 3.69900 1.000 29.53512 72 ILE B O 1
ATOM 2463 N N . LYS B 1 74 ? 1.64700 -22.39600 4.96000 1.000 27.36118 73 LYS B N 1
ATOM 2464 C CA . LYS B 1 74 ? 2.53500 -22.18400 3.82400 1.000 28.68239 73 LYS B CA 1
ATOM 2465 C C . LYS B 1 74 ? 2.95600 -23.50800 3.20100 1.000 32.35651 73 LYS B C 1
ATOM 2466 O O . LYS B 1 74 ? 3.01200 -23.63800 1.96900 1.000 27.26643 73 LYS B O 1
ATOM 2472 N N . LEU B 1 75 ? 3.23900 -24.50600 4.03700 1.000 26.85585 74 LEU B N 1
ATOM 2473 C CA . LEU B 1 75 ? 3.60300 -25.82800 3.54000 1.000 27.71648 74 LEU B CA 1
ATOM 2474 C C . LEU B 1 75 ? 2.47200 -26.46100 2.74600 1.000 28.10600 74 LEU B C 1
ATOM 2475 O O . LEU B 1 75 ? 2.68900 -26.99600 1.64900 1.000 27.23748 74 LEU B O 1
ATOM 2480 N N . LEU B 1 76 ? 1.25800 -26.43700 3.30100 1.000 25.59254 75 LEU B N 1
ATOM 2481 C CA . LEU B 1 76 ? 0.12400 -27.04800 2.61000 1.000 24.58979 75 LEU B CA 1
ATOM 2482 C C . LEU B 1 76 ? -0.21300 -26.29700 1.33100 1.000 28.50868 75 LEU B C 1
ATOM 2483 O O . LEU B 1 76 ? -0.55700 -26.91500 0.31500 1.000 26.20577 75 LEU B O 1
ATOM 2488 N N . LYS B 1 77 ? -0.09800 -24.96800 1.34900 1.000 23.96077 76 LYS B N 1
ATOM 2489 C CA . LYS B 1 77 ? -0.35900 -24.21300 0.12500 1.000 27.46119 76 LYS B CA 1
ATOM 2490 C C . LYS B 1 77 ? 0.66900 -24.53200 -0.95500 1.000 29.01401 76 LYS B C 1
ATOM 2491 O O . LYS B 1 77 ? 0.33300 -24.57300 -2.14700 1.000 27.89808 76 LYS B O 1
ATOM 2497 N N . SER B 1 78 ? 1.92300 -24.76000 -0.57000 1.000 27.80333 77 SER B N 1
ATOM 2498 C CA . SER B 1 78 ? 2.91900 -25.10300 -1.57800 1.000 28.25076 77 SER B CA 1
ATOM 2499 C C . SER B 1 78 ? 2.66500 -26.49300 -2.15900 1.000 31.02740 77 SER B C 1
ATOM 2500 O O . SER B 1 78 ? 2.91400 -26.72100 -3.35100 1.000 26.70847 77 SER B O 1
ATOM 2503 N N . MET B 1 79 ? 2.13500 -27.42100 -1.35500 1.000 23.89760 78 MET B N 1
ATOM 2504 C CA . MET B 1 79 ? 1.74400 -28.72400 -1.89100 1.000 26.75584 78 MET B CA 1
ATOM 2505 C C . MET B 1 79 ? 0.60300 -28.59000 -2.90500 1.000 27.79017 78 MET B C 1
ATOM 2506 O O . MET B 1 79 ? 0.64200 -29.20500 -3.98000 1.000 23.25805 78 MET B O 1
ATOM 2511 N N . VAL B 1 80 ? -0.40600 -27.77300 -2.59800 1.000 23.55809 79 VAL B N 1
ATOM 2512 C CA . VAL B 1 80 ? -1.48600 -27.52700 -3.55700 1.000 25.12143 79 VAL B CA 1
ATOM 2513 C C . VAL B 1 80 ? -0.93400 -26.88900 -4.82900 1.000 31.80645 79 VAL B C 1
ATOM 2514 O O . VAL B 1 80 ? -1.37200 -27.20300 -5.94600 1.000 27.06640 79 VAL B O 1
ATOM 2518 N N . GLY B 1 81 ? 0.04100 -25.99300 -4.68200 1.000 27.99809 80 GLY B N 1
ATOM 2519 C CA . GLY B 1 81 ? 0.61200 -25.34000 -5.84900 1.000 30.23784 80 GLY B CA 1
ATOM 2520 C C . GLY B 1 81 ? 1.32300 -26.30700 -6.76900 1.000 28.86662 80 GLY B C 1
ATOM 2521 O O . GLY B 1 81 ? 1.22000 -26.20000 -7.99300 1.000 25.38725 80 GLY B O 1
ATOM 2522 N N . ILE B 1 82 ? 2.04300 -27.27700 -6.20000 1.000 21.95526 81 ILE B N 1
ATOM 2523 C CA . ILE B 1 82 ? 2.69200 -28.28300 -7.04000 1.000 27.42697 81 ILE B CA 1
ATOM 2524 C C . ILE B 1 82 ? 1.64400 -29.08600 -7.79900 1.000 28.66923 81 ILE B C 1
ATOM 2525 O O . ILE B 1 82 ? 1.72700 -29.25700 -9.02400 1.000 26.93218 81 ILE B O 1
ATOM 2530 N N . LEU B 1 83 ? 0.62100 -29.55800 -7.08200 1.000 25.59254 82 LEU B N 1
ATOM 2531 C CA . LEU B 1 83 ? -0.41200 -30.38000 -7.70300 1.000 23.75285 82 LEU B CA 1
ATOM 2532 C C . LEU B 1 83 ? -1.24100 -29.60000 -8.71300 1.000 24.87930 82 LEU B C 1
ATOM 2533 O O . LEU B 1 83 ? -1.65400 -30.15500 -9.74200 1.000 27.30854 82 LEU B O 1
ATOM 2538 N N . ALA B 1 84 ? -1.54600 -28.33200 -8.42800 1.000 23.42386 83 ALA B N 1
ATOM 2539 C CA . ALA B 1 84 ? -2.33900 -27.55600 -9.38300 1.000 28.99295 83 ALA B CA 1
ATOM 2540 C C . ALA B 1 84 ? -1.57200 -27.33100 -10.68500 1.000 26.66636 83 ALA B C 1
ATOM 2541 O O . ALA B 1 84 ? -2.16500 -27.32500 -11.77000 1.000 26.53213 83 ALA B O 1
ATOM 2543 N N . SER B 1 85 ? -0.25600 -27.14000 -10.60200 1.000 26.50318 84 SER B N 1
ATOM 2544 C CA . SER B 1 85 ? 0.52400 -26.98100 -11.82900 1.000 24.24238 84 SER B CA 1
ATOM 2545 C C . SER B 1 85 ? 0.58200 -28.27700 -12.62100 1.000 25.11354 84 SER B C 1
ATOM 2546 O O . SER B 1 85 ? 0.55000 -28.24800 -13.86100 1.000 22.27372 84 SER B O 1
ATOM 2549 N N . MET B 1 86 ? 0.69200 -29.41600 -11.93000 1.000 20.78933 85 MET B N 1
ATOM 2550 C CA . MET B 1 86 ? 0.62100 -30.70900 -12.61000 1.000 26.01891 85 MET B CA 1
ATOM 2551 C C . MET B 1 86 ? -0.73900 -30.90400 -13.24700 1.000 22.75536 85 MET B C 1
ATOM 2552 O O . MET B 1 86 ? -0.84100 -31.38800 -14.37800 1.000 25.16881 85 MET B O 1
ATOM 2557 N N . TYR B 1 87 ? -1.80200 -30.56300 -12.52100 1.000 25.68729 86 TYR B N 1
ATOM 2558 C CA . TYR B 1 87 ? -3.13500 -30.67700 -13.09400 1.000 25.50043 86 TYR B CA 1
ATOM 2559 C C . TYR B 1 87 ? -3.27200 -29.81300 -14.33900 1.000 23.37649 86 TYR B C 1
ATOM 2560 O O . TYR B 1 87 ? -3.82300 -30.25900 -15.35200 1.000 28.21128 86 TYR B O 1
ATOM 2569 N N . GLU B 1 88 ? -2.76000 -28.58500 -14.29300 1.000 24.85824 87 GLU B N 1
ATOM 2570 C CA . GLU B 1 88 ? -2.88800 -27.69500 -15.44400 1.000 26.23209 87 GLU B CA 1
ATOM 2571 C C . GLU B 1 88 ? -2.28100 -28.31700 -16.69800 1.000 27.54804 87 GLU B C 1
ATOM 2572 O O . GLU B 1 88 ? -2.88200 -28.26900 -17.78600 1.000 27.00324 87 GLU B O 1
ATOM 2578 N N . ILE B 1 89 ? -1.08900 -28.90600 -16.56900 1.000 24.24238 88 ILE B N 1
ATOM 2579 C CA . ILE B 1 89 ? -0.41300 -29.49200 -17.72900 1.000 25.33462 88 ILE B CA 1
ATOM 2580 C C . ILE B 1 89 ? -1.19400 -30.69100 -18.25400 1.000 30.68263 88 ILE B C 1
ATOM 2581 O O . ILE B 1 89 ? -1.43900 -30.80900 -19.45600 1.000 30.14309 88 ILE B O 1
ATOM 2586 N N . ALA B 1 90 ? -1.56200 -31.61500 -17.36000 1.000 26.84532 89 ALA B N 1
ATOM 2587 C CA . ALA B 1 90 ? -2.25700 -32.82400 -17.79000 1.000 32.54864 89 ALA B CA 1
ATOM 2588 C C . ALA B 1 90 ? -3.59600 -32.48600 -18.43100 1.000 31.69854 89 ALA B C 1
ATOM 2589 O O . ALA B 1 90 ? -3.94000 -33.02300 -19.48800 1.000 31.12742 89 ALA B O 1
ATOM 2591 N N . ARG B 1 91 ? -4.34500 -31.57000 -17.81500 1.000 28.36656 90 ARG B N 1
ATOM 2592 C CA . ARG B 1 91 ? -5.64900 -31.17000 -18.33200 1.000 32.66181 90 ARG B CA 1
ATOM 2593 C C . ARG B 1 91 ? -5.52400 -30.56100 -19.71900 1.000 31.79855 90 ARG B C 1
ATOM 2594 O O . ARG B 1 91 ? -6.25100 -30.93400 -20.65500 1.000 31.34323 90 ARG B O 1
ATOM 2602 N N . TYR B 1 92 ? -4.59900 -29.61300 -19.86800 1.000 32.17754 91 TYR B N 1
ATOM 2603 C CA . TYR B 1 92 ? -4.42000 -28.95300 -21.15700 1.000 33.04607 91 TYR B CA 1
ATOM 2604 C C . TYR B 1 92 ? -4.01600 -29.95400 -22.23100 1.000 32.00910 91 TYR B C 1
ATOM 2605 O O . TYR B 1 92 ? -4.56100 -29.94200 -23.34000 1.000 33.80142 91 TYR B O 1
ATOM 2614 N N . ARG B 1 93 ? -3.06700 -30.83900 -21.92200 1.000 29.37457 92 ARG B N 1
ATOM 2615 C CA . ARG B 1 93 ? -2.62100 -31.79400 -22.93400 1.000 31.96699 92 ARG B CA 1
ATOM 2616 C C . ARG B 1 93 ? -3.73200 -32.76600 -23.30600 1.000 34.58046 92 ARG B C 1
ATOM 2617 O O . ARG B 1 93 ? -3.87400 -33.13200 -24.48000 1.000 35.94642 92 ARG B O 1
ATOM 2625 N N . TYR B 1 94 ? -4.54000 -33.17600 -22.32900 1.000 34.78838 93 TYR B N 1
ATOM 2626 C CA . TYR B 1 94 ? -5.68900 -34.02200 -22.62100 1.000 35.60953 93 TYR B CA 1
ATOM 2627 C C . TYR B 1 94 ? -6.68800 -33.30200 -23.51500 1.000 37.63609 93 TYR B C 1
ATOM 2628 O O . TYR B 1 94 ? -7.15400 -33.85900 -24.51700 1.000 38.24143 93 TYR B O 1
ATOM 2637 N N . LEU B 1 95 ? -7.02800 -32.05700 -23.16800 1.000 33.71457 94 LEU B N 1
ATOM 2638 C CA . LEU B 1 95 ? -8.03000 -31.32400 -23.93400 1.000 36.85968 94 LEU B CA 1
ATOM 2639 C C . LEU B 1 95 ? -7.60300 -31.16000 -25.38600 1.000 38.00982 94 LEU B C 1
ATOM 2640 O O . LEU B 1 95 ? -8.39300 -31.40200 -26.30600 1.000 43.79999 94 LEU B O 1
ATOM 2645 N N . VAL B 1 96 ? -6.34600 -30.76600 -25.61600 1.000 35.44899 95 VAL B N 1
ATOM 2646 C CA . VAL B 1 96 ? -5.86400 -30.63300 -26.99500 1.000 36.89127 95 VAL B CA 1
ATOM 2647 C C . VAL B 1 96 ? -5.85900 -31.98400 -27.69700 1.000 38.40197 95 VAL B C 1
ATOM 2648 O O . VAL B 1 96 ? -6.22500 -32.09700 -28.88400 1.000 40.46011 95 VAL B O 1
ATOM 2652 N N . GLY B 1 97 ? -5.43200 -33.02900 -26.98900 1.000 37.72031 96 GLY B N 1
ATOM 2653 C CA . GLY B 1 97 ? -5.43400 -34.35400 -27.57900 1.000 39.52053 96 GLY B CA 1
ATOM 2654 C C . GLY B 1 97 ? -6.83800 -34.84000 -27.88100 1.000 48.82691 96 GLY B C 1
ATOM 2655 O O . GLY B 1 97 ? -7.08100 -35.45700 -28.92200 1.000 51.90359 96 GLY B O 1
ATOM 2656 N N . GLN B 1 98 ? -7.78700 -34.53500 -26.99500 1.000 41.77343 97 GLN B N 1
ATOM 2657 C CA . GLN B 1 98 ? -9.16800 -34.95000 -27.21600 1.000 48.59530 97 GLN B CA 1
ATOM 2658 C C . GLN B 1 98 ? -9.75200 -34.27400 -28.45400 1.000 53.53800 97 GLN B C 1
ATOM 2659 O O . GLN B 1 98 ? -10.41000 -34.92000 -29.27800 1.000 47.31357 97 GLN B O 1
ATOM 2665 N N . GLN B 1 99 ? -9.52200 -32.96700 -28.60000 1.000 47.68730 98 GLN B N 1
ATOM 2666 C CA . GLN B 1 99 ? -10.00900 -32.27100 -29.79000 1.000 49.32960 98 GLN B CA 1
ATOM 2667 C C . GLN B 1 99 ? -9.33300 -32.79000 -31.05700 1.000 49.58226 98 GLN B C 1
ATOM 2668 O O . GLN B 1 99 ? -9.97000 -32.86900 -32.11900 1.000 50.93505 98 GLN B O 1
ATOM 2674 N N . LYS B 1 100 ? -8.05400 -33.16800 -30.96400 1.000 48.40317 99 LYS B N 1
ATOM 2675 C CA . LYS B 1 100 ? -7.34900 -33.70600 -32.12400 1.000 47.48727 99 LYS B CA 1
ATOM 2676 C C . LYS B 1 100 ? -8.00200 -34.99100 -32.62100 1.000 56.60152 99 LYS B C 1
ATOM 2677 O O . LYS B 1 100 ? -8.12300 -35.20800 -33.83500 1.000 53.46431 99 LYS B O 1
ATOM 2683 N N . GLN B 1 101 ? -8.46200 -35.84200 -31.69900 1.000 49.39276 100 GLN B N 1
ATOM 2684 C CA . GLN B 1 101 ? -9.15200 -37.06200 -32.10400 1.000 51.96413 100 GLN B CA 1
ATOM 2685 C C . GLN B 1 101 ? -10.54000 -36.75000 -32.64400 1.000 58.77547 100 GLN B C 1
ATOM 2686 O O . GLN B 1 101 ? -10.95400 -37.31200 -33.66500 1.000 65.76315 100 GLN B O 1
ATOM 2692 N N . GLN B 1 102 ? -11.26600 -35.84500 -31.98400 1.000 52.80107 101 GLN B N 1
ATOM 2693 C CA . GLN B 1 102 ? -12.64000 -35.56500 -32.38200 1.000 55.00923 101 GLN B CA 1
ATOM 2694 C C . GLN B 1 102 ? -12.69700 -34.87200 -33.74100 1.000 56.84103 101 GLN B C 1
ATOM 2695 O O . GLN B 1 102 ? -13.55600 -35.19600 -34.56500 1.000 59.79401 101 GLN B O 1
ATOM 2701 N N . ASP B 1 103 ? -11.79300 -33.92200 -33.99100 1.000 54.43547 102 ASP B N 1
ATOM 2702 C CA . ASP B 1 103 ? -11.77800 -33.14400 -35.23100 1.000 63.11283 102 ASP B CA 1
ATOM 2703 C C . ASP B 1 103 ? -10.33400 -32.88700 -35.63000 1.000 50.35341 102 ASP B C 1
ATOM 2704 O O . ASP B 1 103 ? -9.78500 -31.80500 -35.39200 1.000 50.08495 102 ASP B O 1
ATOM 2709 N N . PRO B 1 104 ? -9.70300 -33.86000 -36.28600 1.000 48.99535 103 PRO B N 1
ATOM 2710 C CA . PRO B 1 104 ? -8.27300 -33.72800 -36.63000 1.000 56.70154 103 PRO B CA 1
ATOM 2711 C C . PRO B 1 104 ? -7.94100 -32.56600 -37.54900 1.000 51.60882 103 PRO B C 1
ATOM 2712 O O . PRO B 1 104 ? -6.79400 -32.10900 -37.55200 1.000 52.82739 103 PRO B O 1
ATOM 2716 N N . ASN B 1 105 ? -8.87600 -32.10700 -38.36500 1.000 46.15027 104 ASN B N 1
ATOM 2717 C CA . ASN B 1 105 ? -8.58400 -31.04400 -39.31300 1.000 45.52125 104 ASN B CA 1
ATOM 2718 C C . ASN B 1 105 ? -8.89100 -29.63800 -38.80700 1.000 46.80298 104 ASN B C 1
ATOM 2719 O O . ASN B 1 105 ? -8.55500 -28.67200 -39.49600 1.000 49.71386 104 ASN B O 1
ATOM 2724 N N . ALA B 1 106 ? -9.55400 -29.49700 -37.65200 1.000 48.27684 105 ALA B N 1
ATOM 2725 C CA . ALA B 1 106 ? -9.85000 -28.18500 -37.10400 1.000 49.66648 105 ALA B CA 1
ATOM 2726 C C . ALA B 1 106 ? -8.62200 -27.58600 -36.41900 1.000 55.85933 105 ALA B C 1
ATOM 2727 O O . ALA B 1 106 ? -7.73400 -28.31700 -35.97500 1.000 63.97346 105 ALA B O 1
ATOM 2729 N N . PRO B 1 107 ? -8.54500 -26.26500 -36.31800 1.000 52.57472 106 PRO B N 1
ATOM 2730 C CA . PRO B 1 107 ? -7.50700 -25.65700 -35.48300 1.000 59.89402 106 PRO B CA 1
ATOM 2731 C C . PRO B 1 107 ? -7.85900 -25.81100 -34.00600 1.000 56.45940 106 PRO B C 1
ATOM 2732 O O . PRO B 1 107 ? -8.98600 -26.14400 -33.63800 1.000 61.95743 106 PRO B O 1
ATOM 2736 N N . VAL B 1 108 ? -6.86200 -25.55500 -33.15300 1.000 71.52173 107 VAL B N 1
ATOM 2737 C CA . VAL B 1 108 ? -7.05600 -25.68200 -31.71100 1.000 82.55990 107 VAL B CA 1
ATOM 2738 C C . VAL B 1 108 ? -8.09300 -24.67400 -31.22900 1.000 74.90635 107 VAL B C 1
ATOM 2739 O O . VAL B 1 108 ? -8.10100 -23.51000 -31.64900 1.000 85.19179 107 VAL B O 1
ATOM 2743 N N . ASP B 1 109 ? -8.95700 -25.11200 -30.32100 1.000 57.63323 108 ASP B N 1
ATOM 2744 C CA . ASP B 1 109 ? -9.99900 -24.24000 -29.78100 1.000 80.01486 108 ASP B CA 1
ATOM 2745 C C . ASP B 1 109 ? -9.35900 -23.24100 -28.82500 1.000 60.94941 108 ASP B C 1
ATOM 2746 O O . ASP B 1 109 ? -8.70100 -23.65500 -27.86300 1.000 72.18497 108 ASP B O 1
ATOM 2751 N N . PRO B 1 110 ? -9.49500 -21.93300 -29.06300 1.000 80.11224 109 PRO B N 1
ATOM 2752 C CA . PRO B 1 110 ? -8.78500 -20.95300 -28.22700 1.000 87.36047 109 PRO B CA 1
ATOM 2753 C C . PRO B 1 110 ? -9.16700 -21.00300 -26.76300 1.000 75.99332 109 PRO B C 1
ATOM 2754 O O . PRO B 1 110 ? -8.37400 -20.58000 -25.91300 1.000 89.12911 109 PRO B O 1
ATOM 2758 N N . ARG B 1 111 ? -10.35800 -21.50600 -26.43500 1.000 82.02562 110 ARG B N 1
ATOM 2759 C CA . ARG B 1 111 ? -10.78200 -21.57500 -25.04200 1.000 77.91987 110 ARG B CA 1
ATOM 2760 C C . ARG B 1 111 ? -10.03000 -22.64100 -24.25000 1.000 76.03806 110 ARG B C 1
ATOM 2761 O O . ARG B 1 111 ? -9.97500 -22.54700 -23.02000 1.000 76.30125 110 ARG B O 1
ATOM 2769 N N . LEU B 1 112 ? -9.46500 -23.65000 -24.92100 1.000 73.56145 111 LEU B N 1
ATOM 2770 C CA . LEU B 1 112 ? -8.83600 -24.76500 -24.21300 1.000 65.85263 111 LEU B CA 1
ATOM 2771 C C . LEU B 1 112 ? -7.72400 -24.33800 -23.26300 1.000 57.72797 111 LEU B C 1
ATOM 2772 O O . LEU B 1 112 ? -7.73400 -24.78900 -22.10500 1.000 53.86172 111 LEU B O 1
ATOM 2777 N N . PRO B 1 113 ? -6.73800 -23.52500 -23.66100 1.000 50.00336 112 PRO B N 1
ATOM 2778 C CA . PRO B 1 113 ? -5.72500 -23.12200 -22.67300 1.000 55.96724 112 PRO B CA 1
ATOM 2779 C C . PRO B 1 113 ? -6.32400 -22.35400 -21.50600 1.000 56.51467 112 PRO B C 1
ATOM 2780 O O . PRO B 1 113 ? -5.91000 -22.55400 -20.35600 1.000 52.17731 112 PRO B O 1
ATOM 2784 N N . GLU B 1 114 ? -7.30300 -21.48100 -21.77000 1.000 56.35413 113 GLU B N 1
ATOM 2785 C CA . GLU B 1 114 ? -7.94800 -20.75100 -20.68200 1.000 61.28630 113 GLU B CA 1
ATOM 2786 C C . GLU B 1 114 ? -8.71700 -21.68300 -19.76300 1.000 54.86710 113 GLU B C 1
ATOM 2787 O O . GLU B 1 114 ? -8.80300 -21.43100 -18.55900 1.000 46.42136 113 GLU B O 1
ATOM 2793 N N . GLU B 1 115 ? -9.32000 -22.73500 -20.31400 1.000 44.15529 114 GLU B N 1
ATOM 2794 C CA . GLU B 1 115 ? -10.09500 -23.64200 -19.48100 1.000 46.09763 114 GLU B CA 1
ATOM 2795 C C . GLU B 1 115 ? -9.18200 -24.36600 -18.50200 1.000 40.97860 114 GLU B C 1
ATOM 2796 O O . GLU B 1 115 ? -9.46800 -24.43200 -17.30100 1.000 42.64722 114 GLU B O 1
ATOM 2802 N N . ALA B 1 116 ? -8.04700 -24.87500 -18.99200 1.000 38.86519 115 ALA B N 1
ATOM 2803 C CA . ALA B 1 116 ? -7.10400 -25.55500 -18.10700 1.000 36.55438 115 ALA B CA 1
ATOM 2804 C C . ALA B 1 116 ? -6.54900 -24.60700 -17.05000 1.000 35.68323 115 ALA B C 1
ATOM 2805 O O . ALA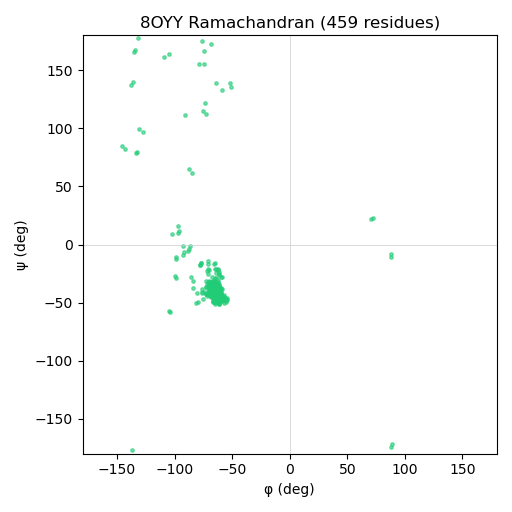 B 1 116 ? -6.46800 -24.96300 -15.86600 1.000 33.62245 115 ALA B O 1
ATOM 2807 N N . ARG B 1 117 ? -6.16400 -23.39200 -17.45300 1.000 37.55713 116 ARG B N 1
ATOM 2808 C CA . ARG B 1 117 ? -5.62800 -22.42700 -16.49500 1.000 37.29658 116 ARG B CA 1
ATOM 2809 C C . ARG B 1 117 ? -6.68100 -22.00700 -15.47600 1.000 36.33857 116 ARG B C 1
ATOM 2810 O O . ARG B 1 117 ? -6.39100 -21.91100 -14.27700 1.000 34.88576 116 ARG B O 1
ATOM 2818 N N . GLU B 1 118 ? -7.91300 -21.78400 -15.92900 1.000 38.58621 117 GLU B N 1
ATOM 2819 C CA . GLU B 1 118 ? -8.98900 -21.38800 -15.02300 1.000 37.08866 117 GLU B CA 1
ATOM 2820 C C . GLU B 1 118 ? -9.27900 -22.49000 -14.00500 1.000 36.74651 117 GLU B C 1
ATOM 2821 O O . GLU B 1 118 ? -9.45600 -22.22000 -12.80400 1.000 33.87775 117 GLU B O 1
ATOM 2827 N N . GLU B 1 119 ? -9.31000 -23.74500 -14.46300 1.000 34.47519 118 GLU B N 1
ATOM 2828 C CA . GLU B 1 119 ? -9.55900 -24.86300 -13.55700 1.000 34.09619 118 GLU B CA 1
ATOM 2829 C C . GLU B 1 119 ? -8.46300 -24.98300 -12.50900 1.000 35.16211 118 GLU B C 1
ATOM 2830 O O . GLU B 1 119 ? -8.75100 -25.17500 -11.32500 1.000 34.68837 118 GLU B O 1
ATOM 2836 N N . ALA B 1 120 ? -7.19900 -24.87500 -12.92900 1.000 30.02465 119 ALA B N 1
ATOM 2837 C CA . ALA B 1 120 ? -6.09200 -24.98500 -11.98500 1.000 33.76194 119 ALA B CA 1
ATOM 2838 C C . ALA B 1 120 ? -6.09400 -23.83000 -10.98600 1.000 29.09033 119 ALA B C 1
ATOM 2839 O O . ALA B 1 120 ? -5.89800 -24.04100 -9.77700 1.000 32.01173 119 ALA B O 1
ATOM 2841 N N . GLU B 1 121 ? -6.33300 -22.60500 -11.46000 1.000 32.76709 120 GLU B N 1
ATOM 2842 C CA . GLU B 1 121 ? -6.37000 -21.46800 -10.54500 1.000 36.56228 120 GLU B CA 1
ATOM 2843 C C . GLU B 1 121 ? -7.51500 -21.59700 -9.55300 1.000 31.53536 120 GLU B C 1
ATOM 2844 O O . GLU B 1 121 ? -7.39600 -21.15500 -8.39900 1.000 30.46944 120 GLU B O 1
ATOM 2850 N N . LYS B 1 122 ? -8.62200 -22.21700 -9.97300 1.000 32.83025 121 LYS B N 1
ATOM 2851 C CA . LYS B 1 122 ? -9.75500 -22.40200 -9.07000 1.000 37.43344 121 LYS B CA 1
ATOM 2852 C C . LYS B 1 122 ? -9.38100 -23.29100 -7.89100 1.000 33.48296 121 LYS B C 1
ATOM 2853 O O . LYS B 1 122 ? -9.80800 -23.04000 -6.75800 1.000 31.41956 121 LYS B O 1
ATOM 2859 N N . TYR B 1 123 ? -8.58400 -24.33400 -8.12700 1.000 33.54876 122 TYR B N 1
ATOM 2860 C CA . TYR B 1 123 ? -8.15000 -25.17600 -7.00900 1.000 37.69399 122 TYR B CA 1
ATOM 2861 C C . TYR B 1 123 ? -7.32300 -24.39300 -5.99900 1.000 33.03291 122 TYR B C 1
ATOM 2862 O O . TYR B 1 123 ? -7.45900 -24.59200 -4.78100 1.000 33.70404 122 TYR B O 1
ATOM 2871 N N . VAL B 1 124 ? -6.41900 -23.53900 -6.48400 1.000 28.65870 123 VAL B N 1
ATOM 2872 C CA . VAL B 1 124 ? -5.60100 -22.73000 -5.58000 1.000 30.30627 123 VAL B CA 1
ATOM 2873 C C . VAL B 1 124 ? -6.48300 -21.79400 -4.75900 1.000 29.90885 123 VAL B C 1
ATOM 2874 O O . VAL B 1 124 ? -6.33400 -21.67500 -3.53300 1.000 28.92452 123 VAL B O 1
ATOM 2878 N N . LYS B 1 125 ? -7.43000 -21.12400 -5.42800 1.000 30.00097 124 LYS B N 1
ATOM 2879 C CA . LYS B 1 125 ? -8.31800 -20.19000 -4.74000 1.000 34.82260 124 LYS B CA 1
ATOM 2880 C C . LYS B 1 125 ? -9.22200 -20.90700 -3.74600 1.000 33.35663 124 LYS B C 1
ATOM 2881 O O . LYS B 1 125 ? -9.40000 -20.43700 -2.61400 1.000 36.12012 124 LYS B O 1
ATOM 2887 N N . GLU B 1 126 ? -9.79600 -22.04800 -4.14200 1.000 27.25853 125 GLU B N 1
ATOM 2888 C CA . GLU B 1 126 ? -10.66600 -22.79100 -3.23000 1.000 34.36728 125 GLU B CA 1
ATOM 2889 C C . GLU B 1 126 ? -9.90200 -23.26300 -2.00200 1.000 34.75943 125 GLU B C 1
ATOM 2890 O O . GLU B 1 126 ? -10.44200 -23.26100 -0.88500 1.000 31.34586 125 GLU B O 1
ATOM 2896 N N . PHE B 1 127 ? -8.64700 -23.67700 -2.18200 1.000 31.32218 126 PHE B N 1
ATOM 2897 C CA . PHE B 1 127 ? -7.85000 -24.07700 -1.02200 1.000 33.48296 126 PHE B CA 1
ATOM 2898 C C . PHE B 1 127 ? -7.61500 -22.89900 -0.08600 1.000 31.77486 126 PHE B C 1
ATOM 2899 O O . PHE B 1 127 ? -7.69900 -23.03800 1.14400 1.000 30.61683 126 PHE B O 1
ATOM 2907 N N . GLU B 1 128 ? -7.31700 -21.72700 -0.64600 1.000 26.91375 127 GLU B N 1
ATOM 2908 C CA . GLU B 1 128 ? -7.12700 -20.54000 0.18100 1.000 32.02226 127 GLU B CA 1
ATOM 2909 C C . GLU B 1 128 ? -8.39100 -20.19800 0.97200 1.000 31.30112 127 GLU B C 1
ATOM 2910 O O . GLU B 1 128 ? -8.30800 -19.81400 2.14800 1.000 35.66743 127 GLU B O 1
ATOM 2916 N N . GLU B 1 129 ? -9.57200 -20.34200 0.35100 1.000 31.41166 128 GLU B N 1
ATOM 2917 C CA . GLU B 1 129 ? -10.82800 -20.09700 1.05900 1.000 36.52806 128 GLU B CA 1
ATOM 2918 C C . GLU B 1 129 ? -11.06100 -21.13300 2.15500 1.000 31.66432 128 GLU B C 1
ATOM 2919 O O . GLU B 1 129 ? -11.59000 -20.80400 3.22300 1.000 31.96699 128 GLU B O 1
ATOM 2925 N N . LEU B 1 130 ? -10.68500 -22.38800 1.90400 1.000 26.97429 129 LEU B N 1
ATOM 2926 C CA . LEU B 1 130 ? -10.84500 -23.43600 2.90900 1.000 35.03578 129 LEU B CA 1
ATOM 2927 C C . LEU B 1 130 ? -9.95000 -23.19000 4.11600 1.000 32.66444 129 LEU B C 1
ATOM 2928 O O . LEU B 1 130 ? -10.39600 -23.32600 5.26400 1.000 32.10648 129 LEU B O 1
ATOM 2933 N N . VAL B 1 131 ? -8.68600 -22.83000 3.87600 1.000 28.91136 130 VAL B N 1
ATOM 2934 C CA . VAL B 1 131 ? -7.78200 -22.47500 4.96900 1.000 31.33007 130 VAL B CA 1
ATOM 2935 C C . VAL B 1 131 ? -8.38700 -21.36000 5.81000 1.000 39.32314 130 VAL B C 1
ATOM 2936 O O . VAL B 1 131 ? -8.41200 -21.43200 7.04700 1.000 39.47315 130 VAL B O 1
ATOM 2940 N N . LYS B 1 132 ? -8.90700 -20.32100 5.15300 1.000 32.09595 131 LYS B N 1
ATOM 2941 C CA . LYS B 1 132 ? -9.47100 -19.19800 5.89700 1.000 34.51730 131 LYS B CA 1
ATOM 2942 C C . LYS B 1 132 ? -10.64900 -19.63900 6.75700 1.000 37.86770 131 LYS B C 1
ATOM 2943 O O . LYS B 1 132 ? -10.78200 -19.21100 7.91000 1.000 39.95216 131 LYS B O 1
ATOM 2949 N N . LYS B 1 133 ? -11.51000 -20.49900 6.21300 1.000 36.37278 132 LYS B N 1
ATOM 2950 C CA . LYS B 1 133 ? -12.65100 -21.00400 6.97000 1.000 32.61707 132 LYS B CA 1
ATOM 2951 C C . LYS B 1 133 ? -12.20000 -21.79500 8.19300 1.000 36.93601 132 LYS B C 1
ATOM 2952 O O . LYS B 1 133 ? -12.69500 -21.57600 9.30800 1.000 36.94390 132 LYS B O 1
ATOM 2958 N N . LEU B 1 134 ? -11.26000 -22.72300 8.01000 1.000 31.51167 133 LEU B N 1
ATOM 2959 C CA . LEU B 1 134 ? -10.79300 -23.51200 9.15000 1.000 34.93314 133 LEU B CA 1
ATOM 2960 C C . LEU B 1 134 ? -10.01900 -22.66000 10.14900 1.000 40.91017 133 LEU B C 1
ATOM 2961 O O . LEU B 1 134 ? -10.09500 -22.89400 11.36400 1.000 37.29395 133 LEU B O 1
ATOM 2966 N N . LYS B 1 135 ? -9.24600 -21.68700 9.66100 1.000 37.93086 134 LYS B N 1
ATOM 2967 C CA . LYS B 1 135 ? -8.52400 -20.80200 10.57100 1.000 45.58178 134 LYS B CA 1
ATOM 2968 C C . LYS B 1 135 ? -9.48500 -19.96800 11.41000 1.000 46.26871 134 LYS B C 1
ATOM 2969 O O . LYS B 1 135 ? -9.27000 -19.77700 12.61400 1.000 43.94211 134 LYS B O 1
ATOM 2975 N N . ASP B 1 136 ? -10.55800 -19.47400 10.79700 1.000 42.40772 135 ASP B N 1
ATOM 2976 C CA . ASP B 1 136 ? -11.50300 -18.63000 11.52100 1.000 45.79760 135 ASP B CA 1
ATOM 2977 C C . ASP B 1 136 ? -12.27200 -19.41400 12.57700 1.000 44.15003 135 ASP B C 1
ATOM 2978 O O . ASP B 1 136 ? -12.53600 -18.89900 13.66900 1.000 45.16331 135 ASP B O 1
ATOM 2983 N N . SER B 1 137 ? -12.66300 -20.64900 12.26700 1.000 45.45545 136 SER B N 1
ATOM 2984 C CA . SER B 1 137 ? -13.40900 -21.46400 13.22000 1.000 47.07670 136 SER B CA 1
ATOM 2985 C C . SER B 1 137 ? -12.53000 -22.05000 14.31300 1.000 42.51036 136 SER B C 1
ATOM 2986 O O . SER B 1 137 ? -13.05900 -22.53600 15.31900 1.000 43.08674 136 SER B O 1
ATOM 2989 N N . GLY B 1 138 ? -11.21300 -22.04200 14.12500 1.000 43.53154 137 GLY B N 1
ATOM 2990 C CA . GLY B 1 138 ? -10.30700 -22.73300 15.00900 1.000 43.32362 137 GLY B CA 1
ATOM 2991 C C . GLY B 1 138 ? -10.05200 -24.17600 14.64600 1.000 51.70357 137 GLY B C 1
ATOM 2992 O O . GLY B 1 138 ? -9.18000 -24.80800 15.25900 1.000 42.19453 137 GLY B O 1
ATOM 2993 N N . LYS B 1 139 ? -10.79000 -24.72500 13.67500 1.000 41.64183 138 LYS B N 1
ATOM 2994 C CA . LYS B 1 139 ? -10.63500 -26.13000 13.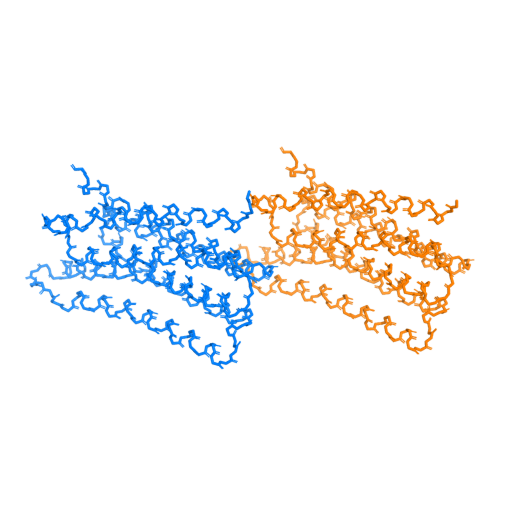33700 1.000 40.98649 138 LYS B CA 1
ATOM 2995 C C . LYS B 1 139 ? -9.24400 -26.42200 12.80100 1.000 39.41525 138 LYS B C 1
ATOM 2996 O O . LYS B 1 139 ? -8.80900 -27.57800 12.83200 1.000 39.22312 138 LYS B O 1
ATOM 3002 N N . LEU B 1 140 ? -8.54000 -25.39200 12.31600 1.000 43.02358 139 LEU B N 1
ATOM 3003 C CA . LEU B 1 140 ? -7.19100 -25.56300 11.78700 1.000 39.19680 139 LEU B CA 1
ATOM 3004 C C . LEU B 1 140 ? -6.24000 -26.11500 12.83400 1.000 51.66146 139 LEU B C 1
ATOM 3005 O O . LEU B 1 140 ? -5.26700 -26.79400 12.48800 1.000 39.33630 139 LEU B O 1
ATOM 3010 N N . ARG B 1 141 ? -6.51400 -25.84700 14.11200 1.000 43.51574 140 ARG B N 1
ATOM 3011 C CA . ARG B 1 141 ? -5.66900 -26.25700 15.22300 1.000 41.65236 140 ARG B CA 1
ATOM 3012 C C . ARG B 1 141 ? -5.98900 -27.65900 15.72400 1.000 53.70644 140 ARG B C 1
ATOM 3013 O O . ARG B 1 141 ? -5.36600 -28.11500 16.69200 1.000 46.75297 140 ARG B O 1
ATOM 3021 N N . GLU B 1 142 ? -6.98300 -28.32000 15.13900 1.000 42.47351 141 GLU B N 1
ATOM 3022 C CA . GLU B 1 142 ? -7.35900 -29.67900 15.49000 1.000 42.35508 141 GLU B CA 1
ATOM 3023 C C . GLU B 1 142 ? -6.97800 -30.64400 14.37900 1.000 41.86291 141 GLU B C 1
ATOM 3024 O O . GLU B 1 142 ? -6.78900 -30.25300 13.22200 1.000 39.53369 141 GLU B O 1
ATOM 3030 N N . VAL B 1 143 ? -6.91500 -31.92900 14.73100 1.000 42.58142 142 VAL B N 1
ATOM 3031 C CA . VAL B 1 143 ? -6.55000 -32.92100 13.72800 1.000 48.41107 142 VAL B CA 1
ATOM 3032 C C . VAL B 1 143 ? -7.59600 -32.97400 12.61900 1.000 43.50785 142 VAL B C 1
ATOM 3033 O O . VAL B 1 143 ? -7.25300 -33.21000 11.46000 1.000 39.61528 142 VAL B O 1
ATOM 3037 N N . GLU B 1 144 ? -8.87600 -32.73400 12.94200 1.000 44.43954 143 GLU B N 1
ATOM 3038 C CA . GLU B 1 144 ? -9.91900 -32.78000 11.91300 1.000 41.57604 143 GLU B CA 1
ATOM 3039 C C . GLU B 1 144 ? -9.73500 -31.68900 10.86700 1.000 39.48105 143 GLU B C 1
ATOM 3040 O O . GLU B 1 144 ? -10.08100 -31.89400 9.69500 1.000 38.79676 143 GLU B O 1
ATOM 3046 N N . GLY B 1 145 ? -9.22600 -30.52300 11.26900 1.000 38.80202 144 GLY B N 1
ATOM 3047 C CA . GLY B 1 145 ? -8.96000 -29.47200 10.29600 1.000 37.22288 144 GLY B CA 1
ATOM 3048 C C . GLY B 1 145 ? -7.84600 -29.84900 9.33800 1.000 40.21798 144 GLY B C 1
ATOM 3049 O O . GLY B 1 145 ? -7.98500 -29.72200 8.11200 1.000 38.85729 144 GLY B O 1
ATOM 3050 N N . LEU B 1 146 ? -6.72100 -30.32300 9.88000 1.000 35.83588 145 LEU B N 1
ATOM 3051 C CA . LEU B 1 146 ? -5.63200 -30.77200 9.02000 1.000 34.76996 145 LEU B CA 1
ATOM 3052 C C . LEU B 1 146 ? -6.06900 -31.93700 8.13400 1.000 37.85454 145 LEU B C 1
ATOM 3053 O O . LEU B 1 146 ? -5.65500 -32.02800 6.97400 1.000 33.47770 145 LEU B O 1
ATOM 3058 N N . ARG B 1 147 ? -6.91900 -32.83100 8.65400 1.000 36.12538 146 ARG B N 1
ATOM 3059 C CA . ARG B 1 147 ? -7.46600 -33.89200 7.81000 1.000 36.48069 146 ARG B CA 1
ATOM 3060 C C . ARG B 1 147 ? -8.29200 -33.31900 6.66400 1.000 35.61480 146 ARG B C 1
ATOM 3061 O O . ARG B 1 147 ? -8.19800 -33.79700 5.52700 1.000 35.01736 146 ARG B O 1
ATOM 3069 N N . GLU B 1 148 ? -9.09400 -32.28500 6.93800 1.000 36.92548 147 GLU B N 1
ATOM 3070 C CA . GLU B 1 148 ? -9.90200 -31.66500 5.88600 1.000 35.81219 147 GLU B CA 1
ATOM 3071 C C . GLU B 1 148 ? -9.02700 -31.04400 4.79900 1.000 33.80668 147 GLU B C 1
ATOM 3072 O O . GLU B 1 148 ? -9.36600 -31.09800 3.60900 1.000 36.29646 147 GLU B O 1
ATOM 3078 N N . LEU B 1 149 ? -7.89500 -30.45200 5.18700 1.000 33.02238 148 LEU B N 1
ATOM 3079 C CA . LEU B 1 149 ? -6.96700 -29.89700 4.20400 1.000 33.01712 148 LEU B CA 1
ATOM 3080 C C . LEU B 1 149 ? -6.27000 -30.99700 3.41100 1.000 32.35388 148 LEU B C 1
ATOM 3081 O O . LEU B 1 149 ? -6.06900 -30.86400 2.19900 1.000 31.06688 148 LEU B O 1
ATOM 3086 N N . LEU B 1 150 ? -5.88300 -32.08900 4.07300 1.000 31.34850 149 LEU B N 1
ATOM 3087 C CA . LEU B 1 150 ? -5.27500 -33.20500 3.35100 1.000 31.16163 149 LEU B CA 1
ATOM 3088 C C . LEU B 1 150 ? -6.28000 -33.85800 2.41200 1.000 31.53799 149 LEU B C 1
ATOM 3089 O O . LEU B 1 150 ? -5.91700 -34.30500 1.31500 1.000 30.98529 149 LEU B O 1
ATOM 3094 N N . GLU B 1 151 ? -7.54800 -33.91600 2.82200 1.000 32.75393 150 GLU B N 1
ATOM 3095 C CA . GLU B 1 151 ? -8.58600 -34.49000 1.97100 1.000 39.05205 150 GLU B CA 1
ATOM 3096 C C . GLU B 1 151 ? -8.78600 -33.66800 0.70400 1.000 35.49373 150 GLU B C 1
ATOM 3097 O O . GLU B 1 151 ? -9.02000 -34.22800 -0.37400 1.000 35.37003 150 GLU B O 1
ATOM 3103 N N . PHE B 1 152 ? -8.71100 -32.33800 0.81700 1.000 36.67019 151 PHE B N 1
ATOM 3104 C CA . PHE B 1 152 ? -8.75900 -31.48300 -0.36900 1.000 33.83300 151 PHE B CA 1
ATOM 3105 C C . PHE B 1 152 ? -7.60600 -31.80400 -1.31200 1.000 35.57532 151 PHE B C 1
ATOM 3106 O O . PHE B 1 152 ? -7.79300 -31.91100 -2.53300 1.000 29.94833 151 PHE B O 1
ATOM 3114 N N . LEU B 1 153 ? -6.40300 -31.95300 -0.75700 1.000 30.55366 152 LEU B N 1
ATOM 3115 C CA . LEU B 1 153 ? -5.22800 -32.29300 -1.55500 1.000 29.31141 152 LEU B CA 1
ATOM 3116 C C . LEU B 1 153 ? -5.37600 -33.66200 -2.20500 1.000 39.51526 152 LEU B C 1
ATOM 3117 O O . LEU B 1 153 ? -4.93800 -33.87300 -3.34500 1.000 31.13794 152 LEU B O 1
ATOM 3122 N N . ARG B 1 154 ? -5.95300 -34.61900 -1.47200 1.000 36.62281 153 ARG B N 1
ATOM 3123 C CA . ARG B 1 154 ? -6.11700 -35.96700 -2.00800 1.000 33.73036 153 ARG B CA 1
ATOM 3124 C C . ARG B 1 154 ? -7.10300 -35.96500 -3.17100 1.000 34.74364 153 ARG B C 1
ATOM 3125 O O . ARG B 1 154 ? -6.90300 -36.66900 -4.16700 1.000 37.27815 153 ARG B O 1
ATOM 3133 N N . GLU B 1 155 ? -8.16500 -35.16300 -3.07100 1.000 37.53871 154 GLU B N 1
ATOM 3134 C CA . GLU B 1 155 ? -9.12100 -35.05000 -4.17000 1.000 40.55223 154 GLU B CA 1
ATOM 3135 C C . GLU B 1 155 ? -8.49800 -34.36400 -5.38600 1.000 39.86794 154 GLU B C 1
ATOM 3136 O O . GLU B 1 155 ? -8.74800 -34.76900 -6.52800 1.000 34.82260 154 GLU B O 1
ATOM 3142 N N . LEU B 1 156 ? -7.68400 -33.32900 -5.16500 1.000 33.60666 155 LEU B N 1
ATOM 3143 C CA . LEU B 1 156 ? -6.94600 -32.72300 -6.27200 1.000 29.12191 155 LEU B CA 1
ATOM 3144 C C . LEU B 1 156 ? -5.95600 -33.71200 -6.87200 1.000 29.24035 155 LEU B C 1
ATOM 3145 O O . LEU B 1 156 ? -5.81600 -33.79700 -8.09900 1.000 33.08291 155 LEU B O 1
ATOM 3150 N N . ALA B 1 157 ? -5.28400 -34.49400 -6.02600 1.000 30.63262 156 ALA B N 1
ATOM 3151 C CA . ALA B 1 157 ? -4.37000 -35.49900 -6.54900 1.000 31.85119 156 ALA B CA 1
ATOM 3152 C C . ALA B 1 157 ? -5.11700 -36.52300 -7.39100 1.000 30.03781 156 ALA B C 1
ATOM 3153 O O . ALA B 1 157 ? -4.61200 -36.97200 -8.42600 1.000 33.91459 156 ALA B O 1
ATOM 3155 N N . GLU B 1 158 ? -6.33700 -36.88500 -6.98300 1.000 34.20410 157 GLU B N 1
ATOM 3156 C CA . GLU B 1 158 ? -7.10900 -37.85000 -7.76400 1.000 36.50701 157 GLU B CA 1
ATOM 3157 C C . GLU B 1 158 ? -7.52800 -37.28200 -9.11200 1.000 33.80668 157 GLU B C 1
ATOM 3158 O O . GLU B 1 158 ? -7.47400 -37.98200 -10.13000 1.000 36.99917 157 GLU B O 1
ATOM 3164 N N . LYS B 1 159 ? -7.96300 -36.02300 -9.14500 1.000 35.73850 158 LYS B N 1
ATOM 3165 C CA . LYS B 1 159 ? -8.31400 -35.41400 -10.42500 1.000 32.56443 158 LYS B CA 1
ATOM 3166 C C . LYS B 1 159 ? -7.09100 -35.24700 -11.30800 1.000 31.16953 158 LYS B C 1
ATOM 3167 O O . LYS B 1 159 ? -7.20200 -35.33800 -12.53400 1.000 36.44648 158 LYS B O 1
ATOM 3173 N N . THR B 1 160 ? -5.93300 -34.97100 -10.70400 1.000 31.25638 159 THR B N 1
ATOM 3174 C CA . THR B 1 160 ? -4.69000 -34.86400 -11.46200 1.000 32.87763 159 THR B CA 1
ATOM 3175 C C . THR B 1 160 ? -4.30000 -36.21200 -12.04800 1.000 32.60654 159 THR B C 1
ATOM 3176 O O . THR B 1 160 ? -3.91100 -36.29800 -13.21900 1.000 37.09392 159 THR B O 1
ATOM 3180 N N . LEU B 1 161 ? -4.42100 -37.27700 -11.24800 1.000 29.67198 160 LEU B N 1
ATOM 3181 C CA . LEU B 1 161 ? -4.17900 -38.62500 -11.74600 1.000 33.84090 160 LEU B CA 1
ATOM 3182 C C . LEU B 1 161 ? -5.12700 -38.96200 -12.89500 1.000 38.82834 160 LEU B C 1
ATOM 3183 O O . LEU B 1 161 ? -4.71100 -39.55100 -13.90200 1.000 36.34646 160 LEU B O 1
ATOM 3188 N N . GLU B 1 162 ? -6.40600 -38.59500 -12.76000 1.000 35.72797 161 GLU B N 1
ATOM 3189 C CA . GLU B 1 162 ? -7.37800 -38.84600 -13.82400 1.000 36.18592 161 GLU B CA 1
ATOM 3190 C C . GLU B 1 162 ? -6.99200 -38.14300 -15.12300 1.000 36.95969 161 GLU B C 1
ATOM 3191 O O . GLU B 1 162 ? -7.07200 -38.73700 -16.20300 1.000 36.03853 161 GLU B O 1
ATOM 3197 N N . ALA B 1 163 ? -6.58300 -36.87900 -15.04200 1.000 37.19920 162 ALA B N 1
ATOM 3198 C CA . ALA B 1 163 ? -6.17600 -36.15800 -16.24200 1.000 32.75919 162 ALA B CA 1
ATOM 3199 C C . ALA B 1 163 ? -4.93200 -36.77600 -16.86300 1.000 35.16737 162 ALA B C 1
ATOM 3200 O O . ALA B 1 163 ? -4.84100 -36.90000 -18.09500 1.000 36.91495 162 ALA B O 1
ATOM 3202 N N . ALA B 1 164 ? -3.97100 -37.18500 -16.02600 1.000 30.79053 163 ALA B N 1
ATOM 3203 C CA . ALA B 1 164 ? -2.75400 -37.81400 -16.53200 1.000 33.54086 163 ALA B CA 1
ATOM 3204 C C . ALA B 1 164 ? -3.05500 -39.15100 -17.19600 1.000 37.51502 163 ALA B C 1
ATOM 3205 O O .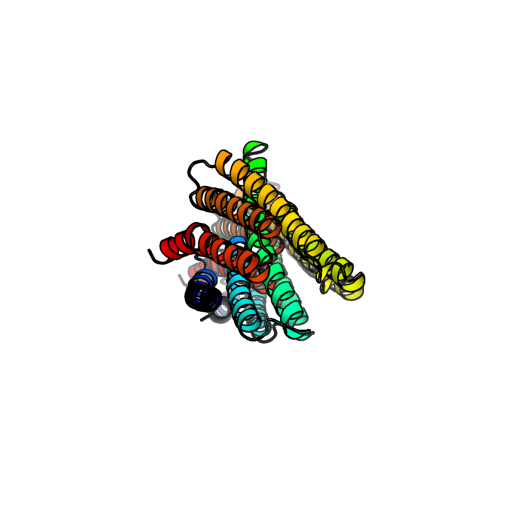 ALA B 1 164 ? -2.44900 -39.49200 -18.22000 1.000 34.84628 163 ALA B O 1
ATOM 3207 N N . GLU B 1 165 ? -3.98700 -39.92000 -16.62800 1.000 36.78599 164 GLU B N 1
ATOM 3208 C CA . GLU B 1 165 ? -4.37200 -41.19800 -17.22300 1.000 38.04404 164 GLU B CA 1
ATOM 3209 C C . GLU B 1 165 ? -4.95500 -40.99700 -18.61500 1.000 36.42542 164 GLU B C 1
ATOM 3210 O O . GLU B 1 165 ? -4.59600 -41.70800 -19.56500 1.000 41.12862 164 GLU B O 1
ATOM 3216 N N . GLU B 1 166 ? -5.86800 -40.03400 -18.74900 1.000 42.72354 165 GLU B N 1
ATOM 3217 C CA . GLU B 1 166 ? -6.51400 -39.78400 -20.03400 1.000 44.43427 165 GLU B CA 1
ATOM 3218 C C . GLU B 1 166 ? -5.54500 -39.16300 -21.03200 1.000 45.86076 165 GLU B C 1
ATOM 3219 O O . GLU B 1 166 ? -5.62000 -39.45400 -22.23000 1.000 45.60810 165 GLU B O 1
ATOM 3225 N N . TYR B 1 167 ? -4.64100 -38.30500 -20.55300 1.000 40.49433 166 TYR B N 1
ATOM 3226 C CA . TYR B 1 167 ? -3.55700 -37.79900 -21.38600 1.000 40.75225 166 TYR B CA 1
ATOM 3227 C C . TYR B 1 167 ? -2.68300 -38.94500 -21.87900 1.000 45.88445 166 TYR B C 1
ATOM 3228 O O . TYR B 1 167 ? -2.35800 -39.03000 -23.07000 1.000 49.79544 166 TYR B O 1
ATOM 3237 N N . ALA B 1 168 ? -2.32700 -39.86200 -20.97900 1.000 35.31476 167 ALA B N 1
ATOM 3238 C CA . ALA B 1 168 ? -1.47800 -40.98100 -21.37000 1.000 48.81638 167 ALA B CA 1
ATOM 3239 C C . ALA B 1 168 ? -2.17300 -41.90100 -22.36900 1.000 49.30591 167 ALA B C 1
ATOM 3240 O O . ALA B 1 168 ? -1.50200 -42.49300 -23.21900 1.000 56.39624 167 ALA B O 1
ATOM 3242 N N . LYS B 1 169 ? -3.50200 -42.04900 -22.28500 1.000 50.48500 168 LYS B N 1
ATOM 3243 C CA . LYS B 1 169 ? -4.20400 -42.86800 -23.27700 1.000 53.77487 168 LYS B CA 1
ATOM 3244 C C . LYS B 1 169 ? -4.22200 -42.21100 -24.65000 1.000 54.77762 168 LYS B C 1
ATOM 3245 O O . LYS B 1 169 ? -4.22000 -42.90900 -25.66900 1.000 58.16750 168 LYS B O 1
ATOM 3251 N N . LEU B 1 170 ? -4.24500 -40.88000 -24.69900 1.000 46.60032 169 LEU B N 1
ATOM 3252 C CA . LEU B 1 170 ? -4.22400 -40.18100 -25.97800 1.000 53.40640 169 LEU B CA 1
ATOM 3253 C C . LEU B 1 170 ? -2.90900 -40.42200 -26.70600 1.000 63.87082 169 LEU B C 1
ATOM 3254 O O . LEU B 1 170 ? -2.89700 -40.72400 -27.90300 1.000 54.87237 169 LEU B O 1
ATOM 3259 N N . ASP B 1 171 ? -1.78900 -40.27600 -26.00300 1.000 61.04153 170 ASP B N 1
ATOM 3260 C CA . ASP B 1 171 ? -0.46700 -40.52200 -26.57900 1.000 73.86149 170 ASP B CA 1
ATOM 3261 C C . ASP B 1 171 ? 0.27200 -41.48700 -25.66600 1.000 72.34288 170 ASP B C 1
ATOM 3262 O O . ASP B 1 171 ? 0.88200 -41.05600 -24.67000 1.000 61.84426 170 ASP B O 1
ATOM 3267 N N . PRO B 1 172 ? 0.26000 -42.78900 -25.96500 1.000 67.56600 171 PRO B N 1
ATOM 3268 C CA . PRO B 1 172 ? 1.01100 -43.74300 -25.13200 1.000 69.97155 171 PRO B CA 1
ATOM 3269 C C . PRO B 1 172 ? 2.51300 -43.54700 -25.19300 1.000 64.54458 171 PRO B C 1
ATOM 3270 O O . PRO B 1 172 ? 3.22500 -44.08200 -24.33600 1.000 73.22457 171 PRO B O 1
ATOM 3274 N N . ASP B 1 173 ? 3.01200 -42.81600 -26.18800 1.000 54.75130 172 ASP B N 1
ATOM 3275 C CA . ASP B 1 173 ? 4.42800 -42.53400 -26.37300 1.000 57.19370 172 ASP B CA 1
ATOM 3276 C C . ASP B 1 173 ? 4.89300 -41.23900 -25.71000 1.000 59.51503 172 ASP B C 1
ATOM 3277 O O . ASP B 1 173 ? 6.09700 -40.96800 -25.70100 1.000 49.72701 172 ASP B O 1
ATOM 3282 N N . ASP B 1 174 ? 3.98600 -40.43700 -25.15600 1.000 54.99080 173 ASP B N 1
ATOM 3283 C CA . ASP B 1 174 ? 4.37400 -39.17400 -24.53400 1.000 51.80095 173 ASP B CA 1
ATOM 3284 C C . ASP B 1 174 ? 5.02800 -39.42800 -23.17600 1.000 41.37075 173 ASP B C 1
ATOM 3285 O O . ASP B 1 174 ? 4.37100 -39.89700 -22.24300 1.000 40.06007 173 ASP B O 1
ATOM 3290 N N . GLU B 1 175 ? 6.31300 -39.09500 -23.05500 1.000 40.39695 174 GLU B N 1
ATOM 3291 C CA . GLU B 1 175 ? 7.01800 -39.35300 -21.80400 1.000 39.68897 174 GLU B CA 1
ATOM 3292 C C . GLU B 1 175 ? 6.57800 -38.39700 -20.69900 1.000 41.64973 174 GLU B C 1
ATOM 3293 O O . GLU B 1 175 ? 6.60400 -38.76300 -19.51500 1.000 33.08028 174 GLU B O 1
ATOM 3299 N N . LEU B 1 176 ? 6.20100 -37.16600 -21.05200 1.000 34.13041 175 LEU B N 1
ATOM 3300 C CA . LEU B 1 176 ? 5.68200 -36.24700 -20.04100 1.000 31.72749 175 LEU B CA 1
ATOM 3301 C C . LEU B 1 176 ? 4.38100 -36.77700 -19.44600 1.000 32.75656 175 LEU B C 1
ATOM 3302 O O . LEU B 1 176 ? 4.16700 -36.69900 -18.23400 1.000 27.39802 175 LEU B O 1
ATOM 3307 N N . ALA B 1 177 ? 3.50200 -37.33400 -20.28400 1.000 31.71433 176 ALA B N 1
ATOM 3308 C CA . ALA B 1 177 ? 2.28000 -37.93900 -19.76500 1.000 34.39360 176 ALA B CA 1
ATOM 3309 C C . ALA B 1 177 ? 2.59800 -39.07400 -18.79400 1.000 30.58525 176 ALA B C 1
ATOM 3310 O O . ALA B 1 177 ? 1.96900 -39.19100 -17.73900 1.000 31.18532 176 ALA B O 1
ATOM 3312 N N . LYS B 1 178 ? 3.57400 -39.91900 -19.13700 1.000 34.94630 177 LYS B N 1
ATOM 3313 C CA . LYS B 1 178 ? 3.94800 -41.00900 -18.24200 1.000 35.98589 177 LYS B CA 1
ATOM 3314 C C . LYS B 1 178 ? 4.50500 -40.47600 -16.93100 1.000 30.94055 177 LYS B C 1
ATOM 3315 O O . LYS B 1 178 ? 4.22700 -41.03300 -15.86200 1.000 32.29335 177 LYS B O 1
ATOM 3321 N N . GLY B 1 179 ? 5.28400 -39.39300 -16.99100 1.000 34.02513 178 GLY B N 1
ATOM 3322 C CA . GLY B 1 179 ? 5.84200 -38.82700 -15.76900 1.000 26.89533 178 GLY B CA 1
ATOM 3323 C C . GLY B 1 179 ? 4.78900 -38.22000 -14.86500 1.000 26.39790 178 GLY B C 1
ATOM 3324 O O . GLY B 1 179 ? 4.83700 -38.38800 -13.64000 1.000 28.17969 178 GLY B O 1
ATOM 3325 N N . LEU B 1 180 ? 3.82500 -37.50800 -15.45000 1.000 25.36883 179 LEU B N 1
ATOM 3326 C CA . LEU B 1 180 ? 2.73200 -36.94000 -14.66500 1.000 28.59817 179 LEU B CA 1
ATOM 3327 C C . LEU B 1 180 ? 1.88400 -38.03700 -14.03800 1.000 32.09859 179 LEU B C 1
ATOM 3328 O O . LEU B 1 180 ? 1.44500 -37.91400 -12.88600 1.000 29.67987 179 LEU B O 1
ATOM 3333 N N . LEU B 1 181 ? 1.64900 -39.12200 -14.78100 1.000 30.24047 180 LEU B N 1
ATOM 3334 C CA . LEU B 1 181 ? 0.83500 -40.21600 -14.26800 1.000 29.97728 180 LEU B CA 1
ATOM 3335 C C . LEU B 1 181 ? 1.50100 -40.86900 -13.06100 1.000 34.78049 180 LEU B C 1
ATOM 3336 O O . LEU B 1 181 ? 0.87300 -41.05000 -12.01200 1.000 33.26978 180 LEU B O 1
ATOM 3341 N N . GLU B 1 182 ? 2.78700 -41.20800 -13.18700 1.000 31.30375 181 GLU B N 1
ATOM 3342 C CA . GLU B 1 182 ? 3.49300 -41.87000 -12.09200 1.000 32.89868 181 GLU B CA 1
ATOM 3343 C C . GLU B 1 182 ? 3.65900 -40.93500 -10.89800 1.000 33.28820 181 GLU B C 1
ATOM 3344 O O . GLU B 1 182 ? 3.54000 -41.36100 -9.74000 1.000 34.49361 181 GLU B O 1
ATOM 3350 N N . ALA B 1 183 ? 3.93400 -39.65900 -11.15900 1.000 26.82427 182 ALA B N 1
ATOM 3351 C CA . ALA B 1 183 ? 4.05100 -38.69900 -10.06600 1.000 27.86124 182 ALA B CA 1
ATOM 3352 C C . ALA B 1 183 ? 2.73000 -38.54000 -9.32400 1.000 30.60104 182 ALA B C 1
ATOM 3353 O O . ALA B 1 183 ? 2.70500 -38.52800 -8.08700 1.000 27.60331 182 ALA B O 1
ATOM 3355 N N . ALA B 1 184 ? 1.61800 -38.43900 -10.06100 1.000 28.94558 183 ALA B N 1
ATOM 3356 C CA . ALA B 1 184 ? 0.31800 -38.25900 -9.41800 1.000 28.78766 183 ALA B CA 1
ATOM 3357 C C . ALA B 1 184 ? -0.05000 -39.46600 -8.56100 1.000 35.62796 183 ALA B C 1
ATOM 3358 O O . ALA B 1 184 ? -0.60700 -39.31700 -7.46400 1.000 31.53799 183 ALA B O 1
ATOM 3360 N N . ARG B 1 185 ? 0.25000 -40.66900 -9.05200 1.000 30.10887 184 ARG B N 1
ATOM 3361 C CA . ARG B 1 185 ? 0.02300 -41.88500 -8.27300 1.000 34.36991 184 ARG B CA 1
ATOM 3362 C C . ARG B 1 185 ? 0.82000 -41.86100 -6.96900 1.000 39.89952 184 ARG B C 1
ATOM 3363 O O . ARG B 1 185 ? 0.28200 -42.15100 -5.88900 1.000 31.08004 184 ARG B O 1
ATOM 3371 N N . ARG B 1 186 ? 2.10600 -41.49500 -7.04900 1.000 31.61432 185 ARG B N 1
ATOM 3372 C CA . ARG B 1 186 ? 2.94900 -41.43700 -5.85400 1.000 32.94606 185 ARG B CA 1
ATOM 3373 C C . ARG B 1 186 ? 2.48500 -40.34900 -4.89600 1.000 34.74364 185 ARG B C 1
ATOM 3374 O O . ARG B 1 186 ? 2.57800 -40.50400 -3.67200 1.000 28.06126 185 ARG B O 1
ATOM 3382 N N . ILE B 1 187 ? 2.01400 -39.22900 -5.43400 1.000 30.21152 186 ILE B N 1
ATOM 3383 C CA . ILE B 1 187 ? 1.53100 -38.14300 -4.58500 1.000 33.97513 186 ILE B CA 1
ATOM 3384 C C . ILE B 1 187 ? 0.26400 -38.56600 -3.86400 1.000 29.46932 186 ILE B C 1
ATOM 3385 O O . ILE B 1 187 ? 0.09300 -38.30700 -2.66300 1.000 27.83228 186 ILE B O 1
ATOM 3390 N N . LEU B 1 188 ? -0.63600 -39.24300 -4.58000 1.000 28.48499 187 LEU B N 1
ATOM 3391 C CA . LEU B 1 188 ? -1.83800 -39.76600 -3.95100 1.000 37.10182 187 LEU B CA 1
ATOM 3392 C C . LEU B 1 188 ? -1.49100 -40.74800 -2.84000 1.000 35.65427 187 LEU B C 1
ATOM 3393 O O . LEU B 1 188 ? -2.06600 -40.68500 -1.74800 1.000 34.59889 187 LEU B O 1
ATOM 3398 N N . GLU B 1 189 ? -0.54600 -41.65900 -3.09500 1.000 31.16426 188 GLU B N 1
ATOM 3399 C CA . GLU B 1 189 ? -0.12700 -42.59500 -2.05600 1.000 35.42530 188 GLU B CA 1
ATOM 3400 C C . GLU B 1 189 ? 0.49400 -41.86700 -0.87000 1.000 39.26260 188 GLU B C 1
ATOM 3401 O O . GLU B 1 189 ? 0.29800 -42.26900 0.28700 1.000 33.46191 188 GLU B O 1
ATOM 3407 N N . ALA B 1 190 ? 1.27300 -40.81500 -1.13800 1.000 30.58261 189 ALA B N 1
ATOM 3408 C CA . ALA B 1 190 ? 1.88900 -40.05400 -0.05300 1.000 30.50103 189 ALA B CA 1
ATOM 3409 C C . ALA B 1 190 ? 0.83500 -39.37300 0.81500 1.000 33.51718 189 ALA B C 1
ATOM 3410 O O . ALA B 1 190 ? 0.96900 -39.32000 2.04600 1.000 33.64614 189 ALA B O 1
ATOM 3412 N N . LEU B 1 191 ? -0.23300 -38.86400 0.19800 1.000 26.40843 190 LEU B N 1
ATOM 3413 C CA . LEU B 1 191 ? -1.29300 -38.21000 0.96200 1.000 30.57735 190 LEU B CA 1
ATOM 3414 C C . LEU B 1 191 ? -2.12400 -39.22800 1.73400 1.000 29.70093 190 LEU B C 1
ATOM 3415 O O . LEU B 1 191 ? -2.55200 -38.96200 2.86400 1.000 32.06437 190 LEU B O 1
ATOM 3420 N N . GLU B 1 192 ? -2.36200 -40.40000 1.14300 1.000 36.09643 191 GLU B N 1
ATOM 3421 C CA . GLU B 1 192 ? -3.08700 -41.45300 1.84900 1.000 40.76805 191 GLU B CA 1
ATOM 3422 C C . GLU B 1 192 ? -2.29200 -41.97500 3.04000 1.000 38.96520 191 GLU B C 1
ATOM 3423 O O . GLU B 1 192 ? -2.88500 -42.33600 4.06300 1.000 40.46011 191 GLU B O 1
ATOM 3429 N N . ARG B 1 193 ? -0.95800 -41.99400 2.94500 1.000 35.43056 192 ARG B N 1
ATOM 3430 C CA . ARG B 1 193 ? -0.15200 -42.36600 4.10500 1.000 40.65487 192 ARG B CA 1
ATOM 3431 C C . ARG B 1 193 ? -0.19000 -41.28900 5.18300 1.000 34.66468 192 ARG B C 1
ATOM 3432 O O . ARG B 1 193 ? -0.25400 -41.60600 6.37600 1.000 36.35699 192 ARG B O 1
ATOM 3440 N N . ALA B 1 194 ? -0.17500 -40.01300 4.79300 1.000 34.10935 193 ALA B N 1
ATOM 3441 C CA . ALA B 1 194 ? -0.24300 -38.95400 5.79900 1.000 35.79903 193 ALA B CA 1
ATOM 3442 C C . ALA B 1 194 ? -1.58300 -38.96200 6.52000 1.000 37.78085 193 ALA B C 1
ATOM 3443 O O . ALA B 1 194 ? -1.63600 -38.76100 7.73900 1.000 33.15398 193 ALA B O 1
ATOM 3445 N N . LEU B 1 195 ? -2.67400 -39.18700 5.78500 1.000 32.00121 194 LEU B N 1
ATOM 3446 C CA . LEU B 1 195 ? -3.98700 -39.27000 6.41700 1.000 39.40999 194 LEU B CA 1
ATOM 3447 C C . LEU B 1 195 ? -4.06700 -40.42800 7.40600 1.000 38.09404 194 LEU B C 1
ATOM 3448 O O . LEU B 1 195 ? -4.68900 -40.29900 8.46600 1.000 35.76218 194 LEU B O 1
ATOM 3453 N N . ARG B 1 196 ? -3.44900 -41.56500 7.08900 1.000 35.40424 195 ARG B N 1
ATOM 3454 C CA . ARG B 1 196 ? -3.44500 -42.65800 8.06000 1.000 43.16570 195 ARG B CA 1
ATOM 3455 C C . ARG B 1 196 ? -2.58000 -42.32000 9.26900 1.000 39.17049 195 ARG B C 1
ATOM 3456 O O . ARG B 1 196 ? -2.91500 -42.69000 10.40500 1.000 41.01808 195 ARG B O 1
ATOM 3464 N N . ALA B 1 197 ? -1.44900 -41.65200 9.03600 1.000 41.73658 196 ALA B N 1
ATOM 3465 C CA . ALA B 1 197 ? -0.54900 -41.27800 10.12100 1.000 39.40472 196 ALA B CA 1
ATOM 3466 C C . ALA B 1 197 ? -1.23400 -40.35300 11.11400 1.000 44.26583 196 ALA B C 1
ATOM 3467 O O . ALA B 1 197 ? -0.96100 -40.40200 12.32000 1.000 45.74496 196 ALA B O 1
ATOM 3469 N N . MET B 1 198 ? -2.10700 -39.47900 10.62500 1.000 44.46059 197 MET B N 1
ATOM 3470 C CA . MET B 1 198 ? -2.78900 -38.55700 11.52200 1.000 47.35041 197 MET B CA 1
ATOM 3471 C C . MET B 1 198 ? -3.81800 -39.26600 12.38600 1.000 47.76362 197 MET B C 1
ATOM 3472 O O . MET B 1 198 ? -4.17800 -38.75800 13.45700 1.000 48.85059 197 MET B O 1
ATOM 3477 N N . GLU B 1 199 ? -4.28000 -40.44300 11.96000 1.000 45.23174 198 GLU B N 1
ATOM 3478 C CA . GLU B 1 199 ? -5.17700 -41.22700 12.79600 1.000 50.57448 198 GLU B CA 1
ATOM 3479 C C . GLU B 1 199 ? -4.40600 -42.07100 13.80400 1.000 45.42387 198 GLU B C 1
ATOM 3480 O O . GLU B 1 199 ? -4.89000 -42.29100 14.91200 1.000 47.79520 198 GLU B O 1
ATOM 3486 N N . GLU B 1 200 ? -3.19900 -42.51900 13.44800 1.000 52.71422 199 GLU B N 1
ATOM 3487 C CA . GLU B 1 200 ? -2.43300 -43.43500 14.28900 1.000 62.77332 199 GLU B CA 1
ATOM 3488 C C . GLU B 1 200 ? -1.63500 -42.72600 15.37900 1.000 66.23163 199 GLU B C 1
ATOM 3489 O O . GLU B 1 200 ? -1.50100 -43.25500 16.48700 1.000 71.59016 199 GLU B O 1
ATOM 3495 N N . THR B 1 201 ? -1.06500 -41.55500 15.09200 1.000 55.47244 200 THR B N 1
ATOM 3496 C CA . THR B 1 201 ? -0.24200 -40.86000 16.07500 1.000 55.83038 200 THR B CA 1
ATOM 3497 C C . THR B 1 201 ? -0.64900 -39.39400 16.17000 1.000 50.71661 200 THR B C 1
ATOM 3498 O O . THR B 1 201 ? -1.53300 -38.91400 15.45300 1.000 57.32529 200 THR B O 1
ATOM 3502 N N . ASP B 1 202 ? 0.01700 -38.68200 17.07600 1.000 46.26871 201 ASP B N 1
ATOM 3503 C CA . ASP B 1 202 ? -0.17200 -37.25500 17.27300 1.000 49.17169 201 ASP B CA 1
ATOM 3504 C C . ASP B 1 202 ? 0.95300 -36.44200 16.64100 1.000 52.77475 201 ASP B C 1
ATOM 3505 O O . ASP B 1 202 ? 1.04100 -35.23200 16.86900 1.000 52.37733 201 ASP B O 1
ATOM 3510 N N . GLU B 1 203 ? 1.82000 -37.08300 15.86000 1.000 45.46598 202 GLU B N 1
ATOM 3511 C CA . GLU B 1 203 ? 2.92600 -36.38800 15.20800 1.000 41.42865 202 GLU B CA 1
ATOM 3512 C C . GLU B 1 203 ? 2.46300 -35.83000 13.86100 1.000 41.86555 202 GLU B C 1
ATOM 3513 O O . GLU B 1 203 ? 2.90800 -36.24400 12.78800 1.000 42.41298 202 GLU B O 1
ATOM 3519 N N . TRP 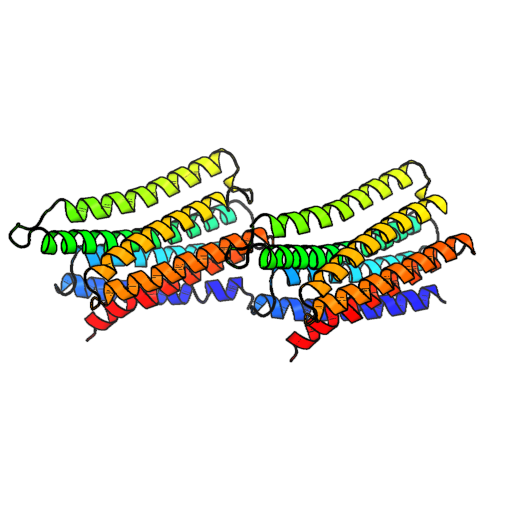B 1 204 ? 1.52300 -34.88700 13.93600 1.000 40.54697 203 TRP B N 1
ATOM 3520 C CA . TRP B 1 204 ? 0.88800 -34.39800 12.71200 1.000 38.17563 203 TRP B CA 1
ATOM 3521 C C . TRP B 1 204 ? 1.86800 -33.62500 11.84200 1.000 33.43296 203 TRP B C 1
ATOM 3522 O O . TRP B 1 204 ? 1.81700 -33.72800 10.61300 1.000 37.09655 203 TRP B O 1
ATOM 3533 N N . ASP B 1 205 ? 2.75700 -32.84000 12.45900 1.000 38.14405 204 ASP B N 1
ATOM 3534 C CA . ASP B 1 205 ? 3.73800 -32.07300 11.69200 1.000 41.70237 204 ASP B CA 1
ATOM 3535 C C . ASP B 1 205 ? 4.61300 -32.98700 10.85200 1.000 40.37326 204 ASP B C 1
ATOM 3536 O O . ASP B 1 205 ? 4.83300 -32.73600 9.65900 1.000 35.23844 204 ASP B O 1
ATOM 3541 N N . LEU B 1 206 ? 5.14000 -34.04500 11.47000 1.000 36.43332 205 LEU B N 1
ATOM 3542 C CA . LEU B 1 206 ? 5.99400 -34.97300 10.74100 1.000 39.99427 205 LEU B CA 1
ATOM 3543 C C . LEU B 1 206 ? 5.23000 -35.65200 9.61600 1.000 32.79077 205 LEU B C 1
ATOM 3544 O O . LEU B 1 206 ? 5.76400 -35.83700 8.51700 1.000 34.09883 205 LEU B O 1
ATOM 3549 N N . ALA B 1 207 ? 3.96900 -36.02200 9.86800 1.000 37.00970 206 ALA B N 1
ATOM 3550 C CA . ALA B 1 207 ? 3.16000 -36.64600 8.82600 1.000 36.52806 206 ALA B CA 1
ATOM 3551 C C . ALA B 1 207 ? 3.04600 -35.73500 7.61100 1.000 36.45700 206 ALA B C 1
ATOM 3552 O O . ALA B 1 207 ? 3.25300 -36.16600 6.46600 1.000 32.34598 206 ALA B O 1
ATOM 3554 N N . ILE B 1 208 ? 2.75100 -34.45700 7.84600 1.000 30.66683 207 ILE B N 1
ATOM 3555 C CA . ILE B 1 208 ? 2.55800 -33.53200 6.73100 1.000 26.36895 207 ILE B CA 1
ATOM 3556 C C . ILE B 1 208 ? 3.89000 -33.21300 6.06600 1.000 25.95311 207 ILE B C 1
ATOM 3557 O O . ILE B 1 208 ? 3.98800 -33.16500 4.83500 1.000 29.45353 207 ILE B O 1
ATOM 3562 N N . ALA B 1 209 ? 4.93500 -32.99300 6.86700 1.000 27.85334 208 ALA B N 1
ATOM 3563 C CA . ALA B 1 209 ? 6.25100 -32.70200 6.31000 1.000 31.10373 208 ALA B CA 1
ATOM 3564 C C . ALA B 1 209 ? 6.75400 -33.85800 5.45800 1.000 34.90155 208 ALA B C 1
ATOM 3565 O O . ALA B 1 209 ? 7.34900 -33.64400 4.39200 1.000 29.78252 208 ALA B O 1
ATOM 3567 N N . GLU B 1 210 ? 6.51500 -35.09500 5.90800 1.000 31.25112 209 GLU B N 1
ATOM 3568 C CA . GLU B 1 210 ? 6.92400 -36.25900 5.12700 1.000 35.68323 209 GLU B CA 1
ATOM 3569 C C . GLU B 1 210 ? 6.18600 -36.31300 3.79800 1.000 33.25662 209 GLU B C 1
ATOM 3570 O O . GLU B 1 210 ? 6.79000 -36.58800 2.75200 1.000 35.55426 209 GLU B O 1
ATOM 3576 N N . ALA B 1 211 ? 4.87500 -36.05700 3.81400 1.000 27.77438 210 ALA B N 1
ATOM 3577 C CA . ALA B 1 211 ? 4.13200 -36.01800 2.56300 1.000 27.94546 210 ALA B CA 1
ATOM 3578 C C . ALA B 1 211 ? 4.64400 -34.90200 1.65900 1.000 32.64339 210 ALA B C 1
ATOM 3579 O O . ALA B 1 211 ? 4.72600 -35.07400 0.43400 1.000 25.42147 210 ALA B O 1
ATOM 3581 N N . ALA B 1 212 ? 4.99400 -33.75100 2.24000 1.000 23.52387 211 ALA B N 1
ATOM 3582 C CA . ALA B 1 212 ? 5.44900 -32.62700 1.42100 1.000 25.93206 211 ALA B CA 1
ATOM 3583 C C . ALA B 1 212 ? 6.73300 -32.97200 0.66500 1.000 30.07992 211 ALA B C 1
ATOM 3584 O O . ALA B 1 212 ? 6.85100 -32.70600 -0.54300 1.000 26.50318 211 ALA B O 1
ATOM 3586 N N . VAL B 1 213 ? 7.70600 -33.57200 1.35900 1.000 28.54026 212 VAL B N 1
ATOM 3587 C CA . VAL B 1 213 ? 8.96500 -33.93900 0.71400 1.000 31.22480 212 VAL B CA 1
ATOM 3588 C C . VAL B 1 213 ? 8.73100 -34.97600 -0.37700 1.000 28.15601 212 VAL B C 1
ATOM 3589 O O . VAL B 1 213 ? 9.33900 -34.91100 -1.45200 1.000 28.12706 212 VAL B O 1
ATOM 3593 N N . GLU B 1 214 ? 7.85900 -35.95500 -0.11900 1.000 29.11139 213 GLU B N 1
ATOM 3594 C CA . GLU B 1 214 ? 7.57400 -36.96500 -1.13000 1.000 33.58824 213 GLU B CA 1
ATOM 3595 C C . GLU B 1 214 ? 6.89800 -36.34200 -2.34700 1.000 32.26966 213 GLU B C 1
ATOM 3596 O O . GLU B 1 214 ? 7.18200 -36.73000 -3.48700 1.000 29.16665 213 GLU B O 1
ATOM 3602 N N . ILE B 1 215 ? 6.03600 -35.34600 -2.12800 1.000 24.14763 214 ILE B N 1
ATOM 3603 C CA . ILE B 1 215 ? 5.36300 -34.69300 -3.25200 1.000 25.90574 214 ILE B CA 1
ATOM 3604 C C . ILE B 1 215 ? 6.36400 -33.89300 -4.07800 1.000 26.13208 214 ILE B C 1
ATOM 3605 O O . ILE B 1 215 ? 6.35600 -33.94700 -5.31400 1.000 26.51897 214 ILE B O 1
ATOM 3610 N N . ALA B 1 216 ? 7.24400 -33.14000 -3.41400 1.000 24.76086 215 ALA B N 1
ATOM 3611 C CA . ALA B 1 216 ? 8.26700 -32.40700 -4.15800 1.000 25.75046 215 ALA B CA 1
ATOM 3612 C C . ALA B 1 216 ? 9.22300 -33.36500 -4.86200 1.000 26.66372 215 ALA B C 1
ATOM 3613 O O . ALA B 1 216 ? 9.63600 -33.11900 -6.00600 1.000 27.48224 215 ALA B O 1
ATOM 3615 N N . GLU B 1 217 ? 9.59200 -34.46000 -4.19200 1.000 24.41872 216 GLU B N 1
ATOM 3616 C CA . GLU B 1 217 ? 10.48000 -35.44400 -4.80400 1.000 31.24848 216 GLU B CA 1
ATOM 3617 C C . GLU B 1 217 ? 9.85900 -36.06500 -6.05700 1.000 27.59278 216 GLU B C 1
ATOM 3618 O O . GLU B 1 217 ? 10.54200 -36.24000 -7.07100 1.000 27.85334 216 GLU B O 1
ATOM 3624 N N . ALA B 1 218 ? 8.57400 -36.42600 -6.00300 1.000 26.79532 217 ALA B N 1
ATOM 3625 C CA . ALA B 1 218 ? 7.92100 -37.00400 -7.17800 1.000 29.39300 217 ALA B CA 1
ATOM 3626 C C . ALA B 1 218 ? 7.84400 -35.99900 -8.32100 1.000 31.60116 217 ALA B C 1
ATOM 3627 O O . ALA B 1 218 ? 8.05200 -36.35700 -9.48800 1.000 25.85310 217 ALA B O 1
ATOM 3629 N N . ALA B 1 219 ? 7.51700 -34.74200 -8.01300 1.000 24.31871 218 ALA B N 1
ATOM 3630 C CA . ALA B 1 219 ? 7.41800 -33.73900 -9.06800 1.000 25.32935 218 ALA B CA 1
ATOM 3631 C C . ALA B 1 219 ? 8.77300 -33.50300 -9.71900 1.000 26.39790 218 ALA B C 1
ATOM 3632 O O . ALA B 1 219 ? 8.89200 -33.53400 -10.95100 1.000 28.60343 218 ALA B O 1
ATOM 3634 N N . ILE B 1 220 ? 9.81300 -33.28700 -8.90300 1.000 25.29514 219 ILE B N 1
ATOM 3635 C CA . ILE B 1 220 ? 11.15700 -33.05600 -9.43300 1.000 25.45568 219 ILE B CA 1
ATOM 3636 C C . ILE B 1 220 ? 11.61100 -34.25300 -10.25500 1.000 25.68729 219 ILE B C 1
ATOM 3637 O O . ILE B 1 220 ? 12.11300 -34.11100 -11.37700 1.000 27.52698 219 ILE B O 1
ATOM 3642 N N . GLU B 1 221 ? 11.45500 -35.45400 -9.69800 1.000 25.11091 220 GLU B N 1
ATOM 3643 C CA . GLU B 1 221 ? 12.08600 -36.62900 -10.28500 1.000 27.96388 220 GLU B CA 1
ATOM 3644 C C . GLU B 1 221 ? 11.35800 -37.11900 -11.53000 1.000 27.66121 220 GLU B C 1
ATOM 3645 O O . GLU B 1 221 ? 11.99900 -37.50400 -12.51000 1.000 30.56682 220 GLU B O 1
ATOM 3651 N N . LEU B 1 222 ? 10.02900 -37.11600 -11.51600 1.000 26.37948 221 LEU B N 1
ATOM 3652 C CA . LEU B 1 222 ? 9.26300 -37.75400 -12.58400 1.000 25.03195 221 LEU B CA 1
ATOM 3653 C C . LEU B 1 222 ? 8.73700 -36.77700 -13.63100 1.000 27.91914 221 LEU B C 1
ATOM 3654 O O . LEU B 1 222 ? 8.50500 -37.18300 -14.77700 1.000 26.66372 221 LEU B O 1
ATOM 3659 N N . VAL B 1 223 ? 8.51400 -35.51400 -13.26900 1.000 24.11342 222 VAL B N 1
ATOM 3660 C CA . VAL B 1 223 ? 7.90500 -34.57200 -14.20300 1.000 22.66061 222 VAL B CA 1
ATOM 3661 C C . VAL B 1 223 ? 8.97000 -33.63600 -14.74500 1.000 30.19573 222 VAL B C 1
ATOM 3662 O O . VAL B 1 223 ? 9.20100 -33.57900 -15.96400 1.000 26.57161 222 VAL B O 1
ATOM 3666 N N . ILE B 1 224 ? 9.64400 -32.91600 -13.84500 1.000 22.54744 223 ILE B N 1
ATOM 3667 C CA . ILE B 1 224 ? 10.48100 -31.79000 -14.26600 1.000 30.05624 223 ILE B CA 1
ATOM 3668 C C . ILE B 1 224 ? 11.83000 -32.26600 -14.79000 1.000 25.73993 223 ILE B C 1
ATOM 3669 O O . ILE B 1 224 ? 12.29100 -31.82600 -15.85200 1.000 27.55594 223 ILE B O 1
ATOM 3674 N N . LYS B 1 225 ? 12.50300 -33.12600 -14.03500 1.000 24.86351 224 LYS B N 1
ATOM 3675 C CA . LYS B 1 225 ? 13.83400 -33.59300 -14.41200 1.000 29.94570 224 LYS B CA 1
ATOM 3676 C C . LYS B 1 225 ? 13.89700 -34.20100 -15.81000 1.000 27.69806 224 LYS B C 1
ATOM 3677 O O . LYS B 1 225 ? 14.84600 -33.88800 -16.54500 1.000 29.44300 224 LYS B O 1
ATOM 3683 N N . PRO B 1 226 ? 12.98000 -35.07900 -16.23300 1.000 31.21690 225 PRO B N 1
ATOM 3684 C CA . PRO B 1 226 ? 13.08400 -35.59700 -17.60900 1.000 34.33306 225 PRO B CA 1
ATOM 3685 C C . PRO B 1 226 ? 12.96600 -34.51400 -18.66900 1.000 28.82714 225 PRO B C 1
ATOM 3686 O O . PRO B 1 226 ? 13.62300 -34.61700 -19.71800 1.000 30.36680 225 PRO B O 1
ATOM 3690 N N . VAL B 1 227 ? 12.15600 -33.47500 -18.43500 1.000 27.48224 226 VAL B N 1
ATOM 3691 C CA . VAL B 1 227 ? 12.07500 -32.36600 -19.38800 1.000 27.90071 226 VAL B CA 1
ATOM 3692 C C . VAL B 1 227 ? 13.40600 -31.63500 -19.45600 1.000 34.06461 226 VAL B C 1
ATOM 3693 O O . VAL B 1 227 ? 13.90400 -31.29300 -20.54000 1.000 30.30890 226 VAL B O 1
ATOM 3697 N N . VAL B 1 228 ? 13.97900 -31.35000 -18.28700 1.000 28.85083 227 VAL B N 1
ATOM 3698 C CA . VAL B 1 228 ? 15.25200 -30.64600 -18.21100 1.000 29.66935 227 VAL B CA 1
ATOM 3699 C C . VAL B 1 228 ? 16.36500 -31.46200 -18.85300 1.000 31.54589 227 VAL B C 1
ATOM 3700 O O . VAL B 1 228 ? 17.20900 -30.91800 -19.57600 1.000 33.16187 227 VAL B 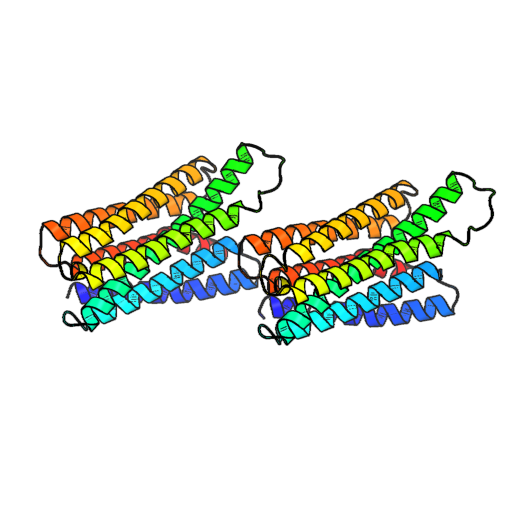O 1
ATOM 3704 N N . GLU B 1 229 ? 16.39000 -32.77800 -18.61700 1.000 32.85657 228 GLU B N 1
ATOM 3705 C CA . GLU B 1 229 ? 17.45200 -33.57900 -19.22200 1.000 36.89653 228 GLU B CA 1
ATOM 3706 C C . GLU B 1 229 ? 17.37900 -33.55900 -20.74300 1.000 39.88110 228 GLU B C 1
ATOM 3707 O O . GLU B 1 229 ? 18.41300 -33.47600 -21.41600 1.000 44.57640 228 GLU B O 1
ATOM 3713 N N . LYS B 1 230 ? 16.17300 -33.62300 -21.30300 1.000 39.43894 229 LYS B N 1
ATOM 3714 C CA . LYS B 1 230 ? 16.04400 -33.58000 -22.75600 1.000 37.95192 229 LYS B CA 1
ATOM 3715 C C . LYS B 1 230 ? 16.56500 -32.26200 -23.31900 1.000 45.10804 229 LYS B C 1
ATOM 3716 O O . LYS B 1 230 ? 17.15100 -32.23100 -24.40600 1.000 48.06366 229 LYS B O 1
ATOM 3722 N N . LEU B 1 231 ? 16.35800 -31.16300 -22.59500 1.000 44.27636 230 LEU B N 1
ATOM 3723 C CA . LEU B 1 231 ? 16.90800 -29.88100 -23.01800 1.000 47.98996 230 LEU B CA 1
ATOM 3724 C C . LEU B 1 231 ? 18.43200 -29.86900 -22.96400 1.000 61.19681 230 LEU B C 1
ATOM 3725 O O . LEU B 1 231 ? 19.07000 -29.22100 -23.80000 1.000 55.01186 230 LEU B O 1
ATOM 3730 N N . LYS B 1 232 ? 19.03100 -30.57100 -21.99700 1.000 51.32194 231 LYS B N 1
ATOM 3731 C CA . LYS B 1 232 ? 20.48900 -30.61200 -21.90800 1.000 58.11486 231 LYS B CA 1
ATOM 3732 C C . LYS B 1 232 ? 21.10900 -31.38200 -23.06700 1.000 63.35496 231 LYS B C 1
ATOM 3733 O O . LYS B 1 232 ? 22.23200 -31.07000 -23.48100 1.000 67.19753 231 LYS B O 1
ATOM 3739 N N . GLU B 1 233 ? 20.42400 -32.40200 -23.57500 1.000 70.79270 232 GLU B N 1
ATOM 3740 C CA . GLU B 1 233 ? 20.91400 -33.15300 -24.73100 1.000 78.71733 232 GLU B CA 1
ATOM 3741 C C . GLU B 1 233 ? 20.99100 -32.25700 -25.96100 1.000 85.31023 232 GLU B C 1
ATOM 3742 O O . GLU B 1 233 ? 22.02000 -32.17200 -26.63500 1.000 91.36622 232 GLU B O 1
#